Protein AF-0000000085170478 (afdb_homodimer)

pLDDT: mean 91.22, std 18.14, range [18.67, 98.81]

Structure (mmCIF, N/CA/C/O backbone):
data_AF-0000000085170478-model_v1
#
loop_
_entity.id
_entity.type
_entity.pdbx_description
1 polymer 'Porin signal peptide protein'
#
loop_
_atom_site.group_PDB
_atom_site.id
_atom_site.type_symbol
_atom_site.label_atom_id
_atom_site.label_alt_id
_atom_site.label_comp_id
_atom_site.label_asym_id
_atom_site.label_entity_id
_atom_site.label_seq_id
_atom_site.pdbx_PDB_ins_code
_atom_site.Cartn_x
_atom_site.Cartn_y
_atom_site.Cartn_z
_atom_site.occupancy
_atom_site.B_iso_or_equiv
_atom_site.auth_seq_id
_atom_site.auth_comp_id
_atom_site.auth_asym_id
_atom_site.auth_atom_id
_atom_site.pdbx_PDB_model_num
ATOM 1 N N . MET A 1 1 ? 67.438 -0.829 -37.219 1 23.31 1 MET A N 1
ATOM 2 C CA . MET A 1 1 ? 67.438 -1.444 -35.875 1 23.31 1 MET A CA 1
ATOM 3 C C . MET A 1 1 ? 66.375 -0.778 -35 1 23.31 1 MET A C 1
ATOM 5 O O . MET A 1 1 ? 66.312 -1.045 -33.781 1 23.31 1 MET A O 1
ATOM 9 N N . THR A 1 2 ? 65.562 0.205 -35.562 1 22.17 2 THR A N 1
ATOM 10 C CA . THR A 1 2 ? 65.062 1.373 -34.875 1 22.17 2 THR A CA 1
ATOM 11 C C . THR A 1 2 ? 63.906 0.982 -33.969 1 22.17 2 THR A C 1
ATOM 13 O O . THR A 1 2 ? 63.281 -0.061 -34.156 1 22.17 2 THR A O 1
ATOM 16 N N . LYS A 1 3 ? 63.469 2.016 -33.25 1 24.91 3 LYS A N 1
ATOM 17 C CA . LYS A 1 3 ? 63.219 2.307 -31.828 1 24.91 3 LYS A CA 1
ATOM 18 C C . LYS A 1 3 ? 61.75 2.088 -31.469 1 24.91 3 LYS A C 1
ATOM 20 O O . LYS A 1 3 ? 60.906 2.924 -31.766 1 24.91 3 LYS A O 1
ATOM 25 N N . PRO A 1 4 ? 61.125 0.877 -31.75 1 29.14 4 PRO A N 1
ATOM 26 C CA . PRO A 1 4 ? 59.656 0.786 -31.766 1 29.14 4 PRO A CA 1
ATOM 27 C C . PRO A 1 4 ? 59.031 1.167 -30.422 1 29.14 4 PRO A C 1
ATOM 29 O O . PRO A 1 4 ? 59.219 0.467 -29.422 1 29.14 4 PRO A O 1
ATOM 32 N N . SER A 1 5 ? 59.25 2.367 -30.047 1 24.8 5 SER A N 1
ATOM 33 C CA . SER A 1 5 ? 59 2.785 -28.672 1 24.8 5 SER A CA 1
ATOM 34 C C . SER A 1 5 ? 57.531 2.574 -28.266 1 24.8 5 SER A C 1
ATOM 36 O O . SER A 1 5 ? 56.625 3.119 -28.906 1 24.8 5 SER A O 1
ATOM 38 N N . ILE A 1 6 ? 57.188 1.287 -27.891 1 25.97 6 ILE A N 1
ATOM 39 C CA . ILE A 1 6 ? 56 0.671 -27.328 1 25.97 6 ILE A CA 1
ATOM 40 C C . ILE A 1 6 ? 55.5 1.511 -26.172 1 25.97 6 ILE A C 1
ATOM 42 O O . ILE A 1 6 ? 56.156 1.635 -25.141 1 25.97 6 ILE A O 1
ATOM 46 N N . ARG A 1 7 ? 54.906 2.674 -26.453 1 25.34 7 ARG A N 1
ATOM 47 C CA . ARG A 1 7 ? 54.406 3.656 -25.5 1 25.34 7 ARG A CA 1
ATOM 48 C C . ARG A 1 7 ? 53.469 3.01 -24.484 1 25.34 7 ARG A C 1
ATOM 50 O O . ARG A 1 7 ? 52.531 2.303 -24.859 1 25.34 7 ARG A O 1
ATOM 57 N N . THR A 1 8 ? 53.938 2.807 -23.203 1 23.97 8 THR A N 1
ATOM 58 C CA . THR A 1 8 ? 53.594 2.205 -21.906 1 23.97 8 THR A CA 1
ATOM 59 C C . THR A 1 8 ? 52.25 2.729 -21.406 1 23.97 8 THR A C 1
ATOM 61 O O . THR A 1 8 ? 52 3.936 -21.422 1 23.97 8 THR A O 1
ATOM 64 N N . PRO A 1 9 ? 51.219 1.855 -21.281 1 26.48 9 PRO A N 1
ATOM 65 C CA . PRO A 1 9 ? 49.844 2.02 -20.781 1 26.48 9 PRO A CA 1
ATOM 66 C C . PRO A 1 9 ? 49.781 2.672 -19.406 1 26.48 9 PRO A C 1
ATOM 68 O O . PRO A 1 9 ? 50.469 2.232 -18.484 1 26.48 9 PRO A O 1
ATOM 71 N N . VAL A 1 10 ? 49.812 4.016 -19.234 1 23.09 10 VAL A N 1
ATOM 72 C CA . VAL A 1 10 ? 49.812 4.789 -18 1 23.09 10 VAL A CA 1
ATOM 73 C C . VAL A 1 10 ? 48.688 4.289 -17.094 1 23.09 10 VAL A C 1
ATOM 75 O O . VAL A 1 10 ? 47.531 4.16 -17.516 1 23.09 10 VAL A O 1
ATOM 78 N N . ALA A 1 11 ? 49 3.553 -15.93 1 24.11 11 ALA A N 1
ATOM 79 C CA . ALA A 1 11 ? 48.438 3.033 -14.68 1 24.11 11 ALA A CA 1
ATOM 80 C C . ALA A 1 11 ? 47.625 4.102 -13.945 1 24.11 11 ALA A C 1
ATOM 82 O O . ALA A 1 11 ? 48.188 5.137 -13.547 1 24.11 11 ALA A O 1
ATOM 83 N N . MET A 1 12 ? 46.375 4.402 -14.367 1 23.08 12 MET A N 1
ATOM 84 C CA . MET A 1 12 ? 45.5 5.363 -13.703 1 23.08 12 MET A CA 1
ATOM 85 C C . MET A 1 12 ? 45.469 5.105 -12.203 1 23.08 12 MET A C 1
ATOM 87 O O . MET A 1 12 ? 44.875 4.129 -11.75 1 23.08 12 MET A O 1
ATOM 91 N N . GLY A 1 13 ? 46.625 5.078 -11.406 1 23.62 13 GLY A N 1
ATOM 92 C CA . GLY A 1 13 ? 46.75 4.859 -9.977 1 23.62 13 GLY A CA 1
ATOM 93 C C . GLY A 1 13 ? 46 5.871 -9.133 1 23.62 13 GLY A C 1
ATOM 94 O O . GLY A 1 13 ? 46.156 5.906 -7.91 1 23.62 13 GLY A O 1
ATOM 95 N N . LEU A 1 14 ? 45.438 6.926 -9.719 1 21.52 14 LEU A N 1
ATOM 96 C CA . LEU A 1 14 ? 45.5 8.086 -8.836 1 21.52 14 LEU A CA 1
ATOM 97 C C . LEU A 1 14 ? 45 7.738 -7.441 1 21.52 14 LEU A C 1
ATOM 99 O O . LEU A 1 14 ? 45.719 7.926 -6.457 1 21.52 14 LEU A O 1
ATOM 103 N N . LEU A 1 15 ? 43.906 8.516 -6.898 1 22.44 15 LEU A N 1
ATOM 104 C CA . LEU A 1 15 ? 43.812 9.516 -5.844 1 22.44 15 LEU A CA 1
ATOM 105 C C . LEU A 1 15 ? 43.312 8.891 -4.547 1 22.44 15 LEU A C 1
ATOM 107 O O . LEU A 1 15 ? 42.906 9.609 -3.621 1 22.44 15 LEU A O 1
ATOM 111 N N . LEU A 1 16 ? 43.125 7.586 -4.406 1 23.42 16 LEU A N 1
ATOM 112 C CA . LEU A 1 16 ? 42.312 7.32 -3.227 1 23.42 16 LEU A CA 1
ATOM 113 C C . LEU A 1 16 ? 43.062 7.691 -1.951 1 23.42 16 LEU A C 1
ATOM 115 O O . LEU A 1 16 ? 42.625 7.348 -0.849 1 23.42 16 LEU A O 1
ATOM 119 N N . ALA A 1 17 ? 44.281 8.133 -1.943 1 24.95 17 ALA A N 1
ATOM 120 C CA . ALA A 1 17 ? 45 8.125 -0.671 1 24.95 17 ALA A CA 1
ATOM 121 C C . ALA A 1 17 ? 44.5 9.258 0.233 1 24.95 17 ALA A C 1
ATOM 123 O O . ALA A 1 17 ? 45.125 10.32 0.3 1 24.95 17 ALA A O 1
ATOM 124 N N . ALA A 1 18 ? 43.469 9.984 0.159 1 30.62 18 ALA A N 1
ATOM 125 C CA . ALA A 1 18 ? 43.469 11.023 1.187 1 30.62 18 ALA A CA 1
ATOM 126 C C . ALA A 1 18 ? 43.875 10.445 2.543 1 30.62 18 ALA A C 1
ATOM 128 O O . ALA A 1 18 ? 43.406 9.383 2.938 1 30.62 18 ALA A O 1
ATOM 129 N N . SER A 1 19 ? 44.969 10.758 3.188 1 27.73 19 SER A N 1
ATOM 130 C CA . SER A 1 19 ? 45.656 10.641 4.465 1 27.73 19 SER A CA 1
ATOM 131 C C . SER A 1 19 ? 44.719 10.828 5.637 1 27.73 19 SER A C 1
ATOM 133 O O . SER A 1 19 ? 43.688 11.508 5.504 1 27.73 19 SER A O 1
ATOM 135 N N . GLY A 1 20 ? 44.844 10.102 6.859 1 30.39 20 GLY A N 1
ATOM 136 C CA . GLY A 1 20 ? 44.344 9.789 8.172 1 30.39 20 GLY A CA 1
ATOM 137 C C . GLY A 1 20 ? 44.25 10.992 9.086 1 30.39 20 GLY A C 1
ATOM 138 O O . GLY A 1 20 ? 44.938 11.055 10.117 1 30.39 20 GLY A O 1
ATOM 139 N N . SER A 1 21 ? 44.469 12.227 8.797 1 31.91 21 SER A N 1
ATOM 140 C CA . SER A 1 21 ? 44.156 13.008 9.992 1 31.91 21 SER A CA 1
ATOM 141 C C . SER A 1 21 ? 42.844 12.555 10.633 1 31.91 21 SER A C 1
ATOM 143 O O . SER A 1 21 ? 41.938 12.141 9.938 1 31.91 21 SER A O 1
ATOM 145 N N . ALA A 1 22 ? 42.906 12.086 11.984 1 32.69 22 ALA A N 1
ATOM 146 C CA . ALA A 1 22 ? 41.812 11.617 12.805 1 32.69 22 ALA A CA 1
ATOM 147 C C . ALA A 1 22 ? 40.562 12.453 12.562 1 32.69 22 ALA A C 1
ATOM 149 O O . ALA A 1 22 ? 40.438 13.57 13.07 1 32.69 22 ALA A O 1
ATOM 150 N N . LEU A 1 23 ? 40.25 12.758 11.422 1 34.47 23 LEU A N 1
ATOM 151 C CA . LEU A 1 23 ? 38.875 13.281 11.25 1 34.47 23 LEU A CA 1
ATOM 152 C C . LEU A 1 23 ? 37.906 12.609 12.211 1 34.47 23 LEU A C 1
ATOM 154 O O . LEU A 1 23 ? 37.875 11.383 12.305 1 34.47 23 LEU A O 1
ATOM 158 N N . ALA A 1 24 ? 37.75 13.141 13.43 1 36.75 24 ALA A N 1
ATOM 159 C CA . ALA A 1 24 ? 36.719 12.672 14.344 1 36.75 24 ALA A CA 1
ATOM 160 C C . ALA A 1 24 ? 35.594 11.969 13.57 1 36.75 24 ALA A C 1
ATOM 162 O O . ALA A 1 24 ? 34.969 12.562 12.695 1 36.75 24 ALA A O 1
ATOM 163 N N . GLN A 1 25 ? 35.75 10.797 13.102 1 42.44 25 GLN A N 1
ATOM 164 C CA . GLN A 1 25 ? 34.688 9.938 12.555 1 42.44 25 GLN A CA 1
ATOM 165 C C . GLN A 1 25 ? 33.344 10.289 13.148 1 42.44 25 GLN A C 1
ATOM 167 O O . GLN A 1 25 ? 33.062 9.945 14.297 1 42.44 25 GLN A O 1
ATOM 172 N N . SER A 1 26 ? 32.844 11.531 13.031 1 46.91 26 SER A N 1
ATOM 173 C CA . SER A 1 26 ? 31.516 12 13.438 1 46.91 26 SER A CA 1
ATOM 174 C C . SER A 1 26 ? 30.453 10.914 13.273 1 46.91 26 SER A C 1
ATOM 176 O O . SER A 1 26 ? 30.484 10.156 12.297 1 46.91 26 SER A O 1
ATOM 178 N N . ALA A 1 27 ? 29.969 10.406 14.367 1 56.09 27 ALA A N 1
ATOM 179 C CA . ALA A 1 27 ? 28.938 9.383 14.477 1 56.09 27 ALA A CA 1
ATOM 180 C C . ALA A 1 27 ? 27.766 9.68 13.547 1 56.09 27 ALA A C 1
ATOM 182 O O . ALA A 1 27 ? 27.078 10.688 13.711 1 56.09 27 ALA A O 1
ATOM 183 N N . SER A 1 28 ? 27.875 9.352 12.195 1 67.12 28 SER A N 1
ATOM 184 C CA . SER A 1 28 ? 26.734 9.391 11.289 1 67.12 28 SER A CA 1
ATOM 185 C C . SER A 1 28 ? 25.781 8.242 11.562 1 67.12 28 SER A C 1
ATOM 187 O O . SER A 1 28 ? 26.203 7.094 11.734 1 67.12 28 SER A O 1
ATOM 189 N N . ASN A 1 29 ? 24.562 8.844 11.984 1 88.06 29 ASN A N 1
ATOM 190 C CA . ASN A 1 29 ? 23.531 7.836 12.219 1 88.06 29 ASN A CA 1
ATOM 191 C C . ASN A 1 29 ? 22.359 8.008 11.25 1 88.06 29 ASN A C 1
ATOM 193 O O . ASN A 1 29 ? 21.922 9.125 10.977 1 88.06 29 ASN A O 1
ATOM 197 N N . VAL A 1 30 ? 22.141 7.051 10.445 1 92.5 30 VAL A N 1
ATOM 198 C CA . VAL A 1 30 ? 20.938 6.973 9.617 1 92.5 30 VAL A CA 1
ATOM 199 C C . VAL A 1 30 ? 19.969 5.941 10.195 1 92.5 30 VAL A C 1
ATOM 201 O O . VAL A 1 30 ? 20.375 4.828 10.539 1 92.5 30 VAL A O 1
ATOM 204 N N . THR A 1 31 ? 18.766 6.402 10.359 1 94.44 31 THR A N 1
ATOM 205 C CA . THR A 1 31 ? 17.734 5.531 10.922 1 94.44 31 THR A CA 1
ATOM 206 C C . THR A 1 31 ? 16.609 5.312 9.922 1 94.44 31 THR A C 1
ATOM 208 O O . THR A 1 31 ? 16.094 6.266 9.328 1 94.44 31 THR A O 1
ATOM 211 N N . LEU A 1 32 ? 16.297 3.967 9.742 1 95.12 32 LEU A N 1
ATOM 212 C CA . LEU A 1 32 ? 15.07 3.609 9.031 1 95.12 32 LEU A CA 1
ATOM 213 C C . LEU A 1 32 ? 13.898 3.504 10 1 95.12 32 LEU A C 1
ATOM 215 O O . LEU A 1 32 ? 14.023 2.926 11.078 1 95.12 32 LEU A O 1
ATOM 219 N N . TYR A 1 33 ? 12.805 4.121 9.586 1 95.5 33 TYR A N 1
ATOM 220 C CA . TYR A 1 33 ? 11.609 4.035 10.422 1 95.5 33 TYR A CA 1
ATOM 221 C C . TYR A 1 33 ? 10.359 3.926 9.562 1 95.5 33 TYR A C 1
ATOM 223 O O . TYR A 1 33 ? 10.414 4.113 8.344 1 95.5 33 TYR A O 1
ATOM 231 N N . GLY A 1 34 ? 9.211 3.52 10.273 1 96.88 34 GLY A N 1
ATOM 232 C CA . GLY A 1 34 ? 7.965 3.457 9.531 1 96.88 34 GLY A CA 1
ATOM 233 C C . GLY A 1 34 ? 6.758 3.186 10.406 1 96.88 34 GLY A C 1
ATOM 234 O O . GLY A 1 34 ? 6.891 3.004 11.617 1 96.88 34 GLY A O 1
ATOM 235 N N . THR A 1 35 ? 5.633 3.336 9.719 1 97.25 35 THR A N 1
ATOM 236 C CA . THR A 1 35 ? 4.344 3.045 10.336 1 97.25 35 THR A CA 1
ATOM 237 C C . THR A 1 35 ? 3.438 2.295 9.367 1 97.25 35 THR A C 1
ATOM 239 O O . THR A 1 35 ? 3.488 2.521 8.156 1 97.25 35 THR A O 1
ATOM 242 N N . LEU A 1 36 ? 2.672 1.38 9.906 1 98.12 36 LEU A N 1
ATOM 243 C CA . LEU A 1 36 ? 1.568 0.722 9.219 1 98.12 36 LEU A CA 1
ATOM 244 C C . LEU A 1 36 ? 0.25 0.959 9.945 1 98.12 36 LEU A C 1
ATOM 246 O O . LEU A 1 36 ? 0.097 0.562 11.102 1 98.12 36 LEU A O 1
ATOM 250 N N . ASP A 1 37 ? -0.62 1.634 9.234 1 98.38 37 ASP A N 1
ATOM 251 C CA . ASP A 1 37 ? -1.949 1.902 9.773 1 98.38 37 ASP A CA 1
ATOM 252 C C . ASP A 1 37 ? -3.037 1.411 8.82 1 98.38 37 ASP A C 1
ATOM 254 O O . ASP A 1 37 ? -3.346 2.074 7.828 1 98.38 37 ASP A O 1
ATOM 258 N N . GLN A 1 38 ? -3.643 0.33 9.203 1 98.06 38 GLN A N 1
ATOM 259 C CA . GLN A 1 38 ? -4.703 -0.244 8.383 1 98.06 38 GLN A CA 1
ATOM 260 C C . GLN A 1 38 ? -6 -0.383 9.172 1 98.06 38 GLN A C 1
ATOM 262 O O . GLN A 1 38 ? -5.98 -0.74 10.352 1 98.06 38 GLN A O 1
ATOM 267 N N . TYR A 1 39 ? -7.105 -0.128 8.422 1 97.69 39 TYR A N 1
ATOM 268 C CA . TYR A 1 39 ? -8.375 -0.234 9.125 1 97.69 39 TYR A CA 1
ATOM 269 C C . TYR A 1 39 ? -9.492 -0.652 8.172 1 97.69 39 TYR A C 1
ATOM 271 O O . TYR A 1 39 ? -9.469 -0.312 6.988 1 97.69 39 TYR A O 1
ATOM 279 N N . LEU A 1 40 ? -10.422 -1.438 8.727 1 96.94 40 LEU A N 1
ATOM 280 C CA . LEU A 1 40 ? -11.719 -1.641 8.078 1 96.94 40 LEU A CA 1
ATOM 281 C C . LEU A 1 40 ? -12.648 -0.461 8.344 1 96.94 40 LEU A C 1
ATOM 283 O O . LEU A 1 40 ? -12.883 -0.104 9.5 1 96.94 40 LEU A O 1
ATOM 287 N N . GLY A 1 41 ? -13.141 0.152 7.262 1 96.88 41 GLY A N 1
ATOM 288 C CA . GLY A 1 41 ? -14.039 1.291 7.367 1 96.88 41 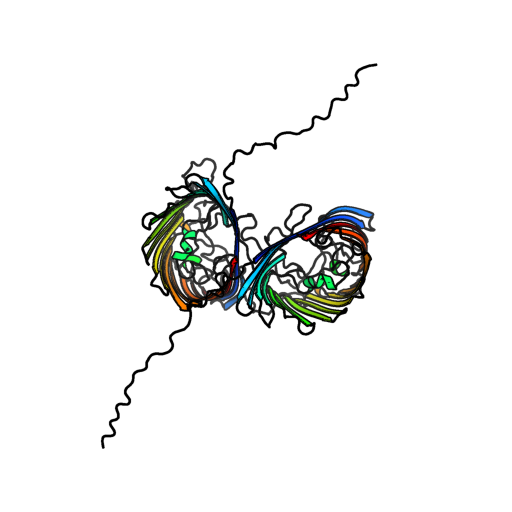GLY A CA 1
ATOM 289 C C . GLY A 1 41 ? -15.43 1.002 6.848 1 96.88 41 GLY A C 1
ATOM 290 O O . GLY A 1 41 ? -15.594 0.288 5.855 1 96.88 41 GLY A O 1
ATOM 291 N N . TYR A 1 42 ? -16.438 1.461 7.598 1 96.81 42 TYR A N 1
ATOM 292 C CA . TYR A 1 42 ? -17.828 1.485 7.152 1 96.81 42 TYR A CA 1
ATOM 293 C C . TYR A 1 42 ? -18.359 2.914 7.098 1 96.81 42 TYR A C 1
ATOM 295 O O . TYR A 1 42 ? -18.078 3.721 7.988 1 96.81 42 TYR A O 1
ATOM 303 N N . MET A 1 43 ? -19.031 3.275 5.988 1 97.12 43 MET A N 1
ATOM 304 C CA . MET A 1 43 ? -19.719 4.559 5.855 1 97.12 43 MET A CA 1
ATOM 305 C C . MET A 1 43 ? -21.141 4.371 5.363 1 97.12 43 MET A C 1
ATOM 307 O O . MET A 1 43 ? -21.406 3.512 4.516 1 97.12 43 MET A O 1
ATOM 311 N N . ARG A 1 44 ? -21.969 5.195 5.891 1 97.75 44 ARG A N 1
ATOM 312 C CA . ARG A 1 44 ? -23.344 5.227 5.418 1 97.75 44 ARG A CA 1
ATOM 313 C C . ARG A 1 44 ? -23.859 6.66 5.34 1 97.75 44 ARG A C 1
ATOM 315 O O . ARG A 1 44 ? -23.672 7.449 6.262 1 97.75 44 ARG A O 1
ATOM 322 N N . SER A 1 45 ? -24.484 6.941 4.242 1 98.31 45 SER A N 1
ATOM 323 C CA . SER A 1 45 ? -25.125 8.234 4.016 1 98.31 45 SER A CA 1
ATOM 324 C C . SER A 1 45 ? -26.625 8.156 4.277 1 98.31 45 SER A C 1
ATOM 326 O O . SER A 1 45 ? -27.234 7.098 4.125 1 98.31 45 SER A O 1
ATOM 328 N N . SER A 1 46 ? -27.188 9.273 4.656 1 98.5 46 SER A N 1
ATOM 329 C CA . SER A 1 46 ? -28.625 9.344 4.812 1 98.5 46 SER A CA 1
ATOM 330 C C . SER A 1 46 ? -29.344 9.188 3.473 1 98.5 46 SER A C 1
ATOM 332 O O . SER A 1 46 ? -30.562 8.992 3.428 1 98.5 46 SER A O 1
ATOM 334 N N . SER A 1 47 ? -28.625 9.211 2.402 1 97.56 47 SER A N 1
ATOM 335 C CA . SER A 1 47 ? -29.188 8.891 1.097 1 97.56 47 SER A CA 1
ATOM 336 C C . SER A 1 47 ? -29.562 7.418 0.997 1 97.56 47 SER A C 1
ATOM 338 O O . SER A 1 47 ? -30.297 7.012 0.092 1 97.56 47 SER A O 1
ATOM 340 N N . GLY A 1 48 ? -29.016 6.633 1.812 1 96.75 48 GLY A N 1
ATOM 341 C CA . GLY A 1 48 ? -29.219 5.191 1.786 1 96.75 48 GLY A CA 1
ATOM 342 C C . GLY A 1 48 ? -28 4.426 1.323 1 96.75 48 GLY A C 1
ATOM 343 O O . GLY A 1 48 ? -27.891 3.219 1.547 1 96.75 48 GLY A O 1
ATOM 344 N N . LYS A 1 49 ? -27.078 5.109 0.691 1 95.62 49 LYS A N 1
ATOM 345 C CA . LYS A 1 49 ? -25.875 4.461 0.183 1 95.62 49 LYS A CA 1
ATOM 346 C C . LYS A 1 49 ? -24.906 4.121 1.317 1 95.62 49 LYS A C 1
ATOM 348 O O . LYS A 1 49 ? -24.766 4.891 2.268 1 95.62 49 LYS A O 1
ATOM 353 N N . SER A 1 50 ? -24.266 2.93 1.214 1 95.62 50 SER A N 1
ATOM 354 C CA . SER A 1 50 ? -23.266 2.523 2.191 1 95.62 50 SER A CA 1
ATOM 355 C C . SER A 1 50 ? -22.062 1.881 1.511 1 95.62 50 SER A C 1
ATOM 357 O O . SER A 1 50 ? -22.109 1.552 0.324 1 95.62 50 SER A O 1
ATOM 359 N N . LEU A 1 51 ? -20.953 1.795 2.309 1 93.44 51 LEU A N 1
ATOM 360 C CA . LEU A 1 51 ? -19.703 1.299 1.76 1 93.44 51 LEU A CA 1
ATOM 361 C C . LEU A 1 51 ? -18.844 0.67 2.854 1 93.44 51 LEU A C 1
ATOM 363 O O . LEU A 1 51 ? -18.734 1.211 3.957 1 93.44 51 LEU A O 1
ATOM 367 N N . TRP A 1 52 ? -18.312 -0.562 2.508 1 93.81 52 TRP A N 1
ATOM 368 C CA . TRP A 1 52 ? -17.234 -1.167 3.275 1 93.81 52 TRP A CA 1
ATOM 369 C C . TRP A 1 52 ? -15.914 -1.107 2.504 1 93.81 52 TRP A C 1
ATOM 371 O O . TRP A 1 52 ? -15.883 -1.366 1.298 1 93.81 52 TRP A O 1
ATOM 381 N N . ALA A 1 53 ? -14.828 -0.779 3.283 1 94.5 53 ALA A N 1
ATOM 382 C CA . ALA A 1 53 ? -13.531 -0.743 2.611 1 94.5 53 ALA A CA 1
ATOM 383 C C . ALA A 1 53 ? -12.398 -1.011 3.596 1 94.5 53 ALA A C 1
ATOM 385 O O . ALA A 1 53 ? -12.469 -0.608 4.758 1 94.5 53 ALA A O 1
ATOM 386 N N . LEU A 1 54 ? -11.438 -1.789 3.139 1 95.38 54 LEU A N 1
ATOM 387 C CA . LEU A 1 54 ? -10.148 -1.82 3.822 1 95.38 54 LEU A CA 1
ATOM 388 C C . LEU A 1 54 ? -9.273 -0.646 3.391 1 95.38 54 LEU A C 1
ATOM 390 O O . LEU A 1 54 ? -9.008 -0.469 2.199 1 95.38 54 LEU A O 1
ATOM 394 N N . ASN A 1 55 ? -8.875 0.141 4.383 1 96.88 55 ASN A N 1
ATOM 395 C CA . ASN A 1 55 ? -8.203 1.398 4.082 1 96.88 55 ASN A CA 1
ATOM 396 C C . ASN A 1 55 ? -6.871 1.513 4.82 1 96.88 55 ASN A C 1
ATOM 398 O O . ASN A 1 55 ? -6.527 0.644 5.625 1 96.88 55 ASN A O 1
ATOM 402 N N . ASP A 1 56 ? -6.223 2.545 4.441 1 97.5 56 ASP A N 1
ATOM 403 C CA . ASP A 1 56 ? -5.004 2.965 5.125 1 97.5 56 ASP A CA 1
ATOM 404 C C . ASP A 1 56 ? -5.211 4.293 5.852 1 97.5 56 ASP A C 1
ATOM 406 O O . ASP A 1 56 ? -5.902 5.18 5.348 1 97.5 56 ASP A O 1
ATOM 410 N N . GLY A 1 57 ? -4.59 4.422 7.074 1 97.56 57 GLY A N 1
ATOM 411 C CA . GLY A 1 57 ? -4.328 5.715 7.688 1 97.56 57 GLY A CA 1
ATOM 412 C C . GLY A 1 57 ? -5.562 6.34 8.312 1 97.56 57 GLY A C 1
ATOM 413 O O . GLY A 1 57 ? -5.891 7.492 8.023 1 97.56 57 GLY A O 1
ATOM 414 N N . ALA A 1 58 ? -6.18 5.582 9.227 1 97.12 58 ALA A N 1
ATOM 415 C CA . ALA A 1 58 ? -7.18 6.27 10.031 1 97.12 58 ALA A CA 1
ATOM 416 C C . ALA A 1 58 ? -6.539 7.344 10.906 1 97.12 58 ALA A C 1
ATOM 418 O O . ALA A 1 58 ? -7.023 8.477 10.969 1 97.12 58 ALA A O 1
ATOM 419 N N . ILE A 1 59 ? -5.402 6.965 11.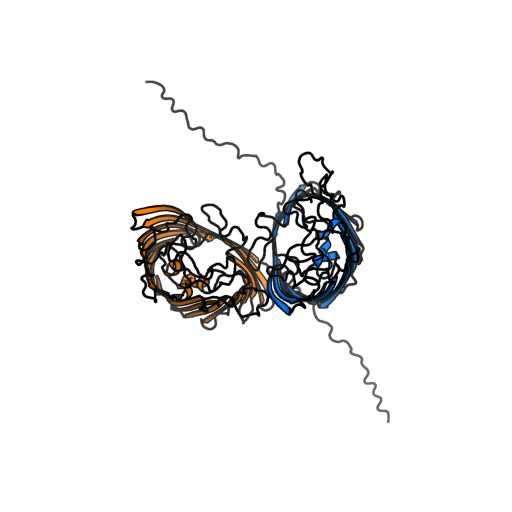477 1 95.5 59 ILE A N 1
ATOM 420 C CA . ILE A 1 59 ? -4.715 7.824 12.438 1 95.5 59 ILE A CA 1
ATOM 421 C C . ILE A 1 59 ? -3.449 8.398 11.805 1 95.5 59 ILE A C 1
ATOM 423 O O . ILE A 1 59 ? -3.162 9.586 11.945 1 95.5 59 ILE A O 1
ATOM 427 N N . LEU A 1 60 ? -2.699 7.484 11.297 1 94.69 60 LEU A N 1
ATOM 428 C CA . LEU A 1 60 ? -1.428 7.844 10.672 1 94.69 60 LEU A CA 1
ATOM 429 C C . LEU A 1 60 ? -1.278 7.168 9.312 1 94.69 60 LEU A C 1
ATOM 431 O O . LEU A 1 60 ? -1.188 5.941 9.234 1 94.69 60 LEU A O 1
ATOM 435 N N . ARG A 1 61 ? -1.234 8.008 8.336 1 95.06 61 ARG A N 1
ATOM 436 C CA . ARG A 1 61 ? -0.917 7.402 7.043 1 95.06 61 ARG A CA 1
ATOM 437 C C . ARG A 1 61 ? 0.33 6.527 7.141 1 95.06 61 ARG A C 1
ATOM 439 O O . ARG A 1 61 ? 1.339 6.938 7.715 1 95.06 61 ARG A O 1
ATOM 446 N N . SER A 1 62 ? 0.268 5.336 6.531 1 98.38 62 SER A N 1
ATOM 447 C CA . SER A 1 62 ? 1.444 4.473 6.477 1 98.38 62 SER A CA 1
ATOM 448 C C . SER A 1 62 ? 2.596 5.156 5.746 1 98.38 62 SER A C 1
ATOM 450 O O . SER A 1 62 ? 2.383 5.84 4.746 1 98.38 62 SER A O 1
ATOM 452 N N . ARG A 1 63 ? 3.807 4.848 6.301 1 98.38 63 ARG A N 1
ATOM 453 C CA . ARG A 1 63 ? 4.969 5.543 5.754 1 98.38 63 ARG A CA 1
ATOM 454 C C . ARG A 1 63 ? 6.258 4.797 6.078 1 98.38 63 ARG A C 1
ATOM 456 O O . ARG A 1 63 ? 6.289 3.967 6.988 1 98.38 63 ARG A O 1
ATOM 463 N N . ILE A 1 64 ? 7.223 5.035 5.246 1 96.88 64 ILE A N 1
ATOM 464 C CA . ILE A 1 64 ? 8.602 4.621 5.484 1 96.88 64 ILE A CA 1
ATOM 465 C C . ILE A 1 64 ? 9.539 5.812 5.281 1 96.88 64 ILE A C 1
ATOM 467 O O . ILE A 1 64 ? 9.312 6.645 4.398 1 96.88 64 ILE A O 1
ATOM 471 N N . GLY A 1 65 ? 10.602 5.844 6.199 1 97.25 65 GLY A N 1
ATOM 472 C CA . GLY A 1 65 ? 11.477 7 6.098 1 97.25 65 GLY A CA 1
ATOM 473 C C . GLY A 1 65 ? 12.891 6.727 6.582 1 97.25 65 GLY A C 1
ATOM 474 O O . GLY A 1 65 ? 13.148 5.699 7.211 1 97.25 65 GLY A O 1
ATOM 475 N N . LEU A 1 66 ? 13.75 7.582 6.082 1 96.62 66 LEU A N 1
ATOM 476 C CA . LEU A 1 66 ? 15.125 7.691 6.559 1 96.62 66 LEU A CA 1
ATOM 477 C C . LEU A 1 66 ? 15.367 9.039 7.23 1 96.62 66 LEU A C 1
ATOM 479 O O . LEU A 1 66 ? 14.961 10.078 6.703 1 96.62 66 LEU A O 1
ATOM 483 N N . LYS A 1 67 ? 15.914 8.953 8.367 1 97.25 67 LYS A N 1
ATOM 484 C CA . LYS A 1 67 ? 16.344 10.188 9.008 1 97.25 67 LYS A CA 1
ATOM 485 C C . LYS A 1 67 ? 17.797 10.086 9.477 1 97.25 67 LYS A C 1
ATOM 487 O O . LYS A 1 67 ? 18.281 8.992 9.789 1 97.25 67 LYS A O 1
ATOM 492 N N . GLY A 1 68 ? 18.469 11.312 9.469 1 95.88 68 GLY A N 1
ATOM 493 C CA . GLY A 1 68 ? 19.875 11.289 9.812 1 95.88 68 GLY A CA 1
ATOM 494 C C . GLY A 1 68 ? 20.312 12.477 10.648 1 95.88 68 GLY A C 1
ATOM 495 O O . GLY A 1 68 ? 19.594 13.484 10.719 1 95.88 68 GLY A O 1
ATOM 496 N N . TYR A 1 69 ? 21.344 12.195 11.289 1 94.5 69 TYR A N 1
ATOM 497 C CA . TYR A 1 69 ? 22.031 13.164 12.148 1 94.5 69 TYR A CA 1
ATOM 498 C C . TYR A 1 69 ? 23.547 13.031 12.031 1 94.5 69 TYR A C 1
ATOM 500 O O . TYR A 1 69 ? 24.078 11.922 12.094 1 94.5 69 TYR A O 1
ATOM 508 N N . GLU A 1 70 ? 24.188 14.133 11.656 1 95.5 70 GLU A N 1
ATOM 509 C CA . GLU A 1 70 ? 25.641 14.172 11.672 1 95.5 70 GLU A CA 1
ATOM 510 C C . GLU A 1 70 ? 26.156 15.305 12.562 1 95.5 70 GLU A C 1
ATOM 512 O O . GLU A 1 70 ? 25.922 16.484 12.289 1 95.5 70 GLU A O 1
ATOM 517 N N . ASP A 1 71 ? 26.922 14.914 13.539 1 95 71 ASP A N 1
ATOM 518 C CA . ASP A 1 71 ? 27.562 15.898 14.406 1 95 71 ASP A CA 1
ATOM 519 C C . ASP A 1 71 ? 28.688 16.641 13.688 1 95 71 ASP A C 1
ATOM 521 O O . ASP A 1 71 ? 29.594 16 13.141 1 95 71 ASP A O 1
ATOM 525 N N . LEU A 1 72 ? 28.625 17.969 13.734 1 95.19 72 LEU A N 1
ATOM 526 C CA . LEU A 1 72 ? 29.641 18.766 13.055 1 95.19 72 LEU A CA 1
ATOM 527 C C . LEU A 1 72 ? 30.609 19.375 14.055 1 95.19 72 LEU A C 1
ATOM 529 O O . LEU A 1 72 ? 31.547 20.078 13.664 1 95.19 72 LEU A O 1
ATOM 533 N N . GLY A 1 73 ? 30.328 19.172 15.258 1 94.75 73 GLY A N 1
ATOM 534 C CA . GLY A 1 73 ? 31.125 19.781 16.312 1 94.75 73 GLY A CA 1
ATOM 535 C C . GLY A 1 73 ? 30.578 21.141 16.75 1 94.75 73 GLY A C 1
ATOM 536 O O . GLY A 1 73 ? 29.906 21.812 15.977 1 94.75 73 GLY A O 1
ATOM 537 N N . GLY A 1 74 ? 30.875 21.547 18.031 1 96.06 74 GLY A N 1
ATOM 538 C CA . GLY A 1 74 ? 30.484 22.844 18.562 1 96.06 74 GLY A CA 1
ATOM 539 C C . GLY A 1 74 ? 28.984 22.984 18.734 1 96.06 74 GLY A C 1
ATOM 540 O O . GLY A 1 74 ? 28.469 24.109 18.766 1 96.06 74 GLY A O 1
ATOM 541 N N . GLY A 1 75 ? 28.328 21.953 18.797 1 94.75 75 GLY A N 1
ATOM 542 C CA . GLY A 1 75 ? 26.891 22.016 18.984 1 94.75 75 GLY A CA 1
ATOM 543 C C . GLY A 1 75 ? 26.125 22.094 17.672 1 94.75 75 GLY A C 1
ATOM 544 O O . GLY A 1 75 ? 24.891 22.109 17.656 1 94.75 75 GLY A O 1
ATOM 545 N N . TYR A 1 76 ? 26.797 22.047 16.547 1 96.25 76 TYR A N 1
ATOM 546 C CA . TYR A 1 76 ? 26.172 22.047 15.234 1 96.25 76 TYR A CA 1
ATOM 547 C C . TYR A 1 76 ? 25.969 20.625 14.727 1 96.25 76 TYR A C 1
ATOM 549 O O . TYR A 1 76 ? 26.75 19.719 15.047 1 96.25 76 TYR A O 1
ATOM 557 N N . ALA A 1 77 ? 24.906 20.5 13.992 1 96.81 77 ALA A N 1
ATOM 558 C CA . ALA A 1 77 ? 24.688 19.188 13.375 1 96.81 77 ALA A CA 1
ATOM 559 C C . ALA A 1 77 ? 23.922 19.328 12.055 1 96.81 77 ALA A C 1
ATOM 561 O O . ALA A 1 77 ? 23.109 20.25 11.906 1 96.81 77 ALA A O 1
ATOM 562 N N . THR A 1 78 ? 24.25 18.438 11.141 1 97.44 78 THR A N 1
ATOM 563 C CA . THR A 1 78 ? 23.406 18.266 9.953 1 97.44 78 THR A CA 1
ATOM 564 C C . THR A 1 78 ? 22.312 17.234 10.219 1 97.44 78 THR A C 1
ATOM 566 O O . THR A 1 78 ? 22.562 16.203 10.836 1 97.44 78 THR A O 1
ATOM 569 N N . THR A 1 79 ? 21.141 17.641 9.805 1 97.56 79 THR A N 1
ATOM 570 C CA . THR A 1 79 ? 20 16.734 9.906 1 97.56 79 THR A CA 1
ATOM 571 C C . THR A 1 79 ? 19.297 16.594 8.555 1 97.56 79 THR A C 1
ATOM 573 O O . THR A 1 79 ? 19.406 17.484 7.703 1 97.56 79 THR A O 1
ATOM 576 N N . PHE A 1 80 ? 18.672 15.414 8.359 1 98.19 80 PHE A N 1
ATOM 577 C CA . PHE A 1 80 ? 17.844 15.273 7.172 1 98.19 80 PHE A CA 1
ATOM 578 C C . PHE A 1 80 ? 16.703 14.281 7.422 1 98.19 80 PHE A C 1
ATOM 580 O O . PHE A 1 80 ? 16.766 13.477 8.352 1 98.19 80 PHE A O 1
ATOM 587 N N . THR A 1 81 ? 15.672 14.453 6.625 1 98.19 81 THR A N 1
ATOM 588 C CA . THR A 1 81 ? 14.578 13.484 6.586 1 98.19 81 THR A CA 1
ATOM 589 C C . THR A 1 81 ? 14.148 13.219 5.148 1 98.19 81 THR A C 1
ATOM 591 O O . THR A 1 81 ? 13.992 14.148 4.355 1 98.19 81 THR A O 1
ATOM 594 N N . LEU A 1 82 ? 14.078 11.945 4.781 1 98.31 82 LEU A N 1
ATOM 595 C CA . LEU A 1 82 ? 13.453 11.414 3.578 1 98.31 82 LEU A CA 1
ATOM 596 C C . LEU A 1 82 ? 12.305 10.469 3.934 1 98.31 82 LEU A C 1
ATOM 598 O O . LEU A 1 82 ? 12.523 9.453 4.598 1 98.31 82 LEU A O 1
ATOM 602 N N . GLU A 1 83 ? 11.094 10.867 3.492 1 98 83 GLU A N 1
ATOM 603 C CA . GLU A 1 83 ? 9.945 10.086 3.945 1 98 83 GLU A CA 1
ATOM 604 C C . GLU A 1 83 ? 8.938 9.883 2.816 1 98 83 GLU A C 1
ATOM 606 O O . GLU A 1 83 ? 8.578 10.828 2.113 1 98 83 GLU A O 1
ATOM 611 N N . ASN A 1 84 ? 8.562 8.602 2.631 1 97.31 84 ASN A N 1
ATOM 612 C CA . ASN A 1 84 ? 7.566 8.188 1.651 1 97.31 84 ASN A CA 1
ATOM 613 C C . ASN A 1 84 ? 6.281 7.723 2.326 1 97.31 84 ASN A C 1
ATOM 615 O O . ASN A 1 84 ? 6.32 6.938 3.275 1 97.31 84 ASN A O 1
ATOM 619 N N . GLY A 1 85 ? 5.152 8.25 1.834 1 97.5 85 GLY A N 1
ATOM 620 C CA . GLY A 1 85 ? 3.854 7.715 2.221 1 97.5 85 GLY A CA 1
ATOM 621 C C . GLY A 1 85 ? 3.297 6.719 1.223 1 97.5 85 GLY A C 1
ATOM 622 O O . GLY A 1 85 ? 3.488 6.867 0.015 1 97.5 85 GLY A O 1
ATOM 623 N N . PHE A 1 86 ? 2.572 5.68 1.768 1 97.25 86 PHE A N 1
ATOM 624 C CA . PHE A 1 86 ? 1.948 4.68 0.906 1 97.25 86 PHE A CA 1
ATOM 625 C C . PHE A 1 86 ? 0.681 4.129 1.547 1 97.25 86 PHE A C 1
ATOM 627 O O . PHE A 1 86 ? 0.422 4.367 2.729 1 97.25 86 PHE A O 1
ATOM 634 N N . SER A 1 87 ? -0.159 3.523 0.7 1 97.44 87 SER A N 1
ATOM 635 C CA . SER A 1 87 ? -1.327 2.803 1.195 1 97.44 87 SER A CA 1
ATOM 636 C C . SER A 1 87 ? -0.989 1.35 1.507 1 97.44 87 SER A C 1
ATOM 638 O O . SER A 1 87 ? -0.762 0.551 0.596 1 97.44 87 SER A O 1
ATOM 640 N N . ALA A 1 88 ? -1.08 1.035 2.73 1 96.62 88 ALA A N 1
ATOM 641 C CA . ALA A 1 88 ? -0.661 -0.302 3.143 1 96.62 88 ALA A CA 1
ATOM 642 C C . ALA A 1 88 ? -1.625 -1.364 2.623 1 96.62 88 ALA A C 1
ATOM 644 O O . ALA A 1 88 ? -1.256 -2.533 2.486 1 96.62 88 ALA A O 1
ATOM 645 N N . ASP A 1 89 ? -2.832 -1.02 2.377 1 95.31 89 ASP A N 1
ATOM 646 C CA . ASP A 1 89 ? -3.852 -1.976 1.959 1 95.31 89 ASP A CA 1
ATOM 647 C C . ASP A 1 89 ? -3.67 -2.367 0.494 1 95.31 89 ASP A C 1
ATOM 649 O O . ASP A 1 89 ? -4.188 -3.395 0.051 1 95.31 89 ASP A O 1
ATOM 653 N N . THR A 1 90 ? -2.914 -1.557 -0.277 1 95 90 THR A N 1
ATOM 654 C CA . THR A 1 90 ? -2.756 -1.835 -1.699 1 95 90 THR A CA 1
ATOM 655 C C . THR A 1 90 ? -1.282 -1.798 -2.098 1 95 90 THR A C 1
ATOM 657 O O . THR A 1 90 ? -0.914 -2.258 -3.18 1 95 90 THR A O 1
ATOM 660 N N . GLY A 1 91 ? -0.502 -1.177 -1.271 1 95.31 91 GLY A N 1
ATOM 661 C CA . GLY A 1 91 ? 0.899 -0.971 -1.604 1 95.31 91 GLY A CA 1
ATOM 662 C C . GLY A 1 91 ? 1.134 0.253 -2.469 1 95.31 91 GLY A C 1
ATOM 663 O O . GLY A 1 91 ? 2.275 0.563 -2.818 1 95.31 91 GLY A O 1
ATOM 664 N N . ALA A 1 92 ? 0.153 1.01 -2.838 1 95 92 ALA A N 1
ATOM 665 C CA . ALA A 1 92 ? 0.255 2.15 -3.744 1 95 92 ALA A CA 1
ATOM 666 C C . ALA A 1 92 ? 0.978 3.318 -3.076 1 95 92 ALA A C 1
ATOM 668 O O . ALA A 1 92 ? 0.782 3.58 -1.888 1 95 92 ALA A O 1
ATOM 669 N N . GLN A 1 93 ? 1.752 3.99 -3.891 1 94.81 93 GLN A N 1
ATOM 670 C CA . GLN A 1 93 ? 2.338 5.238 -3.406 1 94.81 93 GLN A CA 1
ATOM 671 C C . GLN A 1 93 ? 1.26 6.285 -3.146 1 94.81 93 GLN A C 1
ATOM 673 O O . GLN A 1 93 ? 0.29 6.387 -3.902 1 94.81 93 GLN A O 1
ATOM 678 N N . ALA A 1 94 ? 1.513 7.059 -2.092 1 93.38 94 ALA A N 1
ATOM 679 C CA . ALA A 1 94 ? 0.583 8.156 -1.833 1 93.38 94 ALA A CA 1
ATOM 680 C C . ALA A 1 94 ? 0.609 9.18 -2.967 1 93.38 94 ALA A C 1
ATOM 682 O O . ALA A 1 94 ? -0.417 9.781 -3.293 1 93.38 94 ALA A O 1
ATOM 683 N N . ASP A 1 95 ? 1.762 9.43 -3.486 1 91.94 95 ASP A N 1
ATOM 684 C CA . ASP A 1 95 ? 1.993 10.258 -4.664 1 91.94 95 ASP A CA 1
ATOM 685 C C . ASP A 1 95 ? 2.887 9.539 -5.676 1 91.94 95 ASP A C 1
ATOM 687 O O . ASP A 1 95 ? 4.094 9.406 -5.457 1 91.94 95 ASP A O 1
ATOM 691 N N . GLY A 1 96 ? 2.293 9.195 -6.828 1 89.06 96 GLY A N 1
ATOM 692 C CA . GLY A 1 96 ? 3 8.375 -7.797 1 89.06 96 GLY A CA 1
ATOM 693 C C . GLY A 1 96 ? 4.102 9.125 -8.523 1 89.06 96 GLY A C 1
ATOM 694 O O . GLY A 1 96 ? 4.93 8.516 -9.203 1 89.06 96 GLY A O 1
ATOM 695 N N . THR A 1 97 ? 4.188 10.422 -8.383 1 88.12 97 THR A N 1
ATOM 696 C CA . THR A 1 97 ? 5.176 11.219 -9.102 1 88.12 97 THR A CA 1
ATOM 697 C C . THR A 1 97 ? 6.379 11.516 -8.211 1 88.12 97 THR A C 1
ATOM 699 O O . THR A 1 97 ? 7.355 12.117 -8.664 1 88.12 97 THR A O 1
ATOM 702 N N . ARG A 1 98 ? 6.297 11.039 -6.934 1 91.38 98 ARG A N 1
ATOM 703 C CA . ARG A 1 98 ? 7.348 11.383 -5.977 1 91.38 98 ARG A CA 1
ATOM 704 C C . ARG A 1 98 ? 7.852 10.141 -5.254 1 91.38 98 ARG A C 1
ATOM 706 O O . ARG A 1 98 ? 7.055 9.297 -4.82 1 91.38 98 ARG A O 1
ATOM 713 N N . LEU A 1 99 ? 9.18 10.102 -5.086 1 91.38 99 LEU A N 1
ATOM 714 C CA . LEU A 1 99 ? 9.758 9.07 -4.227 1 91.38 99 LEU A CA 1
ATOM 715 C C . LEU A 1 99 ? 9.516 9.391 -2.756 1 91.38 99 LEU A C 1
ATOM 717 O O . LEU A 1 99 ? 9.07 8.523 -1.996 1 91.38 99 LEU A O 1
ATOM 721 N N . PHE A 1 100 ? 9.75 10.594 -2.398 1 96.06 100 PHE A N 1
ATOM 722 C CA . PHE A 1 100 ? 9.523 11.07 -1.038 1 96.06 100 PHE A CA 1
ATOM 723 C C . PHE A 1 100 ? 8.477 12.18 -1.016 1 96.06 100 PHE A C 1
ATOM 725 O O . PHE A 1 100 ? 8.812 13.359 -0.995 1 96.06 100 PHE A O 1
ATOM 732 N N . ASP A 1 101 ? 7.266 11.672 -0.873 1 96.06 101 ASP A N 1
ATOM 733 C CA . ASP A 1 101 ? 6.152 12.602 -1.016 1 96.06 101 ASP A CA 1
ATOM 734 C C . ASP A 1 101 ? 5.887 13.352 0.291 1 96.06 101 ASP A C 1
ATOM 736 O O . ASP A 1 101 ? 5.32 14.445 0.284 1 96.06 101 ASP A O 1
ATOM 740 N N . ARG A 1 102 ? 6.309 12.812 1.408 1 96.88 102 ARG A N 1
ATOM 741 C CA . ARG A 1 102 ? 5.988 13.453 2.678 1 96.88 102 ARG A CA 1
ATOM 742 C C . ARG A 1 102 ? 7.039 14.5 3.043 1 96.88 102 ARG A C 1
ATOM 744 O O . ARG A 1 102 ? 6.754 15.695 3.051 1 96.88 102 ARG A O 1
ATOM 751 N N . GLN A 1 103 ? 8.227 13.992 3.238 1 97.56 103 GLN A N 1
ATOM 752 C CA . GLN A 1 103 ? 9.297 14.93 3.572 1 97.56 103 GLN A CA 1
ATOM 753 C C . GLN A 1 103 ? 10.562 14.625 2.777 1 97.56 103 GLN A C 1
ATOM 755 O O . GLN A 1 103 ? 10.859 13.461 2.498 1 97.56 103 GLN A O 1
ATOM 760 N N . SER A 1 104 ? 11.227 15.617 2.352 1 98.19 104 SER A N 1
ATOM 761 C CA . SER A 1 104 ? 12.531 15.594 1.698 1 98.19 104 SER A CA 1
ATOM 762 C C . SER A 1 104 ? 13.297 16.891 1.956 1 98.19 104 SER A C 1
ATOM 764 O O . SER A 1 104 ? 13.203 17.828 1.177 1 98.19 104 SER A O 1
ATOM 766 N N . TRP A 1 105 ? 14.094 16.828 3.045 1 98.44 105 TRP A N 1
ATOM 767 C CA . TRP A 1 105 ? 14.766 18.062 3.414 1 98.44 105 TRP A CA 1
ATOM 768 C C . TRP A 1 105 ? 16.094 17.781 4.117 1 98.44 105 TRP A C 1
ATOM 770 O O . TRP A 1 105 ? 16.328 16.656 4.566 1 98.44 105 TRP A O 1
ATOM 780 N N . VAL A 1 106 ? 16.922 18.75 4.105 1 98.69 106 VAL A N 1
ATOM 781 C CA . VAL A 1 106 ? 18.172 18.797 4.867 1 98.69 106 VAL A CA 1
ATOM 782 C C . VAL A 1 106 ? 18.203 20.062 5.715 1 98.69 106 VAL A C 1
ATOM 784 O O . VAL A 1 106 ? 17.609 21.078 5.348 1 98.69 106 VAL A O 1
ATOM 787 N N . GLY A 1 107 ? 18.812 19.938 6.922 1 98.62 107 GLY A N 1
ATOM 788 C CA . GLY A 1 107 ? 18.875 21.078 7.809 1 98.62 107 GLY A CA 1
ATOM 789 C C . GLY A 1 107 ? 20.141 21.141 8.633 1 98.62 107 GLY A C 1
ATOM 790 O O . GLY A 1 107 ? 20.969 20.234 8.578 1 98.62 107 GLY A O 1
ATOM 791 N N . ILE A 1 108 ? 20.281 22.266 9.281 1 98.38 108 ILE A N 1
ATOM 792 C CA . ILE A 1 108 ? 21.375 22.484 10.219 1 98.38 108 ILE A CA 1
ATOM 793 C C . ILE A 1 108 ? 20.812 22.875 11.586 1 98.38 108 ILE A C 1
ATOM 795 O O . ILE A 1 108 ? 20.047 23.844 11.711 1 98.38 108 ILE A O 1
ATOM 799 N N . LYS A 1 109 ? 21.188 22.109 12.5 1 97.56 109 LYS A N 1
ATOM 800 C CA . LYS A 1 109 ? 20.906 22.469 13.891 1 97.56 109 LYS A CA 1
ATOM 801 C C . LYS A 1 109 ? 22.031 23.328 14.469 1 97.56 109 LYS A C 1
ATOM 803 O O . LYS A 1 109 ? 23.203 23.078 14.203 1 97.56 109 LYS A O 1
ATOM 808 N N . THR A 1 110 ? 21.547 24.266 15.281 1 97.5 110 THR A N 1
ATOM 809 C CA . THR A 1 110 ? 22.516 25.172 15.914 1 97.5 110 THR A CA 1
ATOM 810 C C . THR A 1 110 ? 22.453 25.047 17.438 1 97.5 110 THR A C 1
ATOM 812 O O . THR A 1 110 ? 21.453 24.547 17.984 1 97.5 110 THR A O 1
ATOM 815 N N . PRO A 1 111 ? 23.484 25.453 18.078 1 94.5 111 PRO A N 1
ATOM 816 C CA . PRO A 1 111 ? 23.5 25.328 19.547 1 94.5 111 PRO A CA 1
ATOM 817 C C . PRO A 1 111 ? 22.453 26.219 20.219 1 94.5 111 PRO A C 1
ATOM 819 O O . PRO A 1 111 ? 21.906 25.828 21.266 1 94.5 111 PRO A O 1
ATOM 822 N N . ALA A 1 112 ? 22.188 27.375 19.609 1 94.69 112 ALA A N 1
ATOM 823 C CA . ALA A 1 112 ? 21.359 28.281 20.406 1 94.69 112 ALA A CA 1
ATOM 824 C C . ALA A 1 112 ? 20.203 28.828 19.578 1 94.69 112 ALA A C 1
ATOM 826 O O . ALA A 1 112 ? 19.203 29.281 20.125 1 94.69 112 ALA A O 1
ATOM 827 N N . ALA A 1 113 ? 20.312 28.766 18.328 1 96.62 113 ALA A N 1
ATOM 828 C CA . ALA A 1 113 ? 19.328 29.484 17.516 1 96.62 113 ALA A CA 1
ATOM 829 C C . ALA A 1 113 ? 18.266 28.531 16.969 1 96.62 113 ALA A C 1
ATOM 831 O O . ALA A 1 113 ? 17.281 28.969 16.359 1 96.62 113 ALA A O 1
ATOM 832 N N . GLY A 1 114 ? 18.422 27.281 17.203 1 98.19 114 GLY A N 1
ATOM 833 C CA . GLY A 1 114 ? 17.438 26.344 16.688 1 98.19 114 GLY A CA 1
ATOM 834 C C . GLY A 1 114 ? 17.875 25.688 15.391 1 98.19 114 GLY A C 1
ATOM 835 O O . GLY A 1 114 ? 19.047 25.375 15.211 1 98.19 114 GLY A O 1
ATOM 836 N N . GLU A 1 115 ? 16.891 25.359 14.523 1 98.56 115 GLU A N 1
ATOM 837 C CA . GLU A 1 115 ? 17.188 24.594 13.32 1 98.56 115 GLU A CA 1
ATOM 838 C C . GLU A 1 115 ? 16.688 25.297 12.07 1 98.56 115 GLU A C 1
ATOM 840 O O . GLU A 1 115 ? 15.578 25.844 12.062 1 98.56 115 GLU A O 1
ATOM 845 N N . PHE A 1 116 ? 17.547 25.312 11.062 1 98.75 116 PHE A N 1
ATOM 846 C CA . PHE A 1 116 ? 17.188 25.797 9.727 1 98.75 116 PHE A CA 1
ATOM 847 C C . PHE A 1 116 ? 17.062 24.625 8.758 1 98.75 116 PHE A C 1
ATOM 849 O O . PHE A 1 116 ? 17.906 23.719 8.758 1 98.75 116 PHE A O 1
ATOM 856 N N . ARG A 1 117 ? 15.969 24.609 7.988 1 98.62 117 ARG A N 1
ATOM 857 C CA . ARG A 1 117 ? 15.789 23.531 7.016 1 98.62 117 ARG A CA 1
ATOM 858 C C . ARG A 1 117 ? 15.422 24.094 5.645 1 98.62 117 ARG A C 1
ATOM 860 O O . ARG A 1 117 ? 14.844 25.172 5.543 1 98.62 117 ARG A O 1
ATOM 867 N N . ILE A 1 118 ? 15.75 23.297 4.559 1 98.56 118 ILE A N 1
ATOM 868 C CA . ILE A 1 118 ? 15.32 23.578 3.193 1 98.56 118 ILE A CA 1
ATOM 869 C C . ILE A 1 118 ? 14.836 22.297 2.527 1 98.56 118 ILE A C 1
ATOM 871 O O . ILE A 1 118 ? 15.398 21.219 2.756 1 98.56 118 ILE A O 1
ATOM 875 N N . GLY A 1 119 ? 13.773 22.391 1.86 1 98 119 GLY A N 1
ATOM 876 C CA . GLY A 1 119 ? 13.242 21.219 1.161 1 98 119 GLY A CA 1
ATOM 877 C C . GLY A 1 119 ? 11.742 21.094 1.276 1 98 119 GLY A C 1
ATOM 878 O O . GLY A 1 119 ? 11.039 22.094 1.483 1 98 119 GLY A O 1
ATOM 879 N N . ARG A 1 120 ? 11.219 19.906 0.944 1 97.75 120 ARG A N 1
ATOM 880 C CA . ARG A 1 120 ? 9.805 19.578 1.143 1 97.75 120 ARG A CA 1
ATOM 881 C C . ARG A 1 120 ? 9.523 19.25 2.602 1 97.75 120 ARG A C 1
ATOM 883 O O . ARG A 1 120 ? 10.117 18.312 3.156 1 97.75 120 ARG A O 1
ATOM 890 N N . GLN A 1 121 ? 8.672 20.016 3.203 1 97.62 121 GLN A N 1
ATOM 891 C CA . GLN A 1 121 ? 8.477 19.906 4.645 1 97.62 121 GLN A CA 1
ATOM 892 C C . GLN A 1 121 ? 6.996 19.875 5 1 97.62 121 GLN A C 1
ATOM 894 O O . GLN A 1 121 ? 6.164 20.406 4.262 1 97.62 121 GLN A O 1
ATOM 899 N N . ASN A 1 122 ? 6.711 19.203 6.156 1 96.94 122 ASN A N 1
ATOM 900 C CA . ASN A 1 122 ? 5.391 19.359 6.754 1 96.94 122 ASN A CA 1
ATOM 901 C C . ASN A 1 122 ? 5.109 20.828 7.094 1 96.94 122 ASN A C 1
ATOM 903 O O . ASN A 1 122 ? 6.004 21.547 7.535 1 96.94 122 ASN A O 1
ATOM 907 N N . SER A 1 123 ? 3.846 21.188 6.922 1 97.31 123 SER A N 1
ATOM 908 C CA . SER A 1 123 ? 3.461 22.562 7.23 1 97.31 123 SER A CA 1
ATOM 909 C C . SER A 1 123 ? 3.346 22.781 8.734 1 97.31 123 SER A C 1
ATOM 911 O O . SER A 1 123 ? 3.303 21.812 9.508 1 97.31 123 SER A O 1
ATOM 913 N N . VAL A 1 124 ? 3.311 24.016 9.031 1 97.31 124 VAL A N 1
ATOM 914 C CA . VAL A 1 124 ? 3.193 24.391 10.438 1 97.31 124 VAL A CA 1
ATOM 915 C C . VAL A 1 124 ? 1.872 23.875 11 1 97.31 124 VAL A C 1
ATOM 917 O O . VAL A 1 124 ? 1.847 23.234 12.055 1 97.31 124 VAL A O 1
ATOM 920 N N . PRO A 1 125 ? 0.744 24.047 10.297 1 96.12 125 PRO A N 1
ATOM 921 C CA . PRO A 1 125 ? -0.501 23.516 10.852 1 96.12 125 PRO A CA 1
ATOM 922 C C . PRO A 1 125 ? -0.493 21.984 10.969 1 96.12 125 PRO A C 1
ATOM 924 O O . PRO A 1 125 ? -1.127 21.422 11.867 1 96.12 125 PRO A O 1
ATOM 927 N N . PHE A 1 126 ? 0.194 21.359 10.117 1 94.38 126 PHE A N 1
ATOM 928 C CA . PHE A 1 126 ? 0.244 19.906 10.133 1 94.38 126 PHE A CA 1
ATOM 929 C C . PHE A 1 126 ? 0.952 19.406 11.391 1 94.38 126 PHE A C 1
ATOM 931 O O . PHE A 1 126 ? 0.551 18.391 11.969 1 94.38 126 PHE A O 1
ATOM 938 N N . PHE A 1 127 ? 1.924 20.031 11.766 1 87.12 127 PHE A N 1
ATOM 939 C CA . PHE A 1 127 ? 2.824 19.578 12.812 1 87.12 127 PHE A CA 1
ATOM 940 C C . PHE A 1 127 ? 2.154 19.672 14.18 1 87.12 127 PHE A C 1
ATOM 942 O O . PHE A 1 127 ? 2.588 19.016 15.133 1 87.12 127 PHE A O 1
ATOM 949 N N . ILE A 1 128 ? 1.106 20.391 14.312 1 89.5 128 ILE A N 1
ATOM 950 C CA . ILE A 1 128 ? 0.5 20.578 15.625 1 89.5 128 ILE A CA 1
ATOM 951 C C . ILE A 1 128 ? -0.688 19.625 15.781 1 89.5 128 ILE A C 1
ATOM 953 O O . ILE A 1 128 ? -1.599 19.891 16.578 1 89.5 128 ILE A O 1
ATOM 957 N N . GLY A 1 129 ? -0.781 18.594 15.023 1 85 129 GLY A N 1
ATOM 958 C CA . GLY A 1 129 ? -1.917 17.688 15.031 1 85 129 GLY A CA 1
ATOM 959 C C . GLY A 1 129 ? -2.248 17.141 16.406 1 85 129 GLY A C 1
ATOM 960 O O . GLY A 1 129 ? -3.416 17.094 16.797 1 85 129 GLY A O 1
ATOM 961 N N . GLY A 1 130 ? -1.232 16.859 17.188 1 88.88 130 GLY A N 1
ATOM 962 C CA . GLY A 1 130 ? -1.425 16.297 18.531 1 88.88 130 GLY A CA 1
ATOM 963 C C . GLY A 1 130 ? -2.031 17.297 19.5 1 88.88 130 GLY A C 1
ATOM 964 O O . GLY A 1 130 ? -2.463 16.922 20.594 1 88.88 130 GLY A O 1
ATOM 965 N N . ALA A 1 131 ? -2.109 18.531 19.062 1 93.56 131 ALA A N 1
ATOM 966 C CA . ALA A 1 131 ? -2.648 19.562 19.953 1 93.56 131 ALA A CA 1
ATOM 967 C C . ALA A 1 131 ? -4.094 19.906 19.594 1 93.56 131 ALA A C 1
ATOM 969 O O . ALA A 1 131 ? -4.758 20.656 20.297 1 93.56 131 ALA A O 1
ATOM 970 N N . ILE A 1 132 ? -4.594 19.312 18.562 1 94.06 132 ILE A N 1
ATOM 971 C CA . ILE A 1 132 ? -5.879 19.75 18.031 1 94.06 132 ILE A CA 1
ATOM 972 C C . ILE A 1 132 ? -7.004 18.953 18.688 1 94.06 132 ILE A C 1
ATOM 974 O O . ILE A 1 132 ? -8.039 19.516 19.047 1 94.06 132 ILE A O 1
ATOM 978 N N . ASP A 1 133 ? -6.867 17.641 18.75 1 96.25 133 ASP A N 1
ATOM 979 C CA . ASP A 1 133 ? -7.883 16.812 19.375 1 96.25 133 ASP A CA 1
ATOM 980 C C . ASP A 1 133 ? -7.289 15.477 19.844 1 96.25 133 ASP A C 1
ATOM 982 O O . ASP A 1 133 ? -6.098 15.227 19.641 1 96.25 133 ASP A O 1
ATOM 986 N N . TYR A 1 134 ? -8.133 14.664 20.438 1 96.12 134 TYR A N 1
ATOM 987 C CA . TYR A 1 134 ? -7.621 13.469 21.094 1 96.12 134 TYR A CA 1
ATOM 988 C C . TYR A 1 134 ? -7.223 12.414 20.062 1 96.12 134 TYR A C 1
ATOM 990 O O . TYR A 1 134 ? -6.566 11.422 20.406 1 96.12 134 TYR A O 1
ATOM 998 N N . THR A 1 135 ? -7.598 12.586 18.797 1 94.75 135 THR A N 1
ATOM 999 C CA . THR A 1 135 ? -7.23 11.664 17.719 1 94.75 135 THR A CA 1
ATOM 1000 C C . THR A 1 135 ? -6.047 12.211 16.922 1 94.75 135 THR A C 1
ATOM 1002 O O . THR A 1 135 ? -5.691 11.656 15.883 1 94.75 135 THR A O 1
ATOM 1005 N N . GLU A 1 136 ? -5.465 13.266 17.328 1 90.25 136 GLU A N 1
ATOM 1006 C CA . GLU A 1 136 ? -4.398 13.969 16.641 1 90.25 136 GLU A CA 1
ATOM 1007 C C . GLU A 1 136 ? -4.875 14.492 15.281 1 90.25 136 GLU A C 1
ATOM 1009 O O . GLU A 1 136 ? -4.145 14.414 14.289 1 90.25 136 GLU A O 1
ATOM 1014 N N . ARG A 1 137 ? -6.062 14.891 15.188 1 84.44 137 ARG A N 1
ATOM 1015 C CA . ARG A 1 137 ? -6.781 15.508 14.07 1 84.44 137 ARG A CA 1
ATOM 1016 C C . ARG A 1 137 ? -6.984 14.516 12.938 1 84.44 137 ARG A C 1
ATOM 1018 O O . ARG A 1 137 ? -6.836 14.867 11.766 1 84.44 137 ARG A O 1
ATOM 1025 N N . THR A 1 138 ? -7.125 13.406 13.312 1 89.94 138 THR A N 1
ATOM 1026 C CA . THR A 1 138 ? -7.328 12.406 12.273 1 89.94 138 THR A CA 1
ATOM 1027 C C . THR A 1 138 ? -8.562 11.555 12.57 1 89.94 138 THR A C 1
ATOM 1029 O O . THR A 1 138 ? -9.297 11.836 13.516 1 89.94 138 THR A O 1
ATOM 1032 N N . THR A 1 139 ? -9.07 10.727 11.742 1 92.44 139 THR A N 1
ATOM 1033 C CA . THR A 1 139 ? -10.242 9.852 11.766 1 92.44 139 THR A CA 1
ATOM 1034 C C . THR A 1 139 ? -11.414 10.5 11.039 1 92.44 139 THR A C 1
ATOM 1036 O O . THR A 1 139 ? -11.398 11.703 10.766 1 92.44 139 THR A O 1
ATOM 1039 N N . TYR A 1 140 ? -12.422 9.734 10.906 1 94.31 140 TYR A N 1
ATOM 1040 C CA . TYR A 1 140 ? -13.633 10.188 10.234 1 94.31 140 TYR A CA 1
ATOM 1041 C C . TYR A 1 140 ? -14.305 11.312 11.008 1 94.31 140 TYR A C 1
ATOM 1043 O O . TYR A 1 140 ? -14.914 12.211 10.422 1 94.31 140 TYR A O 1
ATOM 1051 N N . GLY A 1 141 ? -14.164 11.391 12.281 1 91.69 141 GLY A N 1
ATOM 1052 C CA . GLY A 1 141 ? -14.977 12.25 13.125 1 91.69 141 GLY A CA 1
ATOM 1053 C C . GLY A 1 141 ? -14.32 13.586 13.414 1 91.69 141 GLY A C 1
ATOM 1054 O O . GLY A 1 141 ? -14.945 14.484 13.984 1 91.69 141 GLY A O 1
ATOM 1055 N N . SER A 1 142 ? -13.109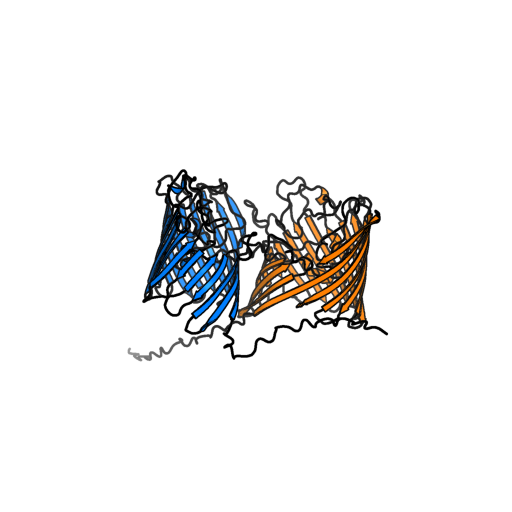 13.773 13.07 1 94.69 142 SER A N 1
ATOM 1056 C CA . SER A 1 142 ? -12.445 15.055 13.297 1 94.69 142 SER A CA 1
ATOM 1057 C C . SER A 1 142 ? -12.922 16.109 12.305 1 94.69 142 SER A C 1
ATOM 1059 O O . SER A 1 142 ? -12.602 16.031 11.117 1 94.69 142 SER A O 1
ATOM 1061 N N . ILE A 1 143 ? -13.555 17.094 12.812 1 96.75 143 ILE A N 1
ATOM 1062 C CA . ILE A 1 143 ? -14.172 18.109 11.961 1 96.75 143 ILE A CA 1
ATOM 1063 C C . ILE A 1 143 ? -13.094 19.016 11.359 1 96.75 143 ILE A C 1
ATOM 1065 O O . ILE A 1 143 ? -13.195 19.422 10.203 1 96.75 143 ILE A O 1
ATOM 1069 N N . ILE A 1 144 ? -12.078 19.25 12.094 1 96.88 144 ILE A N 1
ATOM 1070 C CA . ILE A 1 144 ? -10.969 20.062 11.586 1 96.88 144 ILE A CA 1
ATOM 1071 C C . ILE A 1 144 ? -10.25 19.297 10.484 1 96.88 144 ILE A C 1
ATOM 1073 O O . ILE A 1 144 ? -9.867 19.875 9.461 1 96.88 144 ILE A O 1
ATOM 1077 N N . ASN A 1 145 ? -10.086 18.031 10.695 1 94.69 145 ASN A N 1
ATOM 1078 C CA . ASN A 1 145 ? -9.516 17.219 9.617 1 94.69 145 ASN A CA 1
ATOM 1079 C C . ASN A 1 145 ? -10.391 17.25 8.367 1 94.69 145 ASN A C 1
ATOM 1081 O O . ASN A 1 145 ? -9.883 17.344 7.25 1 94.69 145 ASN A O 1
ATOM 1085 N N . THR A 1 146 ? -11.664 17.125 8.602 1 95.81 146 THR A N 1
ATOM 1086 C CA . THR A 1 146 ? -12.617 17.125 7.496 1 95.81 146 THR A CA 1
ATOM 1087 C C . THR A 1 146 ? -12.539 18.438 6.715 1 95.81 146 THR A C 1
ATOM 1089 O O . THR A 1 146 ? -12.656 18.438 5.488 1 95.81 146 THR A O 1
ATOM 1092 N N . PHE A 1 147 ? -12.398 19.5 7.402 1 96.69 147 PHE A N 1
ATOM 1093 C CA . PHE A 1 147 ? -12.242 20.781 6.73 1 96.69 147 PHE A CA 1
ATOM 1094 C C . PHE A 1 147 ? -11.016 20.781 5.828 1 96.69 147 PHE A C 1
ATOM 1096 O O . PHE A 1 147 ? -11.023 21.406 4.766 1 96.69 147 PHE A O 1
ATOM 1103 N N . GLY A 1 148 ? -10.055 20.109 6.254 1 95.56 148 GLY A N 1
ATOM 1104 C CA . GLY A 1 148 ? -8.789 20.078 5.543 1 95.56 148 GLY A CA 1
ATOM 1105 C C . GLY A 1 148 ? -7.699 20.875 6.234 1 95.56 148 GLY A C 1
ATOM 1106 O O . GLY A 1 148 ? -7.902 22.031 6.59 1 95.56 148 GLY A O 1
ATOM 1107 N N . VAL A 1 149 ? -6.59 20.281 6.363 1 95.12 149 VAL A N 1
ATOM 1108 C CA . VAL A 1 149 ? -5.422 20.906 6.973 1 95.12 149 VAL A CA 1
ATOM 1109 C C . VAL A 1 149 ? -4.273 20.953 5.969 1 95.12 149 VAL A C 1
ATOM 1111 O O . VAL A 1 149 ? -3.857 19.906 5.449 1 95.12 149 VAL A O 1
ATOM 1114 N N . PRO A 1 150 ? -3.795 22.219 5.691 1 95.56 150 PRO A N 1
ATOM 1115 C CA . PRO A 1 150 ? -2.582 22.203 4.871 1 95.56 150 PRO A CA 1
ATOM 1116 C C . PRO A 1 150 ? -1.479 21.328 5.453 1 95.56 150 PRO A C 1
ATOM 1118 O O . PRO A 1 150 ? -1.17 21.422 6.641 1 95.56 150 PRO A O 1
ATOM 1121 N N . SER A 1 151 ? -0.886 20.516 4.574 1 94.38 151 SER A N 1
ATOM 1122 C CA . SER A 1 151 ? -0.086 19.438 5.168 1 94.38 151 SER A CA 1
ATOM 1123 C C . SER A 1 151 ? 1.387 19.594 4.797 1 94.38 151 SER A C 1
ATOM 1125 O O . SER A 1 151 ? 2.266 19.359 5.629 1 94.38 151 SER A O 1
ATOM 1127 N N . ARG A 1 152 ? 1.659 19.922 3.541 1 96.38 152 ARG A N 1
ATOM 1128 C CA . ARG A 1 152 ? 3.059 19.906 3.131 1 96.38 152 ARG A CA 1
ATOM 1129 C C . ARG A 1 152 ? 3.289 20.812 1.932 1 96.38 152 ARG A C 1
ATOM 1131 O O . ARG A 1 152 ? 2.439 20.906 1.044 1 96.38 152 ARG A O 1
ATOM 1138 N N . PHE A 1 153 ? 4.512 21.375 1.947 1 96.75 153 PHE A N 1
ATOM 1139 C CA . PHE A 1 153 ? 4.855 22.25 0.83 1 96.75 153 PHE A CA 1
ATOM 1140 C C . PHE A 1 153 ? 6.273 21.969 0.345 1 96.75 153 PHE A C 1
ATOM 1142 O O . PHE A 1 153 ? 7.156 21.641 1.143 1 96.75 153 PHE A O 1
ATOM 1149 N N . ASP A 1 154 ? 6.438 22.156 -0.977 1 96.12 154 ASP A N 1
ATOM 1150 C CA . ASP A 1 154 ? 7.746 22.062 -1.618 1 96.12 154 ASP A CA 1
ATOM 1151 C C . ASP A 1 154 ? 8.531 23.359 -1.442 1 96.12 154 ASP A C 1
ATOM 1153 O O . ASP A 1 154 ? 7.949 24.406 -1.116 1 96.12 154 ASP A O 1
ATOM 1157 N N . ASN A 1 155 ? 9.852 23.266 -1.696 1 96 155 ASN A N 1
ATOM 1158 C CA . ASN A 1 155 ? 10.68 24.469 -1.755 1 96 155 ASN A CA 1
ATOM 1159 C C . ASN A 1 155 ? 10.469 25.359 -0.534 1 96 155 ASN A C 1
ATOM 1161 O O . ASN A 1 155 ? 10.258 26.562 -0.668 1 96 155 ASN A O 1
ATOM 1165 N N . ASP A 1 156 ? 10.477 24.734 0.547 1 97.12 156 ASP A N 1
ATOM 1166 C CA . ASP A 1 156 ? 10.156 25.375 1.817 1 97.12 156 ASP A CA 1
ATOM 1167 C C . ASP A 1 156 ? 11.422 25.719 2.596 1 97.12 156 ASP A C 1
ATOM 1169 O O . ASP A 1 156 ? 12.281 24.859 2.807 1 97.12 156 ASP A O 1
ATOM 1173 N N . LEU A 1 157 ? 11.594 26.953 2.902 1 98.19 157 LEU A N 1
ATOM 1174 C CA . LEU A 1 157 ? 12.586 27.438 3.859 1 98.19 157 LEU A CA 1
ATOM 1175 C C . LEU A 1 157 ? 11.984 27.562 5.254 1 98.19 157 LEU A C 1
ATOM 1177 O O . LEU A 1 157 ? 10.922 28.172 5.418 1 98.19 157 LEU A O 1
ATOM 1181 N N . SER A 1 158 ? 12.719 27.016 6.246 1 98.62 158 SER A N 1
ATOM 1182 C CA . SER A 1 158 ? 12.086 27.094 7.559 1 98.62 158 SER A CA 1
ATOM 1183 C C . SER A 1 158 ? 13.125 27.328 8.656 1 98.62 158 SER A C 1
ATOM 1185 O O . SER A 1 158 ? 14.312 27.078 8.453 1 98.62 158 SER A O 1
ATOM 1187 N N . TRP A 1 159 ? 12.656 27.891 9.672 1 98.81 159 TRP A N 1
ATOM 1188 C CA . TRP A 1 159 ? 13.383 28.062 10.922 1 98.81 159 TRP A CA 1
ATOM 1189 C C . TRP A 1 159 ? 12.492 27.734 12.117 1 98.81 159 TRP A C 1
ATOM 1191 O O . TRP A 1 159 ? 11.352 28.188 12.195 1 98.81 159 TRP A O 1
ATOM 1201 N N . LYS A 1 160 ? 13.039 26.938 12.953 1 98.38 160 LYS A N 1
ATOM 1202 C CA . LYS A 1 160 ? 12.367 26.594 14.203 1 98.38 160 LYS A CA 1
ATOM 1203 C C . LYS A 1 160 ? 13.25 26.906 15.406 1 98.38 160 LYS A C 1
ATOM 1205 O O . LYS A 1 160 ? 14.391 26.438 15.484 1 98.38 160 LYS A O 1
ATOM 1210 N N . SER A 1 161 ? 12.719 27.578 16.344 1 98.44 161 SER A N 1
ATOM 1211 C CA . SER A 1 161 ? 13.492 27.969 17.5 1 98.44 161 SER A CA 1
ATOM 1212 C C . SER A 1 161 ? 13.602 26.844 18.516 1 98.44 161 SER A C 1
ATOM 1214 O O . SER A 1 161 ? 12.797 25.906 18.5 1 98.44 161 SER A O 1
ATOM 1216 N N . PRO A 1 162 ? 14.664 26.938 19.359 1 97.19 162 PRO A N 1
ATOM 1217 C CA . PRO A 1 162 ? 14.523 26.156 20.578 1 97.19 162 PRO A CA 1
ATOM 1218 C C . PRO A 1 162 ? 13.312 26.562 21.406 1 97.19 162 PRO A C 1
ATOM 1220 O O . PRO A 1 162 ? 12.609 27.516 21.062 1 97.19 162 PRO A O 1
ATOM 1223 N N . ARG A 1 163 ? 13.047 25.766 22.344 1 96.5 163 ARG A N 1
ATOM 1224 C CA . ARG A 1 163 ? 12.023 26.188 23.297 1 96.5 163 ARG A CA 1
ATOM 1225 C C . ARG A 1 163 ? 12.617 27.094 24.375 1 96.5 163 ARG A C 1
ATOM 1227 O O . ARG A 1 163 ? 13.461 26.656 25.156 1 96.5 163 ARG A O 1
ATOM 1234 N N . TRP A 1 164 ? 12.195 28.359 24.359 1 97.44 164 TRP A N 1
ATOM 1235 C CA . TRP A 1 164 ? 12.617 29.359 25.344 1 97.44 164 TRP A CA 1
ATOM 1236 C C . TRP A 1 164 ? 11.547 29.547 26.422 1 97.44 164 TRP A C 1
ATOM 1238 O O . TRP A 1 164 ? 10.562 30.25 26.203 1 97.44 164 TRP A O 1
ATOM 1248 N N . ALA A 1 165 ? 11.781 29.062 27.578 1 97.19 165 ALA A N 1
ATOM 1249 C CA . ALA A 1 165 ? 10.828 29.141 28.688 1 97.19 165 ALA A CA 1
ATOM 1250 C C . ALA A 1 165 ? 9.438 28.688 28.234 1 97.19 165 ALA A C 1
ATOM 1252 O O . ALA A 1 165 ? 8.453 29.406 28.453 1 97.19 165 ALA A O 1
ATOM 1253 N N . GLY A 1 166 ? 9.406 27.672 27.516 1 97.75 166 GLY A N 1
ATOM 1254 C CA . GLY A 1 166 ? 8.148 27.062 27.109 1 97.75 166 GLY A CA 1
ATOM 1255 C C . GLY A 1 166 ? 7.684 27.5 25.75 1 97.75 166 GLY A C 1
ATOM 1256 O O . GLY A 1 166 ? 6.801 26.875 25.156 1 97.75 166 GLY A O 1
ATOM 1257 N N . LEU A 1 167 ? 8.25 28.547 25.188 1 98.38 167 LEU A N 1
ATOM 1258 C CA . LEU A 1 167 ? 7.793 29.125 23.922 1 98.38 167 LEU A CA 1
ATOM 1259 C C . LEU A 1 167 ? 8.633 28.625 22.766 1 98.38 167 LEU A C 1
ATOM 1261 O O . LEU A 1 167 ? 9.867 28.594 22.844 1 98.38 167 LEU A O 1
ATOM 1265 N N . GLN A 1 168 ? 8.039 28.156 21.719 1 98 168 GLN A N 1
ATOM 1266 C CA . GLN A 1 168 ? 8.695 27.781 20.469 1 98 168 GLN A CA 1
ATOM 1267 C C . GLN A 1 168 ? 8.07 28.469 19.281 1 98 168 GLN A C 1
ATOM 1269 O O . GLN A 1 168 ? 6.844 28.594 19.188 1 98 168 GLN A O 1
ATOM 1274 N N . ILE A 1 169 ? 8.867 28.938 18.406 1 98.62 169 ILE A N 1
ATOM 1275 C CA . ILE A 1 169 ? 8.43 29.625 17.203 1 98.62 169 ILE A CA 1
ATOM 1276 C C . ILE A 1 169 ? 8.852 28.844 15.961 1 98.62 169 ILE A C 1
ATOM 1278 O O . ILE A 1 169 ? 9.969 28.312 15.914 1 98.62 169 ILE A O 1
ATOM 1282 N N . ASP A 1 170 ? 7.988 28.703 15.023 1 98.62 170 ASP A N 1
ATOM 1283 C CA . ASP A 1 170 ? 8.219 28 13.758 1 98.62 170 ASP A CA 1
ATOM 1284 C C . ASP A 1 170 ? 7.84 28.875 12.57 1 98.62 170 ASP A C 1
ATOM 1286 O O . ASP A 1 170 ? 6.688 29.297 12.445 1 98.62 170 ASP A O 1
ATOM 1290 N N . LEU A 1 171 ? 8.797 29.234 11.758 1 98.75 171 LEU A N 1
ATOM 1291 C CA . LEU A 1 171 ? 8.602 30.062 10.578 1 98.75 171 LEU A CA 1
ATOM 1292 C C . LEU A 1 171 ? 8.875 29.266 9.305 1 98.75 171 LEU A C 1
ATOM 1294 O O . LEU A 1 171 ? 9.852 28.516 9.234 1 98.75 171 LEU A O 1
ATOM 1298 N N . HIS A 1 172 ? 7.984 29.375 8.352 1 98.56 172 HIS A N 1
ATOM 1299 C CA . HIS A 1 172 ? 8.172 28.75 7.051 1 98.56 172 HIS A CA 1
ATOM 1300 C C . HIS A 1 172 ? 7.863 29.719 5.922 1 98.56 172 HIS A C 1
ATOM 1302 O O . HIS A 1 172 ? 6.93 30.516 6.023 1 98.56 172 HIS A O 1
ATOM 1308 N N . TYR A 1 173 ? 8.594 29.641 4.832 1 98 173 TYR A N 1
ATOM 1309 C CA . TYR A 1 173 ? 8.297 30.281 3.557 1 98 173 TYR A CA 1
ATOM 1310 C C . TYR A 1 173 ? 8.484 29.297 2.398 1 98 173 TYR A C 1
ATOM 1312 O O . TYR A 1 173 ? 9.609 28.969 2.033 1 98 173 TYR A O 1
ATOM 1320 N N . ALA A 1 174 ? 7.355 28.922 1.838 1 97.44 174 ALA A N 1
ATOM 1321 C CA . ALA A 1 174 ? 7.391 28.047 0.669 1 97.44 174 ALA A CA 1
ATOM 1322 C C . ALA A 1 174 ? 7.312 28.859 -0.624 1 97.44 174 ALA A C 1
ATOM 1324 O O . ALA A 1 174 ? 6.312 29.531 -0.884 1 97.44 174 ALA A O 1
ATOM 1325 N N . MET A 1 175 ? 8.289 28.703 -1.443 1 94.62 175 MET A N 1
ATOM 1326 C CA . MET A 1 175 ? 8.461 29.547 -2.623 1 94.62 175 MET A CA 1
ATOM 1327 C C . MET A 1 175 ? 7.617 29.031 -3.785 1 94.62 175 MET A C 1
ATOM 1329 O O . MET A 1 175 ? 7.535 27.828 -4.016 1 94.62 175 MET A O 1
ATOM 1333 N N . PRO A 1 176 ? 7 29.938 -4.473 1 91.25 176 PRO A N 1
ATOM 1334 C CA . PRO A 1 176 ? 6.23 29.531 -5.645 1 91.25 176 PRO A CA 1
ATOM 1335 C C . PRO A 1 176 ? 7.105 29.297 -6.879 1 91.25 176 PRO A C 1
ATOM 1337 O O . PRO A 1 176 ? 6.664 28.688 -7.852 1 91.25 176 PRO A O 1
ATOM 1340 N N . GLU A 1 177 ? 8.25 29.891 -6.934 1 87.69 177 GLU A N 1
ATOM 1341 C CA . GLU A 1 177 ? 9.242 29.766 -7.992 1 87.69 177 GLU A CA 1
ATOM 1342 C C . GLU A 1 177 ? 8.68 30.219 -9.336 1 87.69 177 GLU A C 1
ATOM 1344 O O . GLU A 1 177 ? 8.844 29.531 -10.352 1 87.69 177 GLU A O 1
ATOM 1349 N N . THR A 1 178 ? 8 31.281 -9.289 1 85.56 178 THR A N 1
ATOM 1350 C CA . THR A 1 178 ? 7.441 31.844 -10.508 1 85.56 178 THR A CA 1
ATOM 1351 C C . THR A 1 178 ? 8.453 32.781 -11.188 1 85.56 178 THR A C 1
ATOM 1353 O O . THR A 1 178 ? 8.953 33.719 -10.57 1 85.56 178 THR A O 1
ATOM 1356 N N . ALA A 1 179 ? 8.695 32.5 -12.477 1 87.12 179 ALA A N 1
ATOM 1357 C CA . ALA A 1 179 ? 9.625 33.312 -13.227 1 87.12 179 ALA A CA 1
ATOM 1358 C C . ALA A 1 179 ? 9.141 34.781 -13.273 1 87.12 179 ALA A C 1
ATOM 1360 O O . ALA A 1 179 ? 7.953 35.031 -13.484 1 87.12 179 ALA A O 1
ATOM 1361 N N . GLY A 1 180 ? 10.117 35.688 -13.008 1 86.69 180 GLY A N 1
ATOM 1362 C CA . GLY A 1 180 ? 9.812 37.125 -13.086 1 86.69 180 GLY A CA 1
ATOM 1363 C C . GLY A 1 180 ? 9.281 37.688 -11.781 1 86.69 180 GLY A C 1
ATOM 1364 O O . GLY A 1 180 ? 9.078 38.906 -11.664 1 86.69 180 GLY A O 1
ATOM 1365 N N . GLU A 1 181 ? 9.094 36.812 -10.883 1 87.5 181 GLU A N 1
ATOM 1366 C CA . GLU A 1 181 ? 8.578 37.281 -9.602 1 87.5 181 GLU A CA 1
ATOM 1367 C C . GLU A 1 181 ? 9.672 37.312 -8.547 1 87.5 181 GLU A C 1
ATOM 1369 O O . GLU A 1 181 ? 10.453 36.375 -8.43 1 87.5 181 GLU A O 1
ATOM 1374 N N . GLY A 1 182 ? 9.758 38.406 -7.898 1 85.19 182 GLY A N 1
ATOM 1375 C CA . GLY A 1 182 ? 10.734 38.531 -6.828 1 85.19 182 GLY A CA 1
ATOM 1376 C C . GLY A 1 182 ? 10.422 37.656 -5.637 1 85.19 182 GLY A C 1
ATOM 1377 O O . GLY A 1 182 ? 9.273 37.25 -5.441 1 85.19 182 GLY A O 1
ATOM 1378 N N . LEU A 1 183 ? 11.445 37.406 -4.898 1 86.69 183 LEU A N 1
ATOM 1379 C CA . LEU A 1 183 ? 11.305 36.625 -3.674 1 86.69 183 LEU A CA 1
ATOM 1380 C C . LEU A 1 183 ? 10.359 37.312 -2.699 1 86.69 183 LEU A C 1
ATOM 1382 O O . LEU A 1 183 ? 10.414 38.531 -2.527 1 86.69 183 LEU A O 1
ATOM 1386 N N . GLY A 1 184 ? 9.445 36.531 -2.195 1 87.12 184 GLY A N 1
ATOM 1387 C CA . GLY A 1 184 ? 8.586 37.031 -1.136 1 87.12 184 GLY A CA 1
ATOM 1388 C C . GLY A 1 184 ? 7.293 37.656 -1.652 1 87.12 184 GLY A C 1
ATOM 1389 O O . GLY A 1 184 ? 6.406 38 -0.868 1 87.12 184 GLY A O 1
ATOM 1390 N N . ARG A 1 185 ? 7.129 37.781 -2.912 1 86.06 185 ARG A N 1
ATOM 1391 C CA . ARG A 1 185 ? 5.934 38.406 -3.463 1 86.06 185 ARG A CA 1
ATOM 1392 C C . ARG A 1 185 ? 4.715 37.5 -3.299 1 86.06 185 ARG A C 1
ATOM 1394 O O . ARG A 1 185 ? 3.609 38 -3.051 1 86.06 185 ARG A O 1
ATOM 1401 N N . ARG A 1 186 ? 4.969 36.281 -3.521 1 92.38 186 ARG A N 1
ATOM 1402 C CA . ARG A 1 186 ? 3.949 35.25 -3.316 1 92.38 186 ARG A CA 1
ATOM 1403 C C . ARG A 1 186 ? 4.531 34.031 -2.604 1 92.38 186 ARG A C 1
ATOM 1405 O O . ARG A 1 186 ? 5.551 34.125 -1.922 1 92.38 186 ARG A O 1
ATOM 1412 N N . GLY A 1 187 ? 3.783 33.031 -2.67 1 94.19 187 GLY A N 1
ATOM 1413 C CA . GLY A 1 187 ? 4.168 31.844 -1.914 1 94.19 187 GLY A CA 1
ATOM 1414 C C . GLY A 1 187 ? 3.32 31.625 -0.675 1 94.19 187 GLY A C 1
ATOM 1415 O O . GLY A 1 187 ? 2.254 32.219 -0.532 1 94.19 187 GLY A O 1
ATOM 1416 N N . VAL A 1 188 ? 3.787 30.672 0.113 1 97.5 188 VAL A N 1
ATOM 1417 C CA . VAL A 1 188 ? 3.033 30.344 1.318 1 97.5 188 VAL A CA 1
ATOM 1418 C C . VAL A 1 188 ? 3.848 30.703 2.555 1 97.5 188 VAL A C 1
ATOM 1420 O O . VAL A 1 188 ? 4.922 30.156 2.789 1 97.5 188 VAL A O 1
ATOM 1423 N N . TYR A 1 189 ? 3.336 31.688 3.27 1 98.31 189 TYR A N 1
ATOM 1424 C CA . TYR A 1 189 ? 3.926 32.062 4.547 1 98.31 189 TYR A CA 1
ATOM 1425 C C . TYR A 1 189 ? 3.254 31.344 5.703 1 98.31 189 TYR A C 1
ATOM 1427 O O . TYR A 1 189 ? 2.025 31.234 5.746 1 98.31 189 TYR A O 1
ATOM 1435 N N . GLN A 1 190 ? 4.055 30.812 6.578 1 98.56 190 GLN A N 1
ATOM 1436 C CA . GLN A 1 190 ? 3.498 30.078 7.711 1 98.56 190 GLN A CA 1
ATOM 1437 C C . GLN A 1 190 ? 4.125 30.531 9.023 1 98.56 190 GLN A C 1
ATOM 1439 O O . GLN A 1 190 ? 5.316 30.844 9.078 1 98.56 190 GLN A O 1
ATOM 1444 N N . LEU A 1 191 ? 3.324 30.531 10.047 1 98.81 191 LEU A N 1
ATOM 1445 C CA . LEU A 1 191 ? 3.758 30.906 11.391 1 98.81 191 LEU A CA 1
ATOM 1446 C C . LEU A 1 191 ? 3.199 29.938 12.43 1 98.81 191 LEU A C 1
ATOM 1448 O O . LEU A 1 191 ? 2.014 29.609 12.398 1 98.81 191 LEU A O 1
ATOM 1452 N N . GLY A 1 192 ? 4.09 29.5 13.258 1 98.69 192 GLY A N 1
ATOM 1453 C CA . GLY A 1 192 ? 3.701 28.719 14.43 1 98.69 192 GLY A CA 1
ATOM 1454 C C . GLY A 1 192 ? 4.207 29.312 15.734 1 98.69 192 GLY A C 1
ATOM 1455 O O . GLY A 1 192 ? 5.348 29.781 15.805 1 98.69 192 GLY A O 1
ATOM 1456 N N . ILE A 1 193 ? 3.338 29.422 16.656 1 98.69 193 ILE A N 1
ATOM 1457 C CA . ILE A 1 193 ? 3.658 29.766 18.047 1 98.69 193 ILE A CA 1
ATOM 1458 C C . ILE A 1 193 ? 3.092 28.719 18.984 1 98.69 193 ILE A C 1
ATOM 1460 O O . ILE A 1 193 ? 1.882 28.469 19 1 98.69 193 ILE A O 1
ATOM 1464 N N . ASP A 1 194 ? 3.975 28.062 19.719 1 98.31 194 ASP A N 1
ATOM 1465 C CA . ASP A 1 194 ? 3.586 26.984 20.625 1 98.31 194 ASP A CA 1
ATOM 1466 C C . ASP A 1 194 ? 4.141 27.219 22.031 1 98.31 194 ASP A C 1
ATOM 1468 O O . ASP A 1 194 ? 5.336 27.484 22.203 1 98.31 194 ASP A O 1
ATOM 1472 N N . TYR A 1 195 ? 3.264 27.219 22.984 1 98.5 195 TYR A N 1
ATOM 1473 C CA . TYR A 1 195 ? 3.658 27.453 24.375 1 98.5 195 TYR A CA 1
ATOM 1474 C C . TYR A 1 195 ? 3.225 26.312 25.281 1 98.5 195 TYR A C 1
ATOM 1476 O O . TYR A 1 195 ? 2.059 25.906 25.266 1 98.5 195 TYR A O 1
ATOM 1484 N N . ILE A 1 196 ? 4.184 25.797 26.062 1 97.88 196 ILE A N 1
ATOM 1485 C CA . ILE A 1 196 ? 3.912 24.75 27.031 1 97.88 196 ILE A CA 1
ATOM 1486 C C . ILE A 1 196 ? 4.348 25.203 28.422 1 97.88 196 ILE A C 1
ATOM 1488 O O . ILE A 1 196 ? 5.461 25.703 28.594 1 97.88 196 ILE A O 1
ATOM 1492 N N . ASN A 1 197 ? 3.529 25.016 29.328 1 97.81 197 ASN A N 1
ATOM 1493 C CA . ASN A 1 197 ? 3.801 25.297 30.734 1 97.81 197 ASN A CA 1
ATOM 1494 C C . ASN A 1 197 ? 3.074 24.297 31.641 1 97.81 197 ASN A C 1
ATOM 1496 O O . ASN A 1 197 ? 1.898 24.484 31.969 1 97.81 197 ASN A O 1
ATOM 1500 N N . GLY A 1 198 ? 3.844 23.328 32.188 1 97 198 GLY A N 1
ATOM 1501 C CA . GLY A 1 198 ? 3.211 22.281 32.969 1 97 198 GLY A CA 1
ATOM 1502 C C . GLY A 1 198 ? 2.143 21.531 32.188 1 97 198 GLY A C 1
ATOM 1503 O O . GLY A 1 198 ? 2.402 21.031 31.078 1 97 198 GLY A O 1
ATOM 1504 N N . PRO A 1 199 ? 0.888 21.547 32.781 1 97.88 199 PRO A N 1
ATOM 1505 C CA . PRO A 1 199 ? -0.192 20.781 32.156 1 97.88 199 PRO A CA 1
ATOM 1506 C C . PRO A 1 199 ? -0.859 21.562 31.016 1 97.88 199 PRO A C 1
ATOM 1508 O O . PRO A 1 199 ? -1.771 21.047 30.375 1 97.88 199 PRO A O 1
ATOM 1511 N N . TYR A 1 200 ? -0.374 22.75 30.781 1 98.25 200 TYR A N 1
ATOM 1512 C CA . TYR A 1 200 ? -1.035 23.594 29.781 1 98.25 200 TYR A CA 1
ATOM 1513 C C . TYR A 1 200 ? -0.223 23.656 28.5 1 98.25 200 TYR A C 1
ATOM 1515 O O . TYR A 1 200 ? 1.008 23.734 28.531 1 98.25 200 TYR A O 1
ATOM 1523 N N . ARG A 1 201 ? -0.915 23.641 27.391 1 98.25 201 ARG A N 1
ATOM 1524 C CA . ARG A 1 201 ? -0.356 23.906 26.078 1 98.25 201 ARG A CA 1
ATOM 1525 C C . ARG A 1 201 ? -1.279 24.812 25.266 1 98.25 201 ARG A C 1
ATOM 1527 O O . ARG A 1 201 ? -2.498 24.641 25.281 1 98.25 201 ARG A O 1
ATOM 1534 N N . ALA A 1 202 ? -0.765 25.828 24.719 1 98.38 202 ALA A N 1
ATOM 1535 C CA . ALA A 1 202 ? -1.519 26.75 23.875 1 98.38 202 ALA A CA 1
ATOM 1536 C C . ALA A 1 202 ? -0.68 27.219 22.688 1 98.38 202 ALA A C 1
ATOM 1538 O O . ALA A 1 202 ? 0.552 27.234 22.766 1 98.38 202 ALA A O 1
ATOM 1539 N N . GLY A 1 203 ? -1.436 27.547 21.656 1 98.5 203 GLY A N 1
ATOM 1540 C CA . GLY A 1 203 ? -0.63 28.062 20.562 1 98.5 203 GLY A CA 1
ATOM 1541 C C . GLY A 1 203 ? -1.452 28.438 19.344 1 98.5 203 GLY A C 1
ATOM 1542 O O . GLY A 1 203 ? -2.684 28.469 19.406 1 98.5 203 GLY A O 1
ATOM 1543 N N . TYR A 1 204 ? -0.734 28.844 18.359 1 98.56 204 TYR A N 1
ATOM 1544 C CA . TYR A 1 204 ? -1.243 29.266 17.062 1 98.56 204 TYR A CA 1
ATOM 1545 C C . TYR A 1 204 ? -0.446 28.625 15.922 1 98.56 204 TYR A C 1
ATOM 1547 O O . TYR A 1 204 ? 0.777 28.5 16.016 1 98.56 204 TYR A O 1
ATOM 1555 N N . ALA A 1 205 ? -1.111 28.125 14.93 1 98.56 205 ALA A N 1
ATOM 1556 C CA . ALA A 1 205 ? -0.51 27.672 13.688 1 98.56 205 ALA A CA 1
ATOM 1557 C C . ALA A 1 205 ? -1.297 28.172 12.477 1 98.56 205 ALA A C 1
ATOM 1559 O O . ALA A 1 205 ? -2.508 27.969 12.383 1 98.56 205 ALA A O 1
ATOM 1560 N N . GLY A 1 206 ? -0.617 28.828 11.555 1 98.31 206 GLY A N 1
ATOM 1561 C CA . GLY A 1 206 ? -1.352 29.359 10.414 1 98.31 206 GLY A CA 1
ATOM 1562 C C . GLY A 1 206 ? -0.482 29.578 9.195 1 98.31 206 GLY A C 1
ATOM 1563 O O . GLY A 1 206 ? 0.736 29.406 9.25 1 98.31 206 GLY A O 1
ATOM 1564 N N . LEU A 1 207 ? -1.194 29.828 8.102 1 98.38 207 LEU A N 1
ATOM 1565 C CA . LEU A 1 207 ? -0.507 30.156 6.859 1 98.38 207 LEU A CA 1
ATOM 1566 C C . LEU A 1 207 ? -1.356 31.094 6.004 1 98.38 207 LEU A C 1
ATOM 1568 O O . LEU A 1 207 ? -2.562 31.219 6.223 1 98.38 207 LEU A O 1
ATOM 1572 N N . MET A 1 208 ? -0.706 31.734 5.125 1 97.88 208 MET A N 1
ATOM 1573 C CA . MET A 1 208 ? -1.34 32.625 4.168 1 97.88 208 MET A CA 1
ATOM 1574 C C . MET A 1 208 ? -0.638 32.562 2.816 1 97.88 208 MET A C 1
ATOM 1576 O O . MET A 1 208 ? 0.587 32.469 2.754 1 97.88 208 MET A O 1
ATOM 1580 N N . ALA A 1 209 ? -1.435 32.688 1.765 1 97.12 209 ALA A N 1
ATOM 1581 C CA . ALA A 1 209 ? -0.92 32.719 0.397 1 97.12 209 ALA A CA 1
ATOM 1582 C C . ALA A 1 209 ? -1.727 33.656 -0.473 1 97.12 209 ALA A C 1
ATOM 1584 O O . ALA A 1 209 ? -2.959 33.594 -0.495 1 97.12 209 ALA A O 1
ATOM 1585 N N . LYS A 1 210 ? -1.04 34.5 -1.17 1 95.5 210 LYS A N 1
ATOM 1586 C CA . LYS A 1 210 ? -1.692 35.438 -2.086 1 95.5 210 LYS A CA 1
ATOM 1587 C C . LYS A 1 210 ? -1.888 34.812 -3.463 1 95.5 210 LYS A C 1
ATOM 1589 O O . LYS A 1 210 ? -1.114 33.938 -3.869 1 95.5 210 LYS A O 1
ATOM 1594 N N . PRO A 1 211 ? -2.938 35.281 -4.145 1 95.69 211 PRO A N 1
ATOM 1595 C CA . PRO A 1 211 ? -3.18 34.75 -5.488 1 95.69 211 PRO A CA 1
ATOM 1596 C C . PRO A 1 211 ? -2.162 35.25 -6.512 1 95.69 211 PRO A C 1
ATOM 1598 O O . PRO A 1 211 ? -1.38 36.156 -6.219 1 95.69 211 PRO A O 1
ATOM 1601 N N . ASN A 1 212 ? -2.223 34.594 -7.633 1 92.62 212 ASN A N 1
ATOM 1602 C CA . ASN A 1 212 ? -1.453 35.094 -8.758 1 92.62 212 ASN A CA 1
ATOM 1603 C C . ASN A 1 212 ? -1.851 36.531 -9.109 1 92.62 212 ASN A C 1
ATOM 1605 O O . ASN A 1 212 ? -3.004 36.938 -8.914 1 92.62 212 ASN A O 1
ATOM 1609 N N . ALA A 1 213 ? -0.807 37.219 -9.633 1 88.81 213 ALA A N 1
ATOM 1610 C CA . ALA A 1 213 ? -1.118 38.562 -10.117 1 88.81 213 ALA A CA 1
ATOM 1611 C C . ALA A 1 213 ? -2.162 38.5 -11.227 1 88.81 213 ALA A C 1
ATOM 1613 O O . ALA A 1 213 ? -2.107 37.625 -12.102 1 88.81 213 ALA A O 1
ATOM 1614 N N . GLY A 1 214 ? -3.137 39.438 -11.102 1 90.38 214 GLY A N 1
ATOM 1615 C CA . GLY A 1 214 ? -4.145 39.531 -12.148 1 90.38 214 GLY A CA 1
ATOM 1616 C C . GLY A 1 214 ? -5.316 38.594 -11.93 1 90.38 214 GLY A C 1
ATOM 1617 O O . GLY A 1 214 ? -6.191 38.469 -12.789 1 90.38 214 GLY A O 1
ATOM 1618 N N . GLY A 1 215 ? -5.328 37.875 -10.867 1 91.88 215 GLY A N 1
ATOM 1619 C CA . GLY A 1 215 ? -6.488 37.062 -10.57 1 91.88 215 GLY A CA 1
ATOM 1620 C C . GLY A 1 215 ? -7.77 37.844 -10.422 1 91.88 215 GLY A C 1
ATOM 1621 O O . GLY A 1 215 ? -7.73 39.062 -10.117 1 91.88 215 GLY A O 1
ATOM 1622 N N . LEU A 1 216 ? -8.906 37.188 -10.641 1 96.69 216 LEU A N 1
ATOM 1623 C CA . LEU A 1 216 ? -10.203 37.844 -10.531 1 96.69 216 LEU A CA 1
ATOM 1624 C C . LEU A 1 216 ? -10.477 38.281 -9.094 1 96.69 216 LEU A C 1
ATOM 1626 O O . LEU A 1 216 ? -11.141 39.281 -8.859 1 96.69 216 LEU A O 1
ATOM 1630 N N . TYR A 1 217 ? -10.07 37.406 -8.164 1 96.75 217 TYR A N 1
ATOM 1631 C CA . TYR A 1 217 ? -10.211 37.688 -6.738 1 96.75 217 TYR A CA 1
ATOM 1632 C C . TYR A 1 217 ? -8.844 37.875 -6.09 1 96.75 217 TYR A C 1
ATOM 1634 O O . TYR A 1 217 ? -7.93 37.094 -6.285 1 96.75 217 TYR A O 1
ATOM 1642 N N . ASP A 1 218 ? -8.727 38.906 -5.258 1 95.38 218 ASP A N 1
ATOM 1643 C CA . ASP A 1 218 ? -7.441 39.25 -4.656 1 95.38 218 ASP A CA 1
ATOM 1644 C C . ASP A 1 218 ? -7.344 38.688 -3.229 1 95.38 218 ASP A C 1
ATOM 1646 O O . ASP A 1 218 ? -6.336 38.906 -2.549 1 95.38 218 ASP A O 1
ATOM 1650 N N . ASN A 1 219 ? -8.352 38 -2.859 1 96.56 219 ASN A N 1
ATOM 1651 C CA . ASN A 1 219 ? -8.344 37.438 -1.521 1 96.56 219 ASN A CA 1
ATOM 1652 C C . ASN A 1 219 ? -7.215 36.406 -1.36 1 96.56 219 ASN A C 1
ATOM 1654 O O . ASN A 1 219 ? -6.973 35.594 -2.256 1 96.56 219 ASN A O 1
ATOM 1658 N N . ALA A 1 220 ? -6.504 36.469 -0.258 1 97.62 220 ALA A N 1
ATOM 1659 C CA . ALA A 1 220 ? -5.531 35.438 0.086 1 97.62 220 ALA A CA 1
ATOM 1660 C C . ALA A 1 220 ? -6.227 34.188 0.637 1 97.62 220 ALA A C 1
ATOM 1662 O O . ALA A 1 220 ? -7.289 34.312 1.259 1 97.62 220 ALA A O 1
ATOM 1663 N N . VAL A 1 221 ? -5.645 33.094 0.312 1 98.06 221 VAL A N 1
ATOM 1664 C CA . VAL A 1 221 ? -6.016 31.891 1.064 1 98.06 221 VAL A CA 1
ATOM 1665 C C . VAL A 1 221 ? -5.383 31.938 2.453 1 98.06 221 VAL A C 1
ATOM 1667 O O . VAL A 1 221 ? -4.207 32.281 2.598 1 98.06 221 VAL A O 1
ATOM 1670 N N . GLN A 1 222 ? -6.227 31.609 3.453 1 98.38 222 GLN A N 1
ATOM 1671 C CA . GLN A 1 222 ? -5.762 31.688 4.832 1 98.38 222 GLN A CA 1
ATOM 1672 C C . GLN A 1 222 ? -6.211 30.469 5.637 1 98.38 222 GLN A C 1
ATOM 1674 O O . GLN A 1 222 ? -7.289 29.922 5.398 1 98.38 222 GLN A O 1
ATOM 1679 N N . TYR A 1 223 ? -5.383 30.078 6.527 1 98.62 223 TYR A N 1
ATOM 1680 C CA . TYR A 1 223 ? -5.656 29.062 7.539 1 98.62 223 TYR A CA 1
ATOM 1681 C C . TYR A 1 223 ? -5.102 29.469 8.898 1 98.62 223 TYR A C 1
ATOM 1683 O O . TYR A 1 223 ? -3.895 29.672 9.047 1 98.62 223 TYR A O 1
ATOM 1691 N N . HIS A 1 224 ? -5.961 29.703 9.836 1 98.81 224 HIS A N 1
ATOM 1692 C CA . HIS A 1 224 ? -5.598 30.078 11.195 1 98.81 224 HIS A CA 1
ATOM 1693 C C . HIS A 1 224 ? -6.141 29.078 12.211 1 98.81 224 HIS A C 1
ATOM 1695 O O . HIS A 1 224 ? -7.355 28.875 12.305 1 98.81 224 HIS A O 1
ATOM 1701 N N . ASN A 1 225 ? -5.32 28.5 12.938 1 98.56 225 ASN A N 1
ATOM 1702 C CA . ASN A 1 225 ? -5.684 27.547 13.969 1 98.56 225 ASN A CA 1
ATOM 1703 C C . ASN A 1 225 ? -5.164 27.969 15.344 1 98.56 225 ASN A C 1
ATOM 1705 O O . ASN A 1 225 ? -3.967 28.203 15.508 1 98.56 225 ASN A O 1
ATOM 1709 N N . VAL A 1 226 ? -6.051 28.156 16.266 1 98.75 226 VAL A N 1
ATOM 1710 C CA . VAL A 1 226 ? -5.707 28.375 17.672 1 98.75 226 VAL A CA 1
ATOM 1711 C C . VAL A 1 226 ? -6.117 27.172 18.5 1 98.75 226 VAL A C 1
ATOM 1713 O O . VAL A 1 226 ? -7.188 26.594 18.297 1 98.75 226 VAL A O 1
ATOM 1716 N N . TYR A 1 227 ? -5.227 26.766 19.438 1 98.38 227 TYR A N 1
ATOM 1717 C CA . TYR A 1 227 ? -5.527 25.594 20.234 1 98.38 227 TYR A CA 1
ATOM 1718 C C . TYR A 1 227 ? -5.145 25.812 21.703 1 98.38 227 TYR A C 1
ATOM 1720 O O . TYR A 1 227 ? -4.254 26.609 22 1 98.38 227 TYR A O 1
ATOM 1728 N N . LEU A 1 228 ? -5.855 25.203 22.578 1 98.62 228 LEU A N 1
ATOM 1729 C CA . LEU A 1 228 ? -5.629 25.172 24.016 1 98.62 228 LEU A CA 1
ATOM 1730 C C . LEU A 1 228 ? -5.902 23.781 24.578 1 98.62 228 LEU A C 1
ATOM 1732 O O . LEU A 1 228 ? -6.969 23.203 24.344 1 98.62 228 LEU A O 1
ATOM 1736 N N . ASN A 1 229 ? -4.871 23.266 25.281 1 97.94 229 ASN A N 1
ATOM 1737 C CA . ASN A 1 229 ? -5 21.953 25.922 1 97.94 229 ASN A CA 1
ATOM 1738 C C . ASN A 1 229 ? -4.711 22.016 27.422 1 97.94 229 ASN A C 1
ATOM 1740 O O . ASN A 1 229 ? -3.902 22.844 27.859 1 97.94 229 ASN A O 1
ATOM 1744 N N . TYR A 1 230 ? -5.367 21.094 28.109 1 98.62 230 TYR A N 1
ATOM 1745 C CA . TYR A 1 230 ? -5.113 20.906 29.547 1 98.62 230 TYR A CA 1
ATOM 1746 C C . TYR A 1 230 ? -4.984 19.422 29.875 1 98.62 230 TYR A C 1
ATOM 1748 O O . TYR A 1 230 ? -5.945 18.656 29.734 1 98.62 230 TYR A O 1
ATOM 1756 N N . ASP A 1 231 ? -3.777 19.062 30.266 1 98.25 231 ASP A N 1
ATOM 1757 C CA . ASP A 1 231 ? -3.512 17.703 30.734 1 98.25 231 ASP A CA 1
ATOM 1758 C C . ASP A 1 231 ? -3.861 17.562 32.219 1 98.25 231 ASP A C 1
ATOM 1760 O O . ASP A 1 231 ? -3.143 18.062 33.094 1 98.25 231 ASP A O 1
ATOM 1764 N N . TYR A 1 232 ? -4.828 16.828 32.5 1 98 232 TYR A N 1
ATOM 1765 C CA . TYR A 1 232 ? -5.277 16.719 33.906 1 98 232 TYR A CA 1
ATOM 1766 C C . TYR A 1 232 ? -4.801 15.414 34.531 1 98 232 TYR A C 1
ATOM 1768 O O . TYR A 1 232 ? -5.32 14.984 35.562 1 98 232 TYR A O 1
ATOM 1776 N N . GLY A 1 233 ? -3.869 14.695 33.844 1 96.75 233 GLY A N 1
ATOM 1777 C CA . GLY A 1 233 ? -3.258 13.492 34.375 1 96.75 233 GLY A CA 1
ATOM 1778 C C . GLY A 1 233 ? -3.721 12.227 33.688 1 96.75 233 GLY A C 1
ATOM 1779 O O . GLY A 1 233 ? -3.074 11.75 32.75 1 96.75 233 GLY A O 1
ATOM 1780 N N . PRO A 1 234 ? -4.945 11.781 34 1 97 234 PRO A N 1
ATOM 1781 C CA . PRO A 1 234 ? -5.426 10.57 33.344 1 97 234 PRO A CA 1
ATOM 1782 C C . PRO A 1 234 ? -5.914 10.844 31.906 1 97 234 PRO A C 1
ATOM 1784 O O . PRO A 1 234 ? -6.285 9.906 31.188 1 97 234 PRO A O 1
ATOM 1787 N N . GLY A 1 235 ? -5.926 12.086 31.594 1 97.81 235 GLY A N 1
ATOM 1788 C CA . GLY A 1 235 ? -6.414 12.477 30.281 1 97.81 235 GLY A CA 1
ATOM 1789 C C . GLY A 1 235 ? -6.137 13.93 29.938 1 97.81 235 GLY A C 1
ATOM 1790 O O . GLY A 1 235 ? -5.387 14.602 30.656 1 97.81 235 GLY A O 1
ATOM 1791 N N . LYS A 1 236 ? -6.699 14.312 28.781 1 98.25 236 LYS A N 1
ATOM 1792 C CA . LYS A 1 236 ? -6.488 15.672 28.297 1 98.25 236 LYS A CA 1
ATOM 1793 C C . LYS A 1 236 ? -7.762 16.25 27.672 1 98.25 236 LYS A C 1
ATOM 1795 O O . LYS A 1 236 ? -8.57 15.5 27.109 1 98.25 236 LYS A O 1
ATOM 1800 N N . VAL A 1 237 ? -7.926 17.516 27.875 1 98.75 237 VAL A N 1
ATOM 1801 C CA . VAL A 1 237 ? -8.984 18.266 27.203 1 98.75 237 VAL A CA 1
ATOM 1802 C C . VAL A 1 237 ? -8.383 19.156 26.141 1 98.75 237 VAL A C 1
ATOM 1804 O O . VAL A 1 237 ? -7.34 19.781 26.359 1 98.75 237 VAL A O 1
ATOM 1807 N N . TYR A 1 238 ? -9.062 19.188 25 1 98.62 238 TYR A N 1
ATOM 1808 C CA . TYR A 1 238 ? -8.586 19.969 23.859 1 98.62 238 TYR A CA 1
ATOM 1809 C C . TYR A 1 238 ? -9.648 20.953 23.391 1 98.62 238 TYR A C 1
ATOM 1811 O O . TYR A 1 238 ? -10.805 20.578 23.188 1 98.62 238 TYR A O 1
ATOM 1819 N N . LEU A 1 239 ? -9.305 22.156 23.266 1 98.69 239 LEU A N 1
ATOM 1820 C CA . LEU A 1 239 ? -10.086 23.172 22.578 1 98.69 239 LEU A CA 1
ATOM 1821 C C . LEU A 1 239 ? -9.359 23.672 21.344 1 98.69 239 LEU A C 1
ATOM 1823 O O . LEU A 1 239 ? -8.156 23.953 21.391 1 98.69 239 LEU A O 1
ATOM 1827 N N . ALA A 1 240 ? -10.102 23.688 20.234 1 98.44 240 ALA A N 1
ATOM 1828 C CA . ALA A 1 240 ? -9.461 24.172 19.016 1 98.44 240 ALA A CA 1
ATOM 1829 C C . ALA A 1 240 ? -10.422 25.031 18.188 1 98.44 240 ALA A C 1
ATOM 1831 O O . ALA A 1 240 ? -11.633 24.766 18.172 1 98.44 240 ALA A O 1
ATOM 1832 N N . TYR A 1 241 ? -9.922 26.031 17.594 1 98.56 241 TYR A N 1
ATOM 1833 C CA . TYR A 1 241 ? -10.625 26.922 16.688 1 98.56 241 TYR A CA 1
ATOM 1834 C C . TYR A 1 241 ? -9.852 27.125 15.391 1 98.56 241 TYR A C 1
ATOM 1836 O O . TYR A 1 241 ? -8.641 27.359 15.414 1 98.56 241 TYR A O 1
ATOM 1844 N N . VAL A 1 242 ? -10.539 26.984 14.25 1 98.62 242 VAL A N 1
ATOM 1845 C CA . VAL A 1 242 ? -9.922 27.219 12.953 1 98.62 242 VAL A CA 1
ATOM 1846 C C . VAL A 1 242 ? -10.75 28.234 12.164 1 98.62 242 VAL A C 1
ATOM 1848 O O . VAL A 1 242 ? -11.984 28.172 12.164 1 98.62 242 VAL A O 1
ATOM 1851 N N . ARG A 1 243 ? -10.133 29.188 11.57 1 98.81 243 ARG A N 1
ATOM 1852 C CA . ARG A 1 243 ? -10.719 30.047 10.547 1 98.81 243 ARG A CA 1
ATOM 1853 C C . ARG A 1 243 ? -9.984 29.906 9.219 1 98.81 243 ARG A C 1
ATOM 1855 O O . ARG A 1 243 ? -8.766 30.062 9.156 1 98.81 243 ARG A O 1
ATOM 1862 N N . SER A 1 244 ? -10.703 29.562 8.188 1 98.81 244 SER A N 1
ATOM 1863 C CA . SER A 1 244 ? -10.047 29.359 6.898 1 98.81 244 SER A CA 1
ATOM 1864 C C . SER A 1 244 ? -11.023 29.547 5.742 1 98.81 244 SER A C 1
ATOM 1866 O O . SER A 1 244 ? -12.242 29.453 5.93 1 98.81 244 SER A O 1
ATOM 1868 N N . ASN A 1 245 ? -10.516 29.875 4.602 1 98.56 245 ASN A N 1
ATOM 1869 C CA . ASN A 1 245 ? -11.297 30 3.373 1 98.56 245 ASN A CA 1
ATOM 1870 C C . ASN A 1 245 ? -10.805 29.016 2.305 1 98.56 245 ASN A C 1
ATOM 1872 O O . ASN A 1 245 ? -11.141 29.172 1.128 1 98.56 245 ASN A O 1
ATOM 1876 N N . ASN A 1 246 ? -10.039 28.031 2.707 1 97.88 246 ASN A N 1
ATOM 1877 C CA . ASN A 1 246 ? -9.391 27.156 1.736 1 97.88 246 ASN A CA 1
ATOM 1878 C C . ASN A 1 246 ? -10.266 25.953 1.397 1 97.88 246 ASN A C 1
ATOM 1880 O O . ASN A 1 246 ? -9.859 24.797 1.602 1 97.88 246 ASN A O 1
ATOM 1884 N N . THR A 1 247 ? -11.383 26.188 0.832 1 97.5 247 THR A N 1
ATOM 1885 C CA . THR A 1 247 ? -12.258 25.109 0.407 1 97.5 247 THR A CA 1
ATOM 1886 C C . THR A 1 247 ? -13.008 25.484 -0.863 1 97.5 247 THR A C 1
ATOM 1888 O O . THR A 1 247 ? -13.352 26.656 -1.065 1 97.5 247 THR A O 1
ATOM 1891 N N . THR A 1 248 ? -13.227 24.516 -1.711 1 97.06 248 THR A N 1
ATOM 1892 C CA . THR A 1 248 ? -14.047 24.688 -2.91 1 97.06 248 THR A CA 1
ATOM 1893 C C . THR A 1 248 ? -14.664 23.359 -3.326 1 97.06 248 THR A C 1
ATOM 1895 O O . THR A 1 248 ? -14.5 22.344 -2.639 1 97.06 248 THR A O 1
ATOM 1898 N N . ALA A 1 249 ? -15.461 23.391 -4.375 1 96.56 249 ALA A N 1
ATOM 1899 C CA . ALA A 1 249 ? -16.234 22.234 -4.805 1 96.56 249 ALA A CA 1
ATOM 1900 C C . ALA A 1 249 ? -15.508 21.453 -5.891 1 96.56 249 ALA A C 1
ATOM 1902 O O . ALA A 1 249 ? -14.625 21.984 -6.559 1 96.56 249 ALA A O 1
ATOM 1903 N N . ASN A 1 250 ? -15.766 20.188 -5.977 1 95.94 250 ASN A N 1
ATOM 1904 C CA . ASN A 1 250 ? -15.523 19.344 -7.148 1 95.94 250 ASN A CA 1
ATOM 1905 C C . ASN A 1 250 ? -16.625 18.312 -7.34 1 95.94 250 ASN A C 1
ATOM 1907 O O . ASN A 1 250 ? -17.703 18.438 -6.754 1 95.94 250 ASN A O 1
ATOM 1911 N N . THR A 1 251 ? -16.453 17.328 -8.234 1 94.88 251 THR A N 1
ATOM 1912 C CA . THR A 1 251 ? -17.484 16.359 -8.586 1 94.88 251 THR A CA 1
ATOM 1913 C C . THR A 1 251 ? -17.844 15.5 -7.383 1 94.88 251 THR A C 1
ATOM 1915 O O . THR A 1 251 ? -18.938 14.938 -7.328 1 94.88 251 THR A O 1
ATOM 1918 N N . ASN A 1 252 ? -17.016 15.469 -6.398 1 95.62 252 ASN A N 1
ATOM 1919 C CA . ASN A 1 252 ? -17.25 14.602 -5.25 1 95.62 252 ASN A CA 1
ATOM 1920 C C . ASN A 1 252 ? -18.125 15.273 -4.203 1 95.62 252 ASN A C 1
ATOM 1922 O O . ASN A 1 252 ? -18.719 14.602 -3.357 1 95.62 252 ASN A O 1
ATOM 1926 N N . GLY A 1 253 ? -18.109 16.594 -4.246 1 97.25 253 GLY A N 1
ATOM 1927 C CA . GLY A 1 253 ? -18.922 17.312 -3.273 1 97.25 253 GLY A CA 1
ATOM 1928 C C . GLY A 1 253 ? -18.719 18.812 -3.318 1 97.25 253 GLY A C 1
ATOM 1929 O O . GLY A 1 253 ? -17.734 19.297 -3.889 1 97.25 253 GLY A O 1
ATOM 1930 N N . ASN A 1 254 ? -19.562 19.484 -2.568 1 97.88 254 ASN A N 1
ATOM 1931 C CA . ASN A 1 254 ? -19.578 20.938 -2.588 1 97.88 254 ASN A CA 1
ATOM 1932 C C . ASN A 1 254 ? -18.406 21.531 -1.806 1 97.88 254 ASN A C 1
ATOM 1934 O O . ASN A 1 254 ? -18.109 22.719 -1.922 1 97.88 254 ASN A O 1
ATOM 1938 N N . ASN A 1 255 ? -17.734 20.688 -1.052 1 97.75 255 ASN A N 1
ATOM 1939 C CA . ASN A 1 255 ? -16.578 21.094 -0.277 1 97.75 255 ASN A CA 1
ATOM 1940 C C . ASN A 1 255 ? -15.453 20.047 -0.361 1 97.75 255 ASN A C 1
ATOM 1942 O O . ASN A 1 255 ? -14.695 19.875 0.593 1 97.75 255 ASN A O 1
ATOM 1946 N N . ALA A 1 256 ? -15.391 19.391 -1.468 1 95.62 256 ALA A N 1
ATOM 1947 C CA . ALA A 1 256 ? -14.531 18.219 -1.572 1 95.62 256 ALA A CA 1
ATOM 1948 C C . ALA A 1 256 ? -13.18 18.578 -2.195 1 95.62 256 ALA A C 1
ATOM 1950 O O . ALA A 1 256 ? -12.43 17.703 -2.613 1 95.62 256 ALA A O 1
ATOM 1951 N N . ALA A 1 257 ? -12.859 19.906 -2.342 1 94.88 257 ALA A N 1
ATOM 1952 C CA . ALA A 1 257 ? -11.586 20.359 -2.895 1 94.88 257 ALA A CA 1
ATOM 1953 C C . ALA A 1 257 ? -11.07 21.594 -2.152 1 94.88 257 ALA A C 1
ATOM 1955 O O . ALA A 1 257 ? -11.758 22.125 -1.28 1 94.88 257 ALA A O 1
ATOM 1956 N N . THR A 1 258 ? -9.812 21.969 -2.486 1 96.44 258 THR A N 1
ATOM 1957 C CA . THR A 1 258 ? -9.211 23.172 -1.907 1 96.44 258 THR A CA 1
ATOM 1958 C C . THR A 1 258 ? -8.781 24.141 -3.002 1 96.44 258 THR A C 1
ATOM 1960 O O . THR A 1 258 ? -8.508 23.734 -4.133 1 96.44 258 THR A O 1
ATOM 1963 N N . ILE A 1 259 ? -8.742 25.391 -2.629 1 96.81 259 ILE A N 1
ATOM 1964 C CA . ILE A 1 259 ? -8.297 26.422 -3.555 1 96.81 259 ILE A CA 1
ATOM 1965 C C . ILE A 1 259 ? -6.777 26.391 -3.67 1 96.81 259 ILE A C 1
ATOM 1967 O O . ILE A 1 259 ? -6.234 26.281 -4.773 1 96.81 259 ILE A O 1
ATOM 1971 N N . LEU A 1 260 ? -6.117 26.594 -2.537 1 95.88 260 LEU A N 1
ATOM 1972 C CA . LEU A 1 260 ? -4.703 26.25 -2.414 1 95.88 260 LEU A CA 1
ATOM 1973 C C . LEU A 1 260 ? -4.531 24.797 -1.985 1 95.88 260 LEU A C 1
ATOM 1975 O O . LEU A 1 260 ? -5.094 24.375 -0.974 1 95.88 260 LEU A O 1
ATOM 1979 N N . ASN A 1 261 ? -3.729 24.094 -2.775 1 94 261 ASN A N 1
ATOM 1980 C CA . ASN A 1 261 ? -3.537 22.688 -2.467 1 94 261 ASN A CA 1
ATOM 1981 C C . ASN A 1 261 ? -2.912 22.5 -1.088 1 94 261 ASN A C 1
ATOM 1983 O O . ASN A 1 261 ? -1.92 23.141 -0.755 1 94 261 ASN A O 1
ATOM 1987 N N . ASN A 1 262 ? -3.432 21.5 -0.381 1 92.25 262 ASN A N 1
ATOM 1988 C CA . ASN A 1 262 ? -2.93 21.219 0.959 1 92.25 262 ASN A CA 1
ATOM 1989 C C . ASN A 1 262 ? -1.583 20.5 0.914 1 92.25 262 ASN A C 1
ATOM 1991 O O . ASN A 1 262 ? -0.856 20.469 1.908 1 92.25 262 ASN A O 1
ATOM 1995 N N . VAL A 1 263 ? -1.192 19.75 -0.142 1 89.62 263 VAL A N 1
ATOM 1996 C CA . VAL A 1 263 ? 0.04 18.984 -0.257 1 89.62 263 VAL A CA 1
ATOM 1997 C C . VAL A 1 263 ? 0.868 19.5 -1.43 1 89.62 263 VAL A C 1
ATOM 1999 O O . VAL A 1 263 ? 1.807 18.844 -1.877 1 89.62 263 VAL A O 1
ATOM 2002 N N . SER A 1 264 ? 0.927 20.75 -1.763 1 82.62 264 SER A N 1
ATOM 2003 C CA . SER A 1 264 ? 1.635 21.406 -2.859 1 82.62 264 SER A CA 1
ATOM 2004 C C . SER A 1 264 ? 1.798 20.469 -4.051 1 82.62 264 SER A C 1
ATOM 2006 O O . SER A 1 264 ? 2.92 20.156 -4.457 1 82.62 264 SER A O 1
ATOM 2008 N N . ASN A 1 265 ? 0.913 19.828 -4.465 1 73.5 265 ASN A N 1
ATOM 2009 C CA . ASN A 1 265 ? 0.853 19.031 -5.688 1 73.5 265 ASN A CA 1
ATOM 2010 C C . ASN A 1 265 ? -0.094 19.656 -6.711 1 73.5 265 ASN A C 1
ATOM 2012 O O . ASN A 1 265 ? -1.312 19.516 -6.602 1 73.5 265 ASN A O 1
ATOM 2016 N N . PRO A 1 266 ? 0.426 20.453 -7.516 1 66 266 PRO A N 1
ATOM 2017 C CA . PRO A 1 266 ? 1.809 20.453 -8 1 66 266 PRO A CA 1
ATOM 2018 C C . PRO A 1 266 ? 2.639 21.594 -7.43 1 66 266 PRO A C 1
ATOM 2020 O O . PRO A 1 266 ? 3.869 21.578 -7.523 1 66 266 PRO A O 1
ATOM 2023 N N . ASN A 1 267 ? 1.877 22.703 -6.895 1 82.88 267 ASN A N 1
ATOM 2024 C CA . ASN A 1 267 ? 2.676 23.891 -6.652 1 82.88 267 ASN A CA 1
ATOM 2025 C C . ASN A 1 267 ? 2.215 24.625 -5.398 1 82.88 267 ASN A C 1
ATOM 2027 O O . ASN A 1 267 ? 1.201 24.266 -4.797 1 82.88 267 ASN A O 1
ATOM 2031 N N . ASN A 1 268 ? 2.967 25.688 -4.973 1 93.06 268 ASN A N 1
ATOM 2032 C CA . ASN A 1 268 ? 2.729 26.484 -3.779 1 93.06 268 ASN A CA 1
ATOM 2033 C C . ASN A 1 268 ? 1.945 27.766 -4.109 1 93.06 268 ASN A C 1
ATOM 2035 O O . ASN A 1 268 ? 2.168 28.812 -3.5 1 93.06 268 ASN A O 1
ATOM 2039 N N . PHE A 1 269 ? 1.106 27.672 -5.203 1 91.88 269 PHE A N 1
ATOM 2040 C CA . PHE A 1 269 ? 0.375 28.875 -5.582 1 91.88 269 PHE A CA 1
ATOM 2041 C C . PHE A 1 269 ? -1.012 28.531 -6.105 1 91.88 269 PHE A C 1
ATOM 2043 O O . PHE A 1 269 ? -1.344 27.344 -6.254 1 91.88 269 PHE A O 1
ATOM 2050 N N . PHE A 1 270 ? -1.862 29.594 -6.277 1 94.19 270 PHE A N 1
ATOM 2051 C CA . PHE A 1 270 ? -3.186 29.422 -6.871 1 94.19 270 PHE A CA 1
ATOM 2052 C C . PHE A 1 270 ? -3.547 30.625 -7.73 1 94.19 270 PHE A C 1
ATOM 2054 O O . PHE A 1 270 ? -3.029 31.734 -7.516 1 94.19 270 PHE A O 1
ATOM 2061 N N . ALA A 1 271 ? -4.445 30.516 -8.617 1 93.12 271 ALA A N 1
ATOM 2062 C CA . ALA A 1 271 ? -4.695 31.484 -9.688 1 93.12 271 ALA A CA 1
ATOM 2063 C C . ALA A 1 271 ? -5.496 32.688 -9.18 1 93.12 271 ALA A C 1
ATOM 2065 O O . ALA A 1 271 ? -5.402 33.781 -9.727 1 93.12 271 ALA A O 1
ATOM 2066 N N . GLY A 1 272 ? -6.348 32.531 -8.234 1 95.81 272 GLY A N 1
ATOM 2067 C CA . GLY A 1 272 ? -7.215 33.594 -7.758 1 95.81 272 GLY A CA 1
ATOM 2068 C C . GLY A 1 272 ? -8.484 33.75 -8.57 1 95.81 272 GLY A C 1
ATOM 2069 O O . GLY A 1 272 ? -8.969 34.844 -8.773 1 95.81 272 GLY A O 1
ATOM 2070 N N . ASN A 1 273 ? -8.945 32.656 -9.148 1 97 273 ASN A N 1
ATOM 2071 C CA . ASN A 1 273 ? -10.117 32.719 -10.008 1 97 273 ASN A CA 1
ATOM 2072 C C . ASN A 1 273 ? -11.305 32 -9.391 1 97 273 ASN A C 1
ATOM 2074 O O . ASN A 1 273 ? -12.375 31.906 -10.008 1 97 273 ASN A O 1
ATOM 2078 N N . ASP A 1 274 ? -11.148 31.484 -8.266 1 97.5 274 ASP A N 1
ATOM 2079 C CA . ASP A 1 274 ? -12.211 30.766 -7.566 1 97.5 274 ASP A CA 1
ATOM 2080 C C . ASP A 1 274 ? -12.945 31.688 -6.594 1 97.5 274 ASP A C 1
ATOM 2082 O O . ASP A 1 274 ? -12.383 32.094 -5.586 1 97.5 274 ASP A O 1
ATOM 2086 N N . ALA A 1 275 ? -14.242 31.922 -6.805 1 96.75 275 ALA A N 1
ATOM 2087 C CA . ALA A 1 275 ? -15.023 32.875 -6.012 1 96.75 275 ALA A CA 1
ATOM 2088 C C . ALA A 1 275 ? -15.164 32.406 -4.57 1 96.75 275 ALA A C 1
ATOM 2090 O O . ALA A 1 275 ? -15.438 33.188 -3.668 1 96.75 275 ALA A O 1
ATOM 2091 N N . ASN A 1 276 ? -14.93 31.141 -4.348 1 96.62 276 ASN A N 1
ATOM 2092 C CA . ASN A 1 276 ? -15.094 30.578 -3.012 1 96.62 276 ASN A CA 1
ATOM 2093 C C . ASN A 1 276 ? -14.047 31.109 -2.041 1 96.62 276 ASN A C 1
ATOM 2095 O O . ASN A 1 276 ? -14.195 30.984 -0.825 1 96.62 276 ASN A O 1
ATOM 2099 N N . VAL A 1 277 ? -13.016 31.703 -2.564 1 97.75 277 VAL A N 1
ATOM 2100 C CA . VAL A 1 277 ? -11.961 32.25 -1.724 1 97.75 277 VAL A CA 1
ATOM 2101 C C . VAL A 1 277 ? -12.516 33.375 -0.848 1 97.75 277 VAL A C 1
ATOM 2103 O O . VAL A 1 277 ? -11.914 33.75 0.164 1 97.75 277 VAL A O 1
ATOM 2106 N N . GLN A 1 278 ? -13.664 33.906 -1.199 1 97.12 278 GLN A N 1
ATOM 2107 C CA . GLN A 1 278 ? -14.281 35 -0.446 1 97.12 278 GLN A CA 1
ATOM 2108 C C . GLN A 1 278 ? -15.055 34.469 0.759 1 97.12 278 GLN A C 1
ATOM 2110 O O . GLN A 1 278 ? -15.453 35.219 1.637 1 97.12 278 GLN A O 1
ATOM 2115 N N . ARG A 1 279 ? -15.273 33.219 0.833 1 96.81 279 ARG A N 1
ATOM 2116 C CA . ARG A 1 279 ? -16.062 32.562 1.882 1 96.81 279 ARG A CA 1
ATOM 2117 C C . ARG A 1 279 ? -15.164 31.984 2.963 1 96.81 279 ARG A C 1
ATOM 2119 O O . ARG A 1 279 ? -14.32 31.125 2.678 1 96.81 279 ARG A O 1
ATOM 2126 N N . PHE A 1 280 ? -15.414 32.438 4.219 1 98.44 280 PHE A N 1
ATOM 2127 C CA . PHE A 1 280 ? -14.664 31.891 5.348 1 98.44 280 PHE A CA 1
ATOM 2128 C C . PHE A 1 280 ? -15.523 30.922 6.145 1 98.44 280 PHE A C 1
ATOM 2130 O O . PHE A 1 280 ? -16.75 31.016 6.137 1 98.44 280 PHE A O 1
ATOM 2137 N N . TYR A 1 281 ? -14.82 30.031 6.727 1 98.75 281 TYR A N 1
ATOM 2138 C CA . TYR A 1 281 ? -15.414 29.109 7.695 1 98.75 281 TYR A CA 1
ATOM 2139 C C . TYR A 1 281 ? -14.773 29.266 9.062 1 98.75 281 TYR A C 1
ATOM 2141 O O . TYR A 1 281 ? -13.562 29.453 9.172 1 98.75 281 TYR A O 1
ATOM 2149 N N . ASN A 1 282 ? -15.594 29.25 10.078 1 98.81 282 ASN A N 1
ATOM 2150 C CA . ASN A 1 282 ? -15.156 29.078 11.461 1 98.81 282 ASN A CA 1
ATOM 2151 C C . ASN A 1 282 ? -15.438 27.656 11.961 1 98.81 282 ASN A C 1
ATOM 2153 O O . ASN A 1 282 ? -16.578 27.188 11.898 1 98.81 282 ASN A O 1
ATOM 2157 N N . VAL A 1 283 ? -14.414 27.031 12.422 1 98.69 283 VAL A N 1
ATOM 2158 C CA . VAL A 1 283 ? -14.57 25.672 12.961 1 98.69 283 VAL A CA 1
ATOM 2159 C C . VAL A 1 283 ? -14.266 25.672 14.453 1 98.69 283 VAL A C 1
ATOM 2161 O O . VAL A 1 283 ? -13.203 26.141 14.883 1 98.69 283 VAL A O 1
ATOM 2164 N N . TYR A 1 284 ? -15.195 25.234 15.219 1 98.75 284 TYR A N 1
ATOM 2165 C CA . TYR A 1 284 ? -15.047 25.047 16.656 1 98.75 284 TYR A CA 1
ATOM 2166 C C . TYR A 1 284 ? -15.047 23.562 17.016 1 98.75 284 TYR A C 1
ATOM 2168 O O . TYR A 1 284 ? -15.906 22.812 16.547 1 98.75 284 TYR A O 1
ATOM 2176 N N . GLN A 1 285 ? -14.086 23.203 17.812 1 98.56 285 GLN A N 1
ATOM 2177 C CA . GLN A 1 285 ? -13.992 21.781 18.156 1 98.56 285 GLN A CA 1
ATOM 2178 C C . GLN A 1 285 ? -13.523 21.578 19.594 1 98.56 285 GLN A C 1
ATOM 2180 O O . GLN A 1 285 ? -12.609 22.281 20.047 1 98.56 285 GLN A O 1
ATOM 2185 N N . ILE A 1 286 ? -14.18 20.672 20.297 1 98.75 286 ILE A N 1
ATOM 2186 C CA . ILE A 1 286 ? -13.789 20.266 21.641 1 98.75 286 ILE A CA 1
ATOM 2187 C C . ILE A 1 286 ? -13.609 18.75 21.688 1 98.75 286 ILE A C 1
ATOM 2189 O O . ILE A 1 286 ? -14.336 18.016 21.016 1 98.75 286 ILE A O 1
ATOM 2193 N N . SER A 1 287 ? -12.625 18.312 22.391 1 98.38 287 SER A N 1
ATOM 2194 C CA . SER A 1 287 ? -12.453 16.875 22.594 1 98.38 287 SER A CA 1
ATOM 2195 C C . SER A 1 287 ? -11.773 16.594 23.938 1 98.38 287 SER A C 1
ATOM 2197 O O . SER A 1 287 ? -11.195 17.5 24.547 1 98.38 287 SER A O 1
ATOM 2199 N N . ALA A 1 288 ? -11.93 15.391 24.359 1 98.69 288 ALA A N 1
ATOM 2200 C CA . ALA A 1 288 ? -11.281 14.93 25.578 1 98.69 288 ALA A CA 1
ATOM 2201 C C . ALA A 1 288 ? -11.031 13.43 25.531 1 98.69 288 ALA A C 1
ATOM 2203 O O . ALA A 1 288 ? -11.703 12.703 24.797 1 98.69 288 ALA A O 1
ATOM 2204 N N . ASP A 1 289 ? -10.016 13.078 26.25 1 98.38 289 ASP A N 1
ATOM 2205 C CA . ASP A 1 289 ? -9.758 11.656 26.406 1 98.38 289 ASP A CA 1
ATOM 2206 C C . ASP A 1 289 ? -9.477 11.305 27.859 1 98.38 289 ASP A C 1
ATOM 2208 O O . ASP A 1 289 ? -9.352 12.195 28.703 1 98.38 289 ASP A O 1
ATOM 2212 N N . TYR A 1 290 ? -9.523 10.016 28.125 1 98.62 290 TYR A N 1
ATOM 2213 C CA . TYR A 1 290 ? -9.32 9.469 29.453 1 98.62 290 TYR A CA 1
ATOM 2214 C C . TYR A 1 290 ? -8.719 8.07 29.391 1 98.62 290 TYR A C 1
ATOM 2216 O O . TYR A 1 290 ? -9.266 7.184 28.719 1 98.62 290 TYR A O 1
ATOM 2224 N N . ARG A 1 291 ? -7.645 7.957 30.094 1 98.31 291 ARG A N 1
ATOM 2225 C CA . ARG A 1 291 ? -7.027 6.637 30.188 1 98.31 291 ARG A CA 1
ATOM 2226 C C . ARG A 1 291 ? -7.684 5.793 31.266 1 98.31 291 ARG A C 1
ATOM 2228 O O . ARG A 1 291 ? -7.367 5.941 32.438 1 98.31 291 ARG A O 1
ATOM 2235 N N . LEU A 1 292 ? -8.492 4.797 30.844 1 98.12 292 LEU A N 1
ATOM 2236 C CA . LEU A 1 292 ? -9.188 3.912 31.781 1 98.12 292 LEU A CA 1
ATOM 2237 C C . LEU A 1 292 ? -8.203 2.949 32.438 1 98.12 292 LEU A C 1
ATOM 2239 O O . LEU A 1 292 ? -8.359 2.617 33.625 1 98.12 292 LEU A O 1
ATOM 2243 N N . THR A 1 293 ? -7.32 2.43 31.656 1 97.56 293 THR A N 1
ATOM 2244 C CA . THR A 1 293 ? -6.16 1.644 32.062 1 97.56 293 THR A CA 1
ATOM 2245 C C . THR A 1 293 ? -4.91 2.09 31.328 1 97.56 293 THR A C 1
ATOM 2247 O O . THR A 1 293 ? -4.996 2.863 30.359 1 97.56 293 THR A O 1
ATOM 2250 N N . PRO A 1 294 ? -3.812 1.598 31.797 1 95.62 294 PRO A N 1
ATOM 2251 C CA . PRO A 1 294 ? -2.604 1.971 31.062 1 95.62 294 PRO A CA 1
ATOM 2252 C C . PRO A 1 294 ? -2.678 1.598 29.594 1 95.62 294 PRO A C 1
ATOM 2254 O O . PRO A 1 294 ? -2.033 2.238 28.75 1 95.62 294 PRO A O 1
ATOM 2257 N N . GLN A 1 295 ? -3.479 0.659 29.234 1 97.25 295 GLN A N 1
ATOM 2258 C CA . GLN A 1 295 ? -3.535 0.18 27.859 1 97.25 295 GLN A CA 1
ATOM 2259 C C . GLN A 1 295 ? -4.723 0.785 27.109 1 97.25 295 GLN A C 1
ATOM 2261 O O . GLN A 1 295 ? -4.727 0.836 25.875 1 97.25 295 GLN A O 1
ATOM 2266 N N . LEU A 1 296 ? -5.703 1.168 27.844 1 98.56 296 LEU A N 1
ATOM 2267 C CA . LEU A 1 296 ? -6.961 1.54 27.203 1 98.56 296 LEU A CA 1
ATOM 2268 C C . LEU A 1 296 ? -7.25 3.025 27.391 1 98.56 296 LEU A C 1
ATOM 2270 O O . LEU A 1 296 ? -7.441 3.482 28.531 1 98.56 296 LEU A O 1
ATOM 2274 N N . ARG A 1 297 ? -7.312 3.744 26.344 1 98.5 297 ARG A N 1
ATOM 2275 C CA . ARG A 1 297 ? -7.688 5.156 26.344 1 98.5 297 ARG A CA 1
ATOM 2276 C C . ARG A 1 297 ? -8.969 5.379 25.531 1 98.5 297 ARG A C 1
ATOM 2278 O O . ARG A 1 297 ? -9.086 4.898 24.406 1 98.5 297 ARG A O 1
ATOM 2285 N N . ILE A 1 298 ? -9.906 6.043 26.125 1 98.75 298 ILE A N 1
ATOM 2286 C CA . ILE A 1 298 ? -11.148 6.359 25.438 1 98.75 298 ILE A CA 1
ATOM 2287 C C . ILE A 1 298 ? -11.258 7.867 25.234 1 98.75 298 ILE A C 1
ATOM 2289 O O . ILE A 1 298 ? -10.547 8.641 25.875 1 98.75 298 ILE A O 1
ATOM 2293 N N . GLY A 1 299 ? -12.109 8.305 24.25 1 98.5 299 GLY A N 1
ATOM 2294 C CA . GLY A 1 299 ? -12.273 9.734 24.031 1 98.5 299 GLY A CA 1
ATOM 2295 C C . GLY A 1 299 ? -13.516 10.07 23.219 1 98.5 299 GLY A C 1
ATOM 2296 O O . GLY A 1 299 ? -14.203 9.18 22.734 1 98.5 299 GLY A O 1
ATOM 2297 N N . ALA A 1 300 ? -13.773 11.312 23.219 1 98.62 300 ALA A N 1
ATOM 2298 C CA . ALA A 1 300 ? -14.883 11.844 22.438 1 98.62 300 ALA A CA 1
ATOM 2299 C C . ALA A 1 300 ? -14.555 13.234 21.891 1 98.62 300 ALA A C 1
ATOM 2301 O O . ALA A 1 300 ? -13.711 13.938 22.453 1 98.62 300 ALA A O 1
ATOM 2302 N N . LEU A 1 301 ? -15.188 13.508 20.797 1 98.31 301 LEU A N 1
ATOM 2303 C CA . LEU A 1 301 ? -14.953 14.773 20.109 1 98.31 301 LEU A CA 1
ATOM 2304 C C . LEU A 1 301 ? -16.25 15.297 19.484 1 98.31 301 LEU A C 1
ATOM 2306 O O . LEU A 1 301 ? -17.062 14.516 19 1 98.31 301 LEU A O 1
ATOM 2310 N N . TYR A 1 302 ? -16.438 16.594 19.578 1 98.62 302 TYR A N 1
ATOM 2311 C CA . TYR A 1 302 ? -17.516 17.281 18.875 1 98.62 302 TYR A CA 1
ATOM 2312 C C . TYR A 1 302 ? -17.031 18.578 18.25 1 98.62 302 TYR A C 1
ATOM 2314 O O . TYR A 1 302 ? -16.25 19.312 18.859 1 98.62 302 TYR A O 1
ATOM 2322 N N . GLY A 1 303 ? -17.5 18.812 17.016 1 98.56 303 GLY A N 1
ATOM 2323 C CA . GLY A 1 303 ? -17.109 20.047 16.328 1 98.56 303 GLY A CA 1
ATOM 2324 C C . GLY A 1 303 ? -18.219 20.594 15.445 1 98.56 303 GLY A C 1
ATOM 2325 O O . GLY A 1 303 ? -19.141 19.875 15.062 1 98.56 303 GLY A O 1
ATOM 2326 N N . VAL A 1 304 ? -18.078 21.891 15.188 1 98.62 304 VAL A N 1
ATOM 2327 C CA . VAL A 1 304 ? -19.016 22.594 14.312 1 98.62 304 VAL A CA 1
ATOM 2328 C C . VAL A 1 304 ? -18.234 23.469 13.328 1 98.62 304 VAL A C 1
ATOM 2330 O O . VAL A 1 304 ? -17.281 24.156 13.719 1 98.62 304 VAL A O 1
ATOM 2333 N N . MET A 1 305 ? -18.625 23.312 12.094 1 98.31 305 MET A N 1
ATOM 2334 C CA . MET A 1 305 ? -18.125 24.188 11.031 1 98.31 305 MET A CA 1
ATOM 2335 C C . MET A 1 305 ? -19.203 25.188 10.602 1 98.31 305 MET A C 1
ATOM 2337 O O . MET A 1 305 ? -20.266 24.781 10.102 1 98.31 305 MET A O 1
ATOM 2341 N N . VAL A 1 306 ? -18.859 26.453 10.688 1 98.62 306 VAL A N 1
ATOM 2342 C CA . VAL A 1 306 ? -19.828 27.5 10.375 1 98.62 306 VAL A CA 1
ATOM 2343 C C . VAL A 1 306 ? -19.406 28.219 9.094 1 98.62 306 VAL A C 1
ATOM 2345 O O . VAL A 1 306 ? -18.312 28.781 9.016 1 98.62 306 VAL A O 1
ATOM 2348 N N . ASP A 1 307 ? -20.266 28.156 8.156 1 98.25 307 ASP A N 1
ATOM 2349 C CA . ASP A 1 307 ? -20.125 28.984 6.961 1 98.25 307 ASP A CA 1
ATOM 2350 C C . ASP A 1 307 ? -20.469 30.438 7.258 1 98.25 307 ASP A C 1
ATOM 2352 O O . ASP A 1 307 ? -21.641 30.781 7.422 1 98.25 307 ASP A O 1
ATOM 2356 N N . THR A 1 308 ? -19.516 31.297 7.184 1 97.62 308 THR A N 1
ATOM 2357 C CA . THR A 1 308 ? -19.734 32.656 7.648 1 97.62 308 THR A CA 1
ATOM 2358 C C . THR A 1 308 ? -20.547 33.438 6.629 1 97.62 308 THR A C 1
ATOM 2360 O O . THR A 1 308 ? -21.031 34.531 6.934 1 97.62 308 THR A O 1
ATOM 2363 N N . SER A 1 309 ? -20.703 32.938 5.43 1 95.44 309 SER A N 1
ATOM 2364 C CA . SER A 1 309 ? -21.578 33.562 4.441 1 95.44 309 SER A CA 1
ATOM 2365 C C . SER A 1 309 ? -23.047 33.219 4.691 1 95.44 309 SER A C 1
ATOM 2367 O O . SER A 1 309 ? -23.938 33.75 4.039 1 95.44 309 SER A O 1
ATOM 2369 N N . HIS A 1 310 ? -23.328 32.375 5.512 1 93.88 310 HIS A N 1
ATOM 2370 C CA . HIS A 1 310 ? -24.656 31.938 5.922 1 93.88 310 HIS A CA 1
ATOM 2371 C C . HIS A 1 310 ? -25.422 31.328 4.75 1 93.88 310 HIS A C 1
ATOM 2373 O O . HIS A 1 310 ? -26.625 31.578 4.59 1 93.88 310 HIS A O 1
ATOM 2379 N N . LYS A 1 311 ? -24.781 30.578 3.93 1 95.06 311 LYS A N 1
ATOM 2380 C CA . LYS A 1 311 ? -25.406 29.922 2.783 1 95.06 311 LYS A CA 1
ATOM 2381 C C . LYS A 1 311 ? -25.484 28.406 2.996 1 95.06 311 LYS A C 1
ATOM 2383 O O . LYS A 1 311 ? -25.406 27.641 2.041 1 95.06 311 LYS A O 1
ATOM 2388 N N . GLU A 1 312 ? -25.453 28 4.234 1 97.31 312 GLU A N 1
ATOM 2389 C CA . GLU A 1 312 ? -25.703 26.625 4.645 1 97.31 312 GLU A CA 1
ATOM 2390 C C . GLU A 1 312 ? -24.625 25.688 4.133 1 97.31 312 GLU A C 1
ATOM 2392 O O . GLU A 1 312 ? -24.906 24.594 3.65 1 97.31 312 GLU A O 1
ATOM 2397 N N . GLY A 1 313 ? -23.406 26.156 4.133 1 98.12 313 GLY A N 1
ATOM 2398 C CA . GLY A 1 313 ? -22.266 25.359 3.713 1 98.12 313 GLY A CA 1
ATOM 2399 C C . GLY A 1 313 ? -21.531 24.703 4.871 1 98.12 313 GLY A C 1
ATOM 2400 O O . GLY A 1 313 ? -20.438 24.141 4.688 1 98.12 313 GLY A O 1
ATOM 2401 N N . GLY A 1 314 ? -22.047 24.75 6.039 1 98.31 314 GLY A N 1
ATOM 2402 C CA . GLY A 1 314 ? -21.391 24.234 7.23 1 98.31 314 GLY A CA 1
ATOM 2403 C C . GLY A 1 314 ? -21.734 22.797 7.539 1 98.31 314 GLY A C 1
ATOM 2404 O O . GLY A 1 314 ? -22.484 22.156 6.785 1 98.31 314 GLY A O 1
ATOM 2405 N N . ALA A 1 315 ? -21.141 22.266 8.602 1 98.62 315 ALA A N 1
ATOM 2406 C CA . ALA A 1 315 ? -21.391 20.922 9.086 1 98.62 315 ALA A CA 1
ATOM 2407 C C . ALA A 1 315 ? -21.109 20.812 10.578 1 98.62 315 ALA A C 1
ATOM 2409 O O . ALA A 1 315 ? -20.562 21.734 11.18 1 98.62 315 ALA A O 1
ATOM 2410 N N . GLN A 1 316 ? -21.578 19.781 11.156 1 98.75 316 GLN A N 1
ATOM 2411 C CA . GLN A 1 316 ? -21.266 19.438 12.539 1 98.75 316 GLN A CA 1
ATOM 2412 C C . GLN A 1 316 ? -21.156 17.922 12.719 1 98.75 316 GLN A C 1
ATOM 2414 O O . GLN A 1 316 ? -21.703 17.156 11.938 1 98.75 316 GLN A O 1
ATOM 2419 N N . GLY A 1 317 ? -20.453 17.531 13.719 1 98.12 317 GLY A N 1
ATOM 2420 C CA . GLY A 1 317 ? -20.281 16.109 13.984 1 98.12 317 GLY A CA 1
ATOM 2421 C C . GLY A 1 317 ? -19.25 15.82 15.07 1 98.12 317 GLY A C 1
ATOM 2422 O O . GLY A 1 317 ? -18.938 16.703 15.875 1 98.12 317 GLY A O 1
ATOM 2423 N N . GLY A 1 318 ? -18.891 14.57 15.055 1 98 318 GLY A N 1
ATOM 2424 C CA . GLY A 1 318 ? -17.938 14.133 16.062 1 98 318 GLY A CA 1
ATOM 2425 C C . GLY A 1 318 ? -17.734 12.633 16.078 1 98 318 GLY A C 1
ATOM 2426 O O . GLY A 1 318 ? -18.047 11.953 15.094 1 98 318 GLY A O 1
ATOM 2427 N N . ASN A 1 319 ? -16.984 12.234 17.125 1 97.44 319 ASN A N 1
ATOM 2428 C CA . ASN A 1 319 ? -16.797 10.797 17.266 1 97.44 319 ASN A CA 1
ATOM 2429 C C . ASN A 1 319 ? -16.562 10.406 18.719 1 97.44 319 ASN A C 1
ATOM 2431 O O . ASN A 1 319 ? -16.422 11.273 19.594 1 97.44 319 ASN A O 1
ATOM 2435 N N . VAL A 1 320 ? -16.781 9.172 18.938 1 98.56 320 VAL A N 1
ATOM 2436 C CA . VAL A 1 320 ? -16.328 8.461 20.125 1 98.56 320 VAL A CA 1
ATOM 2437 C C . VAL A 1 320 ? -15.422 7.301 19.719 1 98.56 320 VAL A C 1
ATOM 2439 O O . VAL A 1 320 ? -15.625 6.684 18.672 1 98.56 320 VAL A O 1
ATOM 2442 N N . GLY A 1 321 ? -14.414 7.145 20.609 1 98.25 321 GLY A N 1
ATOM 2443 C CA . GLY A 1 321 ? -13.516 6.074 20.203 1 98.25 321 GLY A CA 1
ATOM 2444 C C . GLY A 1 321 ? -12.594 5.617 21.328 1 98.25 321 GLY A C 1
ATOM 2445 O O . GLY A 1 321 ? -12.734 6.059 22.469 1 98.25 321 GLY A O 1
ATOM 2446 N N . ALA A 1 322 ? -11.758 4.668 20.906 1 98.62 322 ALA A N 1
ATOM 2447 C CA . ALA A 1 322 ? -10.844 4.062 21.875 1 98.62 322 ALA A CA 1
ATOM 2448 C C . ALA A 1 322 ? -9.547 3.633 21.203 1 98.62 322 ALA A C 1
ATOM 2450 O O . ALA A 1 322 ? -9.531 3.318 20.016 1 98.62 322 ALA A O 1
ATOM 2451 N N . TYR A 1 323 ? -8.531 3.713 22 1 98.38 323 TYR A N 1
ATOM 2452 C CA . TYR A 1 323 ? -7.223 3.139 21.703 1 98.38 323 TYR A CA 1
ATOM 2453 C C . TYR A 1 323 ? -6.867 2.047 22.719 1 98.38 323 TYR A C 1
ATOM 2455 O O . TYR A 1 323 ? -7.094 2.201 23.922 1 98.38 323 TYR A O 1
ATOM 2463 N N . TYR A 1 324 ? -6.363 0.935 22.203 1 98.69 324 TYR A N 1
ATOM 2464 C CA . TYR A 1 324 ? -5.887 -0.153 23.047 1 98.69 324 TYR A CA 1
ATOM 2465 C C . TYR A 1 324 ? -4.461 -0.544 22.672 1 98.69 324 TYR A C 1
ATOM 2467 O O . TYR A 1 324 ? -4.234 -1.197 21.656 1 98.69 324 TYR A O 1
ATOM 2475 N N . ASP A 1 325 ? -3.564 -0.214 23.578 1 97.62 325 ASP A N 1
ATOM 2476 C CA . ASP A 1 325 ? -2.156 -0.497 23.312 1 97.62 325 ASP A CA 1
ATOM 2477 C C . ASP A 1 325 ? -1.821 -1.953 23.625 1 97.62 325 ASP A C 1
ATOM 2479 O O . ASP A 1 325 ? -1.844 -2.365 24.781 1 97.62 325 ASP A O 1
ATOM 2483 N N . LEU A 1 326 ? -1.46 -2.602 22.516 1 97.06 326 LEU A N 1
ATOM 2484 C CA . LEU A 1 326 ? -0.966 -3.961 22.703 1 97.06 326 LEU A CA 1
ATOM 2485 C C . LEU A 1 326 ? 0.498 -3.951 23.125 1 97.06 326 LEU A C 1
ATOM 2487 O O . LEU A 1 326 ? 0.949 -4.859 23.828 1 97.06 326 LEU A O 1
ATOM 2491 N N . SER A 1 327 ? 1.25 -3.064 22.703 1 95.75 327 SER A N 1
ATOM 2492 C CA . SER A 1 327 ? 2.633 -2.746 23.031 1 95.75 327 SER A CA 1
ATOM 2493 C C . SER A 1 327 ? 2.936 -1.271 22.797 1 95.75 327 SER A C 1
ATOM 2495 O O . SER A 1 327 ? 2.037 -0.493 22.469 1 95.75 327 SER A O 1
ATOM 2497 N N . LYS A 1 328 ? 4.191 -0.927 23 1 94.25 328 LYS A N 1
ATOM 2498 C CA . LYS A 1 328 ? 4.582 0.451 22.719 1 94.25 328 LYS A CA 1
ATOM 2499 C C . LYS A 1 328 ? 4.527 0.744 21.219 1 94.25 328 LYS A C 1
ATOM 2501 O O . LYS A 1 328 ? 4.504 1.906 20.812 1 94.25 328 LYS A O 1
ATOM 2506 N N . ARG A 1 329 ? 4.496 -0.299 20.453 1 96.12 329 ARG A N 1
ATOM 2507 C CA . ARG A 1 329 ? 4.629 -0.104 19 1 96.12 329 ARG A CA 1
ATOM 2508 C C . ARG A 1 329 ? 3.33 -0.46 18.281 1 96.12 329 ARG A C 1
ATOM 2510 O O . ARG A 1 329 ? 3.137 -0.09 17.125 1 96.12 329 ARG A O 1
ATOM 2517 N N . THR A 1 330 ? 2.471 -1.195 18.953 1 97.5 330 THR A N 1
ATOM 2518 C CA . THR A 1 330 ? 1.262 -1.676 18.297 1 97.5 330 THR A CA 1
ATOM 2519 C C . THR A 1 330 ? 0.017 -1.249 19.062 1 97.5 330 THR A C 1
ATOM 2521 O O . THR A 1 330 ? -0.109 -1.534 20.25 1 97.5 330 THR A O 1
ATOM 2524 N N . THR A 1 331 ? -0.868 -0.655 18.328 1 98.12 331 THR A N 1
ATOM 2525 C CA . THR A 1 331 ? -2.104 -0.157 18.922 1 98.12 331 THR A CA 1
ATOM 2526 C C . THR A 1 331 ? -3.311 -0.571 18.078 1 98.12 331 THR A C 1
ATOM 2528 O O . THR A 1 331 ? -3.311 -0.416 16.859 1 98.12 331 THR A O 1
ATOM 2531 N N . LEU A 1 332 ? -4.328 -1.196 18.781 1 98.5 332 LEU A N 1
ATOM 2532 C CA . LEU A 1 332 ? -5.645 -1.333 18.172 1 98.5 332 LEU A CA 1
ATOM 2533 C C . LEU A 1 332 ? -6.492 -0.089 18.422 1 98.5 332 LEU A C 1
ATOM 2535 O O . LEU A 1 332 ? -6.297 0.612 19.422 1 98.5 332 LEU A O 1
ATOM 2539 N N . TYR A 1 333 ? -7.434 0.176 17.516 1 98.56 333 TYR A N 1
ATOM 2540 C CA . TYR A 1 333 ? -8.305 1.32 17.75 1 98.56 333 TYR A CA 1
ATOM 2541 C C . TYR A 1 333 ? -9.68 1.089 17.125 1 98.56 333 TYR A C 1
ATOM 2543 O O . TYR A 1 333 ? -9.836 0.233 16.25 1 98.56 333 TYR A O 1
ATOM 2551 N N . GLY A 1 334 ? -10.609 1.809 17.594 1 98.56 334 GLY A N 1
ATOM 2552 C CA . GLY A 1 334 ? -11.961 1.844 17.062 1 98.56 334 GLY A CA 1
ATOM 2553 C C . GLY A 1 334 ? -12.648 3.182 17.266 1 98.56 334 GLY A C 1
ATOM 2554 O O . GLY A 1 334 ? -12.508 3.805 18.328 1 98.56 334 GLY A O 1
ATOM 2555 N N . PHE A 1 335 ? -13.375 3.637 16.234 1 98.56 335 PHE A N 1
ATOM 2556 C CA . PHE A 1 335 ? -14.07 4.914 16.312 1 98.56 335 PHE A CA 1
ATOM 2557 C C . PHE A 1 335 ? -15.461 4.801 15.695 1 98.56 335 PHE A C 1
ATOM 2559 O O . PHE A 1 335 ? -15.641 4.156 14.664 1 98.56 335 PHE A O 1
ATOM 2566 N N . ALA A 1 336 ? -16.469 5.305 16.359 1 98.75 336 ALA A N 1
ATOM 2567 C CA . ALA A 1 336 ? -17.766 5.594 15.773 1 98.75 336 ALA A CA 1
ATOM 2568 C C . ALA A 1 336 ? -17.922 7.082 15.477 1 98.75 336 ALA A C 1
ATOM 2570 O O . ALA A 1 336 ? -17.625 7.926 16.328 1 98.75 336 ALA A O 1
ATOM 2571 N N . ASN A 1 337 ? -18.375 7.41 14.297 1 98.56 337 ASN A N 1
ATOM 2572 C CA . ASN A 1 337 ? -18.328 8.781 13.805 1 98.56 337 ASN A CA 1
ATOM 2573 C C . ASN A 1 337 ? -19.672 9.219 13.242 1 98.56 337 ASN A C 1
ATOM 2575 O O . ASN A 1 337 ? -20.438 8.398 12.727 1 98.56 337 ASN A O 1
ATOM 2579 N N . TYR A 1 338 ? -19.906 10.469 13.344 1 98.56 338 TYR A N 1
ATOM 2580 C CA . TYR A 1 338 ? -21.109 11.086 12.789 1 98.56 338 TYR A CA 1
ATOM 2581 C C . TYR A 1 338 ? -20.812 12.477 12.25 1 98.56 338 TYR A C 1
ATOM 2583 O O . TYR A 1 338 ? -20.031 13.227 12.844 1 98.56 338 TYR A O 1
ATOM 2591 N N . MET A 1 339 ? -21.422 12.805 11.133 1 98.56 339 MET A N 1
ATOM 2592 C CA . MET A 1 339 ? -21.344 14.156 10.586 1 98.56 339 MET A CA 1
ATOM 2593 C C . MET A 1 339 ? -22.625 14.523 9.859 1 98.56 339 MET A C 1
ATOM 2595 O O . MET A 1 339 ? -23.203 13.703 9.148 1 98.56 339 MET A O 1
ATOM 2599 N N . LYS A 1 340 ? -23.047 15.711 10.078 1 98.75 340 LYS A N 1
ATOM 2600 C CA . LYS A 1 340 ? -24.234 16.234 9.383 1 98.75 340 LYS A CA 1
ATOM 2601 C C . LYS A 1 340 ? -23.875 17.453 8.547 1 98.75 340 LYS A C 1
ATOM 2603 O O . LYS A 1 340 ? -23.547 18.516 9.086 1 98.75 340 LYS A O 1
ATOM 2608 N N . ASN A 1 341 ? -24.016 17.297 7.281 1 98.75 341 ASN A N 1
ATOM 2609 C CA . ASN A 1 341 ? -23.859 18.422 6.359 1 98.75 341 ASN A CA 1
ATOM 2610 C C . ASN A 1 341 ? -25.109 19.297 6.324 1 98.75 341 ASN A C 1
ATOM 2612 O O . ASN A 1 341 ? -26.234 18.781 6.352 1 98.75 341 ASN A O 1
ATOM 2616 N N . GLN A 1 342 ? -24.844 20.625 6.301 1 98.62 342 GLN A N 1
ATOM 2617 C CA . GLN A 1 342 ? -25.953 21.5 5.961 1 98.62 342 GLN A CA 1
ATOM 2618 C C . GLN A 1 342 ? -26.391 21.312 4.508 1 98.62 342 GLN A C 1
ATOM 2620 O O . GLN A 1 342 ? -25.719 20.625 3.744 1 98.62 342 GLN A O 1
ATOM 2625 N N . ALA A 1 343 ? -27.453 21.984 4.129 1 98.06 343 ALA A N 1
ATOM 2626 C CA . ALA A 1 343 ? -28.125 21.734 2.867 1 98.06 343 ALA A CA 1
ATOM 2627 C C . ALA A 1 343 ? -27.188 21.906 1.682 1 98.06 343 ALA A C 1
ATOM 2629 O O . ALA A 1 343 ? -27.281 21.188 0.686 1 98.06 343 ALA A O 1
ATOM 2630 N N . ASN A 1 344 ? -26.281 22.859 1.768 1 98 344 ASN A N 1
ATOM 2631 C CA . ASN A 1 344 ? -25.406 23.156 0.639 1 98 344 ASN A CA 1
ATOM 2632 C C . ASN A 1 344 ? -23.969 22.688 0.903 1 98 344 ASN A C 1
ATOM 2634 O O . ASN A 1 344 ? -23.047 23.078 0.188 1 98 344 ASN A O 1
ATOM 2638 N N . ALA A 1 345 ? -23.828 21.891 1.924 1 98.56 345 ALA A N 1
ATOM 2639 C CA . ALA A 1 345 ? -22.5 21.406 2.283 1 98.56 345 ALA A CA 1
ATOM 2640 C C . ALA A 1 345 ? -22.234 20.031 1.671 1 98.56 345 ALA A C 1
ATOM 2642 O O . ALA A 1 345 ? -23.172 19.25 1.457 1 98.56 345 ALA A O 1
ATOM 2643 N N . GLY A 1 346 ? -20.969 19.766 1.383 1 98.44 346 GLY A N 1
ATOM 2644 C CA . GLY A 1 346 ? -20.547 18.484 0.847 1 98.44 346 GLY A CA 1
ATOM 2645 C C . GLY A 1 346 ? -19.266 17.953 1.467 1 98.44 346 GLY A C 1
ATOM 2646 O O . GLY A 1 346 ? -18.375 17.516 0.756 1 98.44 346 GLY A O 1
ATOM 2647 N N . TRP A 1 347 ? -19.141 18.094 2.777 1 98.19 347 TRP A N 1
ATOM 2648 C CA . TRP A 1 347 ? -17.984 17.578 3.502 1 98.19 347 TRP A CA 1
ATOM 2649 C C . TRP A 1 347 ? -18.016 16.062 3.576 1 98.19 347 TRP A C 1
ATOM 2651 O O . TRP A 1 347 ? -19.078 15.461 3.771 1 98.19 347 TRP A O 1
ATOM 2661 N N . ARG A 1 348 ? -16.828 15.414 3.445 1 96.88 348 ARG A N 1
ATOM 2662 C CA . ARG A 1 348 ? -16.719 13.961 3.412 1 96.88 348 ARG A CA 1
ATOM 2663 C C . ARG A 1 348 ? -15.797 13.461 4.523 1 96.88 348 ARG A C 1
ATOM 2665 O O . ARG A 1 348 ? -14.906 14.188 4.977 1 96.88 348 ARG A O 1
ATOM 2672 N N . PHE A 1 349 ? -16.016 12.195 4.895 1 96.12 349 PHE A N 1
ATOM 2673 C CA . PHE A 1 349 ? -15.117 11.562 5.852 1 96.12 349 PHE A CA 1
ATOM 2674 C C . PHE A 1 349 ? -13.719 11.406 5.262 1 96.12 349 PHE A C 1
ATOM 2676 O O . PHE A 1 349 ? -13.57 11.109 4.078 1 96.12 349 PHE A O 1
ATOM 2683 N N . SER A 1 350 ? -12.828 11.578 6.145 1 93.75 350 SER A N 1
ATOM 2684 C CA . SER A 1 350 ? -11.422 11.312 5.832 1 93.75 350 SER A CA 1
ATOM 2685 C C . SER A 1 350 ? -10.641 10.922 7.082 1 93.75 350 SER A C 1
ATOM 2687 O O . SER A 1 350 ? -11.195 10.914 8.188 1 93.75 350 SER A O 1
ATOM 2689 N N . GLY A 1 351 ? -9.445 10.453 6.898 1 94 351 GLY A N 1
ATOM 2690 C CA . GLY A 1 351 ? -8.469 10.195 7.945 1 94 351 GLY A CA 1
ATOM 2691 C C . GLY A 1 351 ? -7.133 10.875 7.691 1 94 351 GLY A C 1
ATOM 2692 O O . GLY A 1 351 ? -7.082 11.945 7.086 1 94 351 GLY A O 1
ATOM 2693 N N . SER A 1 352 ? -6.133 10.258 8.352 1 94.81 352 SER A N 1
ATOM 2694 C CA . SER A 1 352 ? -4.805 10.742 7.992 1 94.81 352 SER A CA 1
ATOM 2695 C C . SER A 1 352 ? -4.543 10.562 6.5 1 94.81 352 SER A C 1
ATOM 2697 O O . SER A 1 352 ? -3.889 11.406 5.875 1 94.81 352 SER A O 1
ATOM 2699 N N . ALA A 1 353 ? -5.043 9.5 6.047 1 94.5 353 ALA A N 1
ATOM 2700 C CA . ALA A 1 353 ? -5.113 9.281 4.605 1 94.5 353 ALA A CA 1
ATOM 2701 C C . ALA A 1 353 ? -6.562 9.242 4.125 1 94.5 353 ALA A C 1
ATOM 2703 O O . ALA A 1 353 ? -7.445 8.75 4.836 1 94.5 353 ALA A O 1
ATOM 2704 N N . GLY A 1 354 ? -6.77 9.773 2.912 1 92.56 354 GLY A N 1
ATOM 2705 C CA . GLY A 1 354 ? -8.094 9.594 2.336 1 92.56 354 GLY A CA 1
ATOM 2706 C C . GLY A 1 354 ? -8.445 8.141 2.096 1 92.56 354 GLY A C 1
ATOM 2707 O O . GLY A 1 354 ? -7.594 7.348 1.693 1 92.56 354 GLY A O 1
ATOM 2708 N N . PRO A 1 355 ? -9.703 7.852 2.393 1 93.12 355 PRO A N 1
ATOM 2709 C CA . PRO A 1 355 ? -10.109 6.473 2.094 1 93.12 355 PRO A CA 1
ATOM 2710 C C . PRO A 1 355 ? -9.977 6.129 0.611 1 93.12 355 PRO A C 1
ATOM 2712 O O . PRO A 1 355 ? -10.188 6.992 -0.247 1 93.12 355 PRO A O 1
ATOM 2715 N N . GLY A 1 356 ? -9.609 4.836 0.365 1 88.81 356 GLY A N 1
ATOM 2716 C CA . GLY A 1 356 ? -9.5 4.383 -1.012 1 88.81 356 GLY A CA 1
ATOM 2717 C C . GLY A 1 356 ? -10.812 4.457 -1.767 1 88.81 356 GLY A C 1
ATOM 2718 O O . GLY A 1 356 ? -10.844 4.816 -2.945 1 88.81 356 GLY A O 1
ATOM 2719 N N . SER A 1 357 ? -11.859 4.023 -1.144 1 90.06 357 SER A N 1
ATOM 2720 C CA . SER A 1 357 ? -13.219 4.203 -1.625 1 90.06 357 SER A CA 1
ATOM 2721 C C . SER A 1 357 ? -14.031 5.082 -0.678 1 90.06 357 SER A C 1
ATOM 2723 O O . SER A 1 357 ? -13.93 4.945 0.543 1 90.06 357 SER A O 1
ATOM 2725 N N . ASN A 1 358 ? -14.789 6.035 -1.324 1 93.94 358 ASN A N 1
ATOM 2726 C CA . ASN A 1 358 ? -15.57 6.988 -0.545 1 93.94 358 ASN A CA 1
ATOM 2727 C C . ASN A 1 358 ? -16.906 7.309 -1.22 1 93.94 358 ASN A C 1
ATOM 2729 O O . ASN A 1 358 ? -17.078 7.047 -2.41 1 93.94 358 ASN A O 1
ATOM 2733 N N . LEU A 1 359 ? -17.844 7.812 -0.409 1 95.69 359 LEU A N 1
ATOM 2734 C CA . LEU A 1 359 ? -19.094 8.32 -0.966 1 95.69 359 LEU A CA 1
ATOM 2735 C C . LEU A 1 359 ? -18.875 9.672 -1.638 1 95.69 359 LEU A C 1
ATOM 2737 O O . LEU A 1 359 ? -17.906 10.383 -1.328 1 95.69 359 LEU A O 1
ATOM 2741 N N . ALA A 1 360 ? -19.812 10.016 -2.584 1 96 360 ALA A N 1
ATOM 2742 C CA . ALA A 1 360 ? -19.609 11.234 -3.357 1 96 360 ALA A CA 1
ATOM 2743 C C . ALA A 1 360 ? -20.938 11.789 -3.867 1 96 360 ALA A C 1
ATOM 2745 O O . ALA A 1 360 ? -21.969 11.109 -3.814 1 96 360 ALA A O 1
ATOM 2746 N N . GLY A 1 361 ? -20.844 13.031 -4.258 1 96.81 361 GLY A N 1
ATOM 2747 C CA . GLY A 1 361 ? -21.953 13.664 -4.941 1 96.81 361 GLY A CA 1
ATOM 2748 C C . GLY A 1 361 ? -23.219 13.703 -4.109 1 96.81 361 GLY A C 1
ATOM 2749 O O . GLY A 1 361 ? -23.203 14.141 -2.959 1 96.81 361 GLY A O 1
ATOM 2750 N N . ALA A 1 362 ? -24.25 13.117 -4.781 1 97.06 362 ALA A N 1
ATOM 2751 C CA . ALA A 1 362 ? -25.578 13.18 -4.172 1 97.06 362 ALA A CA 1
ATOM 2752 C C . ALA A 1 362 ? -25.625 12.375 -2.875 1 97.06 362 ALA A C 1
ATOM 2754 O O . ALA A 1 362 ? -26.516 12.562 -2.057 1 97.06 362 ALA A O 1
ATOM 2755 N N . ASP A 1 363 ? -24.641 11.562 -2.682 1 97.38 363 ASP A N 1
ATOM 2756 C CA . ASP A 1 363 ? -24.594 10.75 -1.471 1 97.38 363 ASP A CA 1
ATOM 2757 C C . ASP A 1 363 ? -23.922 11.5 -0.33 1 97.38 363 ASP A C 1
ATOM 2759 O O . ASP A 1 363 ? -23.891 11.023 0.806 1 97.38 363 ASP A O 1
ATOM 2763 N N . ILE A 1 364 ? -23.422 12.68 -0.616 1 97.38 364 ILE A N 1
ATOM 2764 C CA . ILE A 1 364 ? -22.688 13.453 0.387 1 97.38 364 ILE A CA 1
ATOM 2765 C C . ILE A 1 364 ? -23.375 14.805 0.587 1 97.38 364 ILE A C 1
ATOM 2767 O O . ILE A 1 364 ? -23.547 15.258 1.722 1 97.38 364 ILE A O 1
ATOM 2771 N N . ASN A 1 365 ? -23.719 15.484 -0.548 1 98.44 365 ASN A N 1
ATOM 2772 C CA . ASN A 1 365 ? -24.234 16.859 -0.486 1 98.44 365 ASN A CA 1
ATOM 2773 C C . ASN A 1 365 ? -25.547 16.922 0.285 1 98.44 365 ASN A C 1
ATOM 2775 O O . ASN A 1 365 ? -26.547 16.297 -0.108 1 98.44 365 ASN A O 1
ATOM 2779 N N . GLY A 1 366 ? -25.453 17.703 1.355 1 98.56 366 GLY A N 1
ATOM 2780 C CA . GLY A 1 366 ? -26.641 17.906 2.17 1 98.56 366 GLY A CA 1
ATOM 2781 C C . GLY A 1 366 ? -27.016 16.688 2.99 1 98.56 366 GLY A C 1
ATOM 2782 O O . GLY A 1 366 ? -28.141 16.609 3.5 1 98.56 366 GLY A O 1
ATOM 2783 N N . LYS A 1 367 ? -26.141 15.719 3.098 1 98.69 367 LYS A N 1
ATOM 2784 C CA . LYS A 1 367 ? -26.484 14.469 3.756 1 98.69 367 LYS A CA 1
ATOM 2785 C C . LYS A 1 367 ? -25.781 14.336 5.102 1 98.69 367 LYS A C 1
ATOM 2787 O O . LYS A 1 367 ? -24.797 15.047 5.367 1 98.69 367 LYS A O 1
ATOM 2792 N N . SER A 1 368 ? -26.312 13.5 5.926 1 98.69 368 SER A N 1
ATOM 2793 C CA . SER A 1 368 ? -25.609 13.055 7.121 1 98.69 368 SER A CA 1
ATOM 2794 C C . SER A 1 368 ? -24.859 11.758 6.867 1 98.69 368 SER A C 1
ATOM 2796 O O . SER A 1 368 ? -25.297 10.93 6.062 1 98.69 368 SER A O 1
ATOM 2798 N N . LEU A 1 369 ? -23.797 11.625 7.555 1 98.44 369 LEU A N 1
ATOM 2799 C CA . LEU A 1 369 ? -22.938 10.453 7.414 1 98.44 369 LEU A CA 1
ATOM 2800 C C . LEU A 1 369 ? -22.688 9.797 8.766 1 98.44 369 LEU A C 1
ATOM 2802 O O . LEU A 1 369 ? -22.5 10.492 9.773 1 98.44 369 LEU A O 1
ATOM 2806 N N . VAL A 1 370 ? -22.75 8.492 8.758 1 98.44 370 VAL A N 1
ATOM 2807 C CA . VAL A 1 370 ? -22.281 7.68 9.875 1 98.44 370 VAL A CA 1
ATOM 2808 C C . VAL A 1 370 ? -21.109 6.812 9.43 1 98.44 370 VAL A C 1
ATOM 2810 O O . VAL A 1 370 ? -21.062 6.344 8.289 1 98.44 370 VAL A O 1
ATOM 2813 N N . GLY A 1 371 ? -20.156 6.707 10.344 1 97.94 371 GLY A N 1
ATOM 2814 C CA . GLY A 1 371 ? -19 5.922 9.977 1 97.94 371 GLY A CA 1
ATOM 2815 C C . GLY A 1 371 ? -18.391 5.164 11.141 1 97.94 371 GLY A C 1
ATOM 2816 O O . GLY A 1 371 ? -18.453 5.617 12.281 1 97.94 371 GLY A O 1
ATOM 2817 N N . LEU A 1 372 ? -17.828 3.998 10.773 1 98.31 372 LEU A N 1
ATOM 2818 C CA . LEU A 1 372 ? -17.062 3.189 11.711 1 98.31 372 LEU A CA 1
ATOM 2819 C C . LEU A 1 372 ? -15.648 2.941 11.188 1 98.31 372 LEU A C 1
ATOM 2821 O O . LEU A 1 372 ? -15.453 2.734 9.992 1 98.31 372 LEU A O 1
ATOM 2825 N N . GLN A 1 373 ? -14.656 3.043 12.109 1 98.12 373 GLN A N 1
ATOM 2826 C CA . GLN A 1 373 ? -13.273 2.676 11.828 1 98.12 373 GLN A CA 1
ATOM 2827 C C . GLN A 1 373 ? -12.742 1.696 12.875 1 98.12 373 GLN A C 1
ATOM 2829 O O . GLN A 1 373 ? -12.844 1.946 14.078 1 98.12 373 GLN A O 1
ATOM 2834 N N . MET A 1 374 ? -12.227 0.601 12.43 1 98.31 374 MET A N 1
ATOM 2835 C CA . MET A 1 374 ? -11.547 -0.379 13.281 1 98.31 374 MET A CA 1
ATOM 2836 C C . MET A 1 374 ? -10.227 -0.82 12.648 1 98.31 374 MET A C 1
ATOM 2838 O O . MET A 1 374 ? -10.211 -1.325 11.531 1 98.31 374 MET A O 1
ATOM 2842 N N . GLY A 1 375 ? -9.18 -0.54 13.469 1 98.25 375 GLY A N 1
ATOM 2843 C CA . GLY A 1 375 ? -7.922 -0.805 12.789 1 98.25 375 GLY A CA 1
ATOM 2844 C C . GLY A 1 375 ? -6.777 -1.083 13.742 1 98.25 375 GLY A C 1
ATOM 2845 O O . GLY A 1 375 ? -6.988 -1.254 14.945 1 98.25 375 GLY A O 1
ATOM 2846 N N . ILE A 1 376 ? -5.598 -1.247 13.156 1 98.44 376 ILE A N 1
ATOM 2847 C CA . ILE A 1 376 ? -4.34 -1.525 13.836 1 98.44 376 ILE A CA 1
ATOM 2848 C C . ILE A 1 376 ? -3.264 -0.56 13.344 1 98.44 376 ILE A C 1
ATOM 2850 O O . ILE A 1 376 ? -3.137 -0.321 12.141 1 98.44 376 ILE A O 1
ATOM 2854 N N . LEU A 1 377 ? -2.564 -0.004 14.305 1 98.19 377 LEU A N 1
ATOM 2855 C CA . LEU A 1 377 ? -1.408 0.845 14.039 1 98.19 377 LEU A CA 1
ATOM 2856 C C . LEU A 1 377 ? -0.132 0.208 14.578 1 98.19 377 LEU A C 1
ATOM 2858 O O . LEU A 1 377 ? -0.042 -0.1 15.773 1 98.19 377 LEU A O 1
ATOM 2862 N N . HIS A 1 378 ? 0.8 0.006 13.688 1 98.12 378 HIS A N 1
ATOM 2863 C CA . HIS A 1 378 ? 2.098 -0.527 14.078 1 98.12 378 HIS A CA 1
ATOM 2864 C C . HIS A 1 378 ? 3.227 0.423 13.695 1 98.12 378 HIS A C 1
ATOM 2866 O O . HIS A 1 378 ? 3.281 0.895 12.555 1 98.12 378 HIS A O 1
ATOM 2872 N N . ARG A 1 379 ? 4.066 0.649 14.656 1 96.88 379 ARG A N 1
ATOM 2873 C CA . ARG A 1 379 ? 5.234 1.497 14.445 1 96.88 379 ARG A CA 1
ATOM 2874 C C . ARG A 1 379 ? 6.527 0.692 14.562 1 96.88 379 ARG A C 1
ATOM 2876 O O . ARG A 1 379 ? 6.648 -0.172 15.43 1 96.88 379 ARG A O 1
ATOM 2883 N N . PHE A 1 380 ? 7.52 1.041 13.695 1 95.12 380 PHE A N 1
ATOM 2884 C CA . PHE A 1 380 ? 8.828 0.402 13.781 1 95.12 380 PHE A CA 1
ATOM 2885 C C . PHE A 1 380 ? 9.938 1.403 13.5 1 95.12 380 PHE A C 1
ATOM 2887 O O . PHE A 1 380 ? 9.711 2.436 12.867 1 95.12 380 PHE A O 1
ATOM 2894 N N . MET B 1 1 ? -27.297 -11.055 79.562 1 19.7 1 MET B N 1
ATOM 2895 C CA . MET B 1 1 ? -26.297 -10.164 80.125 1 19.7 1 MET B CA 1
ATOM 2896 C C . MET B 1 1 ? -25.234 -9.836 79.062 1 19.7 1 MET B C 1
ATOM 2898 O O . MET B 1 1 ? -25.172 -10.461 78 1 19.7 1 MET B O 1
ATOM 2902 N N . THR B 1 2 ? -23.969 -9.648 79.562 1 19.19 2 THR B N 1
ATOM 2903 C CA . THR B 1 2 ? -22.891 -8.688 79.375 1 19.19 2 THR B CA 1
ATOM 2904 C C . THR B 1 2 ? -21.953 -9.109 78.25 1 19.19 2 THR B C 1
ATOM 2906 O O . THR B 1 2 ? -20.844 -8.57 78.125 1 19.19 2 THR B O 1
ATOM 2909 N N . LYS B 1 3 ? -22.359 -10.172 77.562 1 23.38 3 LYS B N 1
ATOM 2910 C CA . LYS B 1 3 ? -21.219 -10.922 77 1 23.38 3 LYS B CA 1
ATOM 2911 C C . LYS B 1 3 ? -20.328 -10.023 76.188 1 23.38 3 LYS B C 1
ATOM 2913 O O . LYS B 1 3 ? -20.719 -9.578 75.125 1 23.38 3 LYS B O 1
ATOM 2918 N N . PRO B 1 4 ? -19.406 -9.195 76.938 1 21.97 4 PRO B N 1
ATOM 2919 C CA . PRO B 1 4 ? -18.766 -7.984 76.375 1 21.97 4 PRO B CA 1
ATOM 2920 C C . PRO B 1 4 ? -17.891 -8.25 75.188 1 21.97 4 PRO B C 1
ATOM 2922 O O . PRO B 1 4 ? -17.594 -7.332 74.375 1 21.97 4 PRO B O 1
ATOM 2925 N N . SER B 1 5 ? -17.422 -9.531 75.188 1 24.56 5 SER B N 1
ATOM 2926 C CA . SER B 1 5 ? -15.984 -9.492 74.875 1 24.56 5 SER B CA 1
ATOM 2927 C C . SER B 1 5 ? -15.703 -8.875 73.5 1 24.56 5 SER B C 1
ATOM 2929 O O . SER B 1 5 ? -16.375 -9.203 72.562 1 24.56 5 SER B O 1
ATOM 2931 N N . ILE B 1 6 ? -15.07 -7.711 73.562 1 22.42 6 ILE B N 1
ATOM 2932 C CA . ILE B 1 6 ? -14.625 -6.609 72.688 1 22.42 6 ILE B CA 1
ATOM 2933 C C . ILE B 1 6 ? -13.664 -7.137 71.625 1 22.42 6 ILE B C 1
ATOM 2935 O O . ILE B 1 6 ? -12.531 -7.516 71.938 1 22.42 6 ILE B O 1
ATOM 2939 N N . ARG B 1 7 ? -14.078 -8.195 70.875 1 24.12 7 ARG B N 1
ATOM 2940 C CA . ARG B 1 7 ? -13.32 -8.883 69.812 1 24.12 7 ARG B CA 1
ATOM 2941 C C . ARG B 1 7 ? -12.656 -7.887 68.875 1 24.12 7 ARG B C 1
ATOM 2943 O O . ARG B 1 7 ? -13.336 -7.25 68.062 1 24.12 7 ARG B O 1
ATOM 2950 N N . THR B 1 8 ? -11.742 -7.09 69.5 1 20.53 8 THR B N 1
ATOM 2951 C CA . THR B 1 8 ? -11.234 -5.84 68.938 1 20.53 8 THR B CA 1
ATOM 2952 C C . THR B 1 8 ? -10.656 -6.07 67.562 1 20.53 8 THR B C 1
ATOM 2954 O O . THR B 1 8 ? -10.953 -5.32 66.625 1 20.53 8 THR B O 1
ATOM 2957 N N . PRO B 1 9 ? -9.477 -6.848 67.375 1 24.44 9 PRO B N 1
ATOM 2958 C CA . PRO B 1 9 ? -8.359 -6.156 66.75 1 24.44 9 PRO B CA 1
ATOM 2959 C C . PRO B 1 9 ? -8.5 -6.086 65.188 1 24.44 9 PRO B C 1
ATOM 2961 O O . PRO B 1 9 ? -9.195 -6.914 64.625 1 24.44 9 PRO B O 1
ATOM 2964 N N . VAL B 1 10 ? -8.133 -4.914 64.5 1 21.8 10 VAL B N 1
ATOM 2965 C CA . VAL B 1 10 ? -8.164 -4.129 63.281 1 21.8 10 VAL B CA 1
ATOM 2966 C C . VAL B 1 10 ? -7.254 -4.773 62.219 1 21.8 10 VAL B C 1
ATOM 2968 O O . VAL B 1 10 ? -6.828 -4.117 61.281 1 21.8 10 VAL B O 1
ATOM 2971 N N . ALA B 1 11 ? -6.824 -5.996 62.344 1 22.73 11 ALA B N 1
ATOM 2972 C CA . ALA B 1 11 ? -5.609 -6.301 61.594 1 22.73 11 ALA B CA 1
ATOM 2973 C C . ALA B 1 11 ? -5.801 -6.023 60.094 1 22.73 11 ALA B C 1
ATOM 2975 O O . ALA B 1 11 ? -6.496 -6.77 59.406 1 22.73 11 ALA B O 1
ATOM 2976 N N . MET B 1 12 ? -6.016 -4.734 59.688 1 20.67 12 MET B N 1
ATOM 2977 C CA . MET B 1 12 ? -6.312 -4.285 58.312 1 20.67 12 MET B CA 1
ATOM 2978 C C . MET B 1 12 ? -5.207 -4.699 57.344 1 20.67 12 MET B C 1
ATOM 2980 O O . MET B 1 12 ? -5.16 -4.219 56.219 1 20.67 12 MET B O 1
ATOM 2984 N N . GLY B 1 13 ? -4.125 -5.402 57.781 1 22.14 13 GLY B N 1
ATOM 2985 C CA . GLY B 1 13 ? -2.906 -5.207 57 1 22.14 13 GLY B CA 1
ATOM 2986 C C . GLY B 1 13 ? -3.059 -5.582 55.531 1 22.14 13 GLY B C 1
ATOM 2987 O O . GLY B 1 13 ? -2.807 -6.727 55.156 1 22.14 13 GLY B O 1
ATOM 2988 N N . LEU B 1 14 ? -4.223 -5.406 54.844 1 18.67 14 LEU B N 1
ATOM 2989 C CA . LEU B 1 14 ? -4.52 -6.176 53.656 1 18.67 14 LEU B CA 1
ATOM 2990 C C . LEU B 1 14 ? -3.365 -6.09 52.656 1 18.67 14 LEU B C 1
ATOM 2992 O O . LEU B 1 14 ? -2.496 -5.227 52.781 1 18.67 14 LEU B O 1
ATOM 2996 N N . LEU B 1 15 ? -3.768 -6.082 51.156 1 19.94 15 LEU B N 1
ATOM 2997 C CA . LEU B 1 15 ? -3.68 -6.793 49.906 1 19.94 15 LEU B CA 1
ATOM 2998 C C . LEU B 1 15 ? -2.678 -6.121 48.969 1 19.94 15 LEU B C 1
ATOM 3000 O O . LEU B 1 15 ? -2.539 -6.512 47.812 1 19.94 15 LEU B O 1
ATOM 3004 N N . LEU B 1 16 ? -2.082 -4.891 49.25 1 20.3 16 LEU B N 1
ATOM 3005 C CA . LEU B 1 16 ? -1.766 -4.047 48.125 1 20.3 16 LEU B CA 1
ATOM 3006 C C . LEU B 1 16 ? -0.543 -4.574 47.375 1 20.3 16 LEU B C 1
ATOM 3008 O O . LEU B 1 16 ? 0.066 -3.854 46.562 1 20.3 16 LEU B O 1
ATOM 3012 N N . ALA B 1 17 ? 0.056 -5.609 47.594 1 21.33 17 ALA B N 1
ATOM 3013 C CA . ALA B 1 17 ? 1.419 -5.852 47.125 1 21.33 17 ALA B CA 1
ATOM 3014 C C . ALA B 1 17 ? 1.479 -5.891 45.594 1 21.33 17 ALA B C 1
ATOM 3016 O O . ALA B 1 17 ? 1.821 -6.918 45 1 21.33 17 ALA B O 1
ATOM 3017 N N . ALA B 1 18 ? 0.489 -5.531 44.781 1 25.61 18 ALA B N 1
ATOM 3018 C CA . ALA B 1 18 ? 0.581 -5.965 43.375 1 25.61 18 ALA B CA 1
ATOM 3019 C C . ALA B 1 18 ? 1.823 -5.387 42.719 1 25.61 18 ALA B C 1
ATOM 3021 O O . ALA B 1 18 ? 1.955 -4.168 42.562 1 25.61 18 ALA B O 1
ATOM 3022 N N . SER B 1 19 ? 3 -5.969 42.656 1 24.38 19 SER B N 1
ATOM 3023 C CA . SER B 1 19 ? 4.359 -5.715 42.188 1 24.38 19 SER B CA 1
ATOM 3024 C C . SER B 1 19 ? 4.359 -5.176 40.75 1 24.38 19 SER B C 1
ATOM 3026 O O . SER B 1 19 ? 3.422 -5.426 39.969 1 24.38 19 SER B O 1
ATOM 3028 N N . GLY B 1 20 ? 5.059 -4.074 40.281 1 27.53 20 GLY B N 1
ATOM 3029 C CA . GLY B 1 20 ? 5.449 -3.234 39.156 1 27.53 20 GLY B CA 1
ATOM 3030 C C . GLY B 1 20 ? 5.953 -4.031 37.969 1 27.53 20 GLY B C 1
ATOM 3031 O O . GLY B 1 20 ? 7.059 -4.574 38 1 27.53 20 GLY B O 1
ATOM 3032 N N . SER B 1 21 ? 5.27 -4.988 37.312 1 28.44 21 SER B N 1
ATOM 3033 C CA . SER B 1 21 ? 5.652 -5.816 36.188 1 28.44 21 SER B CA 1
ATOM 3034 C C . SER B 1 21 ? 6.305 -4.977 35.094 1 28.44 21 SER B C 1
ATOM 3036 O O . SER B 1 21 ? 5.77 -3.939 34.688 1 28.44 21 SER B O 1
ATOM 3038 N N . ALA B 1 22 ? 7.652 -4.906 34.875 1 30.92 22 ALA B N 1
ATOM 3039 C CA . ALA B 1 22 ? 8.602 -4.434 33.844 1 30.92 22 ALA B CA 1
ATOM 3040 C C . ALA B 1 22 ? 8.086 -4.703 32.438 1 30.92 22 ALA B C 1
ATOM 3042 O O . ALA B 1 22 ? 7.801 -5.852 32.094 1 30.92 22 ALA B O 1
ATOM 3043 N N . LEU B 1 23 ? 7.352 -3.842 31.859 1 33.53 23 LEU B N 1
ATOM 3044 C CA . LEU B 1 23 ? 7.047 -3.887 30.422 1 33.53 23 LEU B CA 1
ATOM 3045 C C . LEU B 1 23 ? 8.242 -4.41 29.625 1 33.53 23 LEU B C 1
ATOM 3047 O O . LEU B 1 23 ? 9.344 -3.879 29.75 1 33.53 23 LEU B O 1
ATOM 3051 N N . ALA B 1 24 ? 8.492 -5.668 29.438 1 33.97 24 ALA B N 1
ATOM 3052 C CA . ALA B 1 24 ? 9.484 -6.363 28.609 1 33.97 24 ALA B CA 1
ATOM 3053 C C . ALA B 1 24 ? 9.867 -5.527 27.391 1 33.97 24 ALA B C 1
ATOM 3055 O O . ALA B 1 24 ? 8.992 -5.043 26.672 1 33.97 24 ALA B O 1
ATOM 3056 N N . GLN B 1 25 ? 10.93 -4.789 27.297 1 38.34 25 GLN B N 1
ATOM 3057 C CA . GLN B 1 25 ? 11.562 -4.25 26.094 1 38.34 25 GLN B CA 1
ATOM 3058 C C . GLN B 1 25 ? 11.406 -5.207 24.922 1 38.34 25 GLN B C 1
ATOM 3060 O O . GLN B 1 25 ? 12.094 -6.23 24.844 1 38.34 25 GLN B O 1
ATOM 3065 N N . SER B 1 26 ? 10.289 -5.469 24.375 1 47.22 26 SER B N 1
ATOM 3066 C CA . SER B 1 26 ? 9.914 -6.375 23.297 1 47.22 26 SER B CA 1
ATOM 3067 C C . SER B 1 26 ? 10.859 -6.254 22.109 1 47.22 26 SER B C 1
ATOM 3069 O O . SER B 1 26 ? 11.273 -5.148 21.75 1 47.22 26 SER B O 1
ATOM 3071 N N . ALA B 1 27 ? 11.688 -7.215 21.844 1 52.44 27 ALA B N 1
ATOM 3072 C CA . ALA B 1 27 ? 12.641 -7.344 20.75 1 52.44 27 ALA B CA 1
ATOM 3073 C C . ALA B 1 27 ? 11.969 -7.07 19.406 1 52.44 27 ALA B C 1
ATOM 3075 O O . ALA B 1 27 ? 11.016 -7.758 19.016 1 52.44 27 ALA B O 1
ATOM 3076 N N . SER B 1 28 ? 11.906 -5.758 18.828 1 64.94 28 SER B N 1
ATOM 3077 C CA . SER B 1 28 ? 11.492 -5.422 17.469 1 64.94 28 SER B CA 1
ATOM 3078 C C . SER B 1 28 ? 12.617 -5.652 16.469 1 64.94 28 SER B C 1
ATOM 3080 O O . SER B 1 28 ? 13.75 -5.203 16.688 1 64.94 28 SER B O 1
ATOM 3082 N N . ASN B 1 29 ? 12.203 -6.73 15.641 1 85.38 29 ASN B N 1
ATOM 3083 C CA . ASN B 1 29 ? 13.18 -7.031 14.609 1 85.38 29 ASN B CA 1
ATOM 3084 C C . ASN B 1 29 ? 12.648 -6.711 13.219 1 85.38 29 ASN B C 1
ATOM 3086 O O . ASN B 1 29 ? 11.5 -7.023 12.898 1 85.38 29 ASN B O 1
ATOM 3090 N N . VAL B 1 30 ? 13.242 -5.773 12.617 1 92.31 30 VAL B N 1
ATOM 3091 C CA . VAL B 1 30 ? 12.992 -5.473 11.211 1 92.31 30 VAL B CA 1
ATOM 3092 C C . VAL B 1 30 ? 14.141 -6 10.352 1 92.31 30 VAL B C 1
ATOM 3094 O O . VAL B 1 30 ? 15.312 -5.766 10.664 1 92.31 30 VAL B O 1
ATOM 3097 N N . THR B 1 31 ? 13.766 -6.758 9.281 1 95.06 31 THR B N 1
ATOM 3098 C CA . THR B 1 31 ? 14.766 -7.348 8.398 1 95.06 31 THR B CA 1
ATOM 3099 C C . THR B 1 31 ? 14.586 -6.859 6.969 1 95.06 31 THR B C 1
ATOM 3101 O O . THR B 1 31 ? 13.477 -6.879 6.438 1 95.06 31 THR B O 1
ATOM 3104 N N . LEU B 1 32 ? 15.727 -6.371 6.43 1 95.12 32 LEU B N 1
ATOM 3105 C CA . LEU B 1 32 ? 15.773 -6.117 4.996 1 95.12 32 LEU B CA 1
ATOM 3106 C C . LEU B 1 32 ? 16.188 -7.371 4.234 1 95.12 32 LEU B C 1
ATOM 3108 O O . LEU B 1 32 ? 17.125 -8.062 4.641 1 95.12 32 LEU B O 1
ATOM 3112 N N . TYR B 1 33 ? 15.469 -7.695 3.146 1 96.56 33 TYR B N 1
ATOM 3113 C CA . TYR B 1 33 ? 15.82 -8.852 2.33 1 96.56 33 TYR B CA 1
ATOM 3114 C C . TYR B 1 33 ? 15.586 -8.57 0.851 1 96.56 33 TYR B C 1
ATOM 3116 O O . TYR B 1 33 ? 15 -7.543 0.494 1 96.56 33 TYR B O 1
ATOM 3124 N N . GLY B 1 34 ? 16.156 -9.508 -0.042 1 97.81 34 GLY B N 1
ATOM 3125 C CA . GLY B 1 34 ? 15.922 -9.32 -1.465 1 97.81 34 GLY B CA 1
ATOM 3126 C C . GLY B 1 34 ? 16.469 -10.445 -2.316 1 97.81 34 GLY B C 1
ATOM 3127 O O . GLY B 1 34 ? 17.047 -11.406 -1.793 1 97.81 34 GLY B O 1
ATOM 3128 N N . THR B 1 35 ? 16.078 -10.32 -3.57 1 97.88 35 THR B N 1
ATOM 3129 C CA . THR B 1 35 ? 16.547 -11.25 -4.59 1 97.88 35 THR B CA 1
ATOM 3130 C C . THR B 1 35 ? 16.891 -10.508 -5.883 1 97.88 35 THR B C 1
ATOM 3132 O O . THR B 1 35 ? 16.25 -9.5 -6.207 1 97.88 35 THR B O 1
ATOM 3135 N N . LEU B 1 36 ? 17.922 -10.953 -6.551 1 97.94 36 LEU B N 1
ATOM 3136 C CA . LEU B 1 36 ? 18.25 -10.555 -7.91 1 97.94 36 LEU B CA 1
ATOM 3137 C C . LEU B 1 36 ? 18.297 -11.766 -8.836 1 97.94 36 LEU B C 1
ATOM 3139 O O . LEU B 1 36 ? 19.062 -12.703 -8.617 1 97.94 36 LEU B O 1
ATOM 3143 N N . ASP B 1 37 ? 17.406 -11.742 -9.812 1 98.44 37 ASP B N 1
ATOM 3144 C CA . ASP B 1 37 ? 17.312 -12.82 -10.797 1 98.44 37 ASP B CA 1
ATOM 3145 C C . ASP B 1 37 ? 17.391 -12.266 -12.219 1 98.44 37 ASP B C 1
ATOM 3147 O O . ASP B 1 37 ? 16.406 -11.75 -12.742 1 98.44 37 ASP B O 1
ATOM 3151 N N . GLN B 1 38 ? 18.469 -12.484 -12.852 1 97.94 38 GLN B N 1
ATOM 3152 C CA . GLN B 1 38 ? 18.672 -12 -14.219 1 97.94 38 GLN B CA 1
ATOM 3153 C C . GLN B 1 38 ? 19.062 -13.148 -15.148 1 97.94 38 GLN B C 1
ATOM 3155 O O . GLN B 1 38 ? 19.812 -14.039 -14.773 1 97.94 38 GLN B O 1
ATOM 3160 N N . TYR B 1 39 ? 18.547 -13.016 -16.375 1 98 39 TYR B N 1
ATOM 3161 C CA . TYR B 1 39 ? 18.859 -14.094 -17.312 1 98 39 TYR B CA 1
ATOM 3162 C C . TYR B 1 39 ? 18.891 -13.586 -18.75 1 98 39 TYR B C 1
ATOM 3164 O O . TYR B 1 39 ? 18.156 -12.648 -19.094 1 98 39 TYR B O 1
ATOM 3172 N N . LEU B 1 40 ? 19.719 -14.219 -19.562 1 97.62 40 LEU B N 1
ATOM 3173 C CA . LEU B 1 40 ? 19.656 -14.102 -21.016 1 97.62 40 LEU B CA 1
ATOM 3174 C C . LEU B 1 40 ? 18.625 -15.062 -21.578 1 97.62 40 LEU B C 1
ATOM 3176 O O . LEU B 1 40 ? 18.672 -16.266 -21.328 1 97.62 40 LEU B O 1
ATOM 3180 N N . GLY B 1 41 ? 17.641 -14.5 -22.344 1 97.88 41 GLY B N 1
ATOM 3181 C CA . GLY B 1 41 ? 16.578 -15.297 -22.953 1 97.88 41 GLY B CA 1
ATOM 3182 C C . GLY B 1 41 ? 16.625 -15.305 -24.469 1 97.88 41 GLY B C 1
ATOM 3183 O O . GLY B 1 41 ? 16.938 -14.281 -25.078 1 97.88 41 GLY B O 1
ATOM 3184 N N . TYR B 1 42 ? 16.406 -16.438 -24.984 1 98.06 42 TYR B N 1
ATOM 3185 C CA . TYR B 1 42 ? 16.188 -16.609 -26.422 1 98.06 42 TYR B CA 1
ATOM 3186 C C . TYR B 1 42 ? 14.828 -17.234 -26.688 1 98.06 42 TYR B C 1
ATOM 3188 O O . TYR B 1 42 ? 14.406 -18.172 -26 1 98.06 42 TYR B O 1
ATOM 3196 N N . MET B 1 43 ? 14.047 -16.688 -27.688 1 98 43 MET B N 1
ATOM 3197 C CA . MET B 1 43 ? 12.781 -17.25 -28.141 1 98 43 MET B CA 1
ATOM 3198 C C . MET B 1 43 ? 12.727 -17.328 -29.656 1 98 43 MET B C 1
ATOM 3200 O O . MET B 1 43 ? 13.203 -16.406 -30.344 1 98 43 MET B O 1
ATOM 3204 N N . ARG B 1 44 ? 12.109 -18.375 -30.094 1 98.44 44 ARG B N 1
ATOM 3205 C CA . ARG B 1 44 ? 11.867 -18.516 -31.531 1 98.44 44 ARG B CA 1
ATOM 3206 C C . ARG B 1 44 ? 10.492 -19.109 -31.797 1 98.44 44 ARG B C 1
ATOM 3208 O O . ARG B 1 44 ? 10.086 -20.078 -31.141 1 98.44 44 ARG B O 1
ATOM 3215 N N . SER B 1 45 ? 9.828 -18.516 -32.75 1 98.62 45 SER B N 1
ATOM 3216 C CA . SER B 1 45 ? 8.523 -18.984 -33.219 1 98.62 45 SER B CA 1
ATOM 3217 C C . SER B 1 45 ? 8.633 -19.781 -34.5 1 98.62 45 SER B C 1
ATOM 3219 O O . SER B 1 45 ? 9.547 -19.547 -35.312 1 98.62 45 SER B O 1
ATOM 3221 N N . SER B 1 46 ? 7.723 -20.703 -34.688 1 98.62 46 SER B N 1
ATOM 3222 C CA . SER B 1 46 ? 7.668 -21.438 -35.969 1 98.62 46 SER B CA 1
ATOM 3223 C C . SER B 1 46 ? 7.297 -20.516 -37.125 1 98.62 46 SER B C 1
ATOM 3225 O O . SER B 1 46 ? 7.418 -20.891 -38.281 1 98.62 46 SER B O 1
ATOM 3227 N N . SER B 1 47 ? 6.883 -19.312 -36.844 1 98.12 47 SER B N 1
ATOM 3228 C CA . SER B 1 47 ? 6.676 -18.328 -37.875 1 98.12 47 SER B CA 1
ATOM 3229 C C . SER B 1 47 ? 8 -17.891 -38.5 1 98.12 47 SER B C 1
ATOM 3231 O O . SER B 1 47 ? 8.016 -17.281 -3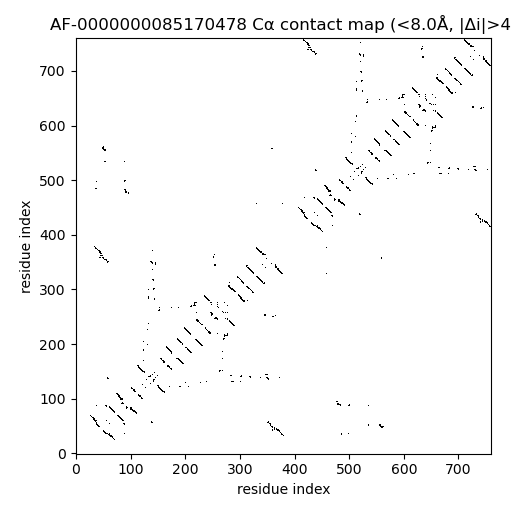9.562 1 98.12 47 SER B O 1
ATOM 3233 N N . GLY B 1 48 ? 9.047 -18.109 -37.844 1 97.94 48 GLY B N 1
ATOM 3234 C CA . GLY B 1 48 ? 10.367 -17.703 -38.281 1 97.94 48 GLY B CA 1
ATOM 3235 C C . GLY B 1 48 ? 10.945 -16.562 -37.438 1 97.94 48 GLY B C 1
ATOM 3236 O O . GLY B 1 48 ? 12.156 -16.312 -37.469 1 97.94 48 GLY B O 1
ATOM 3237 N N . LYS B 1 49 ? 10.164 -15.875 -36.719 1 97.81 49 LYS B N 1
ATOM 3238 C CA . LYS B 1 49 ? 10.625 -14.75 -35.906 1 97.81 49 LYS B CA 1
ATOM 3239 C C . LYS B 1 49 ? 11.383 -15.242 -34.656 1 97.81 49 LYS B C 1
ATOM 3241 O O . LYS B 1 49 ? 11.031 -16.281 -34.094 1 97.81 49 LYS B O 1
ATOM 3246 N N . SER B 1 50 ? 12.422 -14.562 -34.281 1 97.88 50 SER B N 1
ATOM 3247 C CA . SER B 1 50 ? 13.18 -14.883 -33.062 1 97.88 50 SER B CA 1
ATOM 3248 C C . SER B 1 50 ? 13.602 -13.609 -32.344 1 97.88 50 SER B C 1
ATOM 3250 O O . SER B 1 50 ? 13.547 -12.516 -32.906 1 97.88 50 SER B O 1
ATOM 3252 N N . LEU B 1 51 ? 13.953 -13.758 -31.016 1 96.31 51 LEU B N 1
ATOM 3253 C CA . LEU B 1 51 ? 14.445 -12.609 -30.266 1 96.31 51 LEU B CA 1
ATOM 3254 C C . LEU B 1 51 ? 15.375 -13.062 -29.141 1 96.31 51 LEU B C 1
ATOM 3256 O O . LEU B 1 51 ? 15.18 -14.133 -28.547 1 96.31 51 LEU B O 1
ATOM 3260 N N . TRP B 1 52 ? 16.422 -12.203 -28.922 1 96.62 52 TRP B N 1
ATOM 3261 C CA . TRP B 1 52 ? 17.281 -12.25 -27.734 1 96.62 52 TRP B CA 1
ATOM 3262 C C . TRP B 1 52 ? 16.969 -11.094 -26.797 1 96.62 52 TRP B C 1
ATOM 3264 O O . TRP B 1 52 ? 16.75 -9.961 -27.25 1 96.62 52 TRP B O 1
ATOM 3274 N N . ALA B 1 53 ? 16.969 -11.461 -25.453 1 95.94 53 ALA B N 1
ATOM 3275 C CA . ALA B 1 53 ? 16.75 -10.367 -24.516 1 95.94 53 ALA B CA 1
ATOM 3276 C C . ALA B 1 53 ? 17.375 -10.68 -23.156 1 95.94 53 ALA B C 1
ATOM 3278 O O . ALA B 1 53 ? 17.391 -11.836 -22.719 1 95.94 53 ALA B O 1
ATOM 3279 N N . LEU B 1 54 ? 17.953 -9.625 -22.562 1 96.62 54 LEU B N 1
ATOM 3280 C CA . LEU B 1 54 ? 18.25 -9.688 -21.141 1 96.62 54 LEU B CA 1
ATOM 3281 C C . LEU B 1 54 ? 17.031 -9.352 -20.297 1 96.62 54 LEU B C 1
ATOM 3283 O O . LEU B 1 54 ? 16.391 -8.312 -20.5 1 96.62 54 LEU B O 1
ATOM 3287 N N . ASN B 1 55 ? 16.734 -10.328 -19.406 1 96.94 55 ASN B N 1
ATOM 3288 C CA . ASN B 1 55 ? 15.469 -10.195 -18.688 1 96.94 55 ASN B CA 1
ATOM 3289 C C . ASN B 1 55 ? 15.672 -10.352 -17.172 1 96.94 55 ASN B C 1
ATOM 3291 O O . ASN B 1 55 ? 16.766 -10.672 -16.719 1 96.94 55 ASN B O 1
ATOM 3295 N N . ASP B 1 56 ? 14.641 -10.039 -16.5 1 97.38 56 ASP B N 1
ATOM 3296 C CA . ASP B 1 56 ? 14.531 -10.289 -15.062 1 97.38 56 ASP B CA 1
ATOM 3297 C C . ASP B 1 56 ? 13.539 -11.422 -14.781 1 97.38 56 ASP B C 1
ATOM 3299 O O . ASP B 1 56 ? 12.516 -11.531 -15.453 1 97.38 56 ASP B O 1
ATOM 3303 N N . GLY B 1 57 ? 13.883 -12.273 -13.742 1 97.06 57 GLY B N 1
ATOM 3304 C CA . GLY B 1 57 ? 12.906 -13.117 -13.078 1 97.06 57 GLY B CA 1
ATOM 3305 C C . GLY B 1 57 ? 12.508 -14.336 -13.891 1 97.06 57 GLY B C 1
ATOM 3306 O O . GLY B 1 57 ? 11.32 -14.57 -14.117 1 97.06 57 GLY B O 1
ATOM 3307 N N . ALA B 1 58 ? 13.516 -15.117 -14.281 1 96.81 58 ALA B N 1
ATOM 3308 C CA . ALA B 1 58 ? 13.141 -16.422 -14.812 1 96.81 58 ALA B CA 1
ATOM 3309 C C . ALA B 1 58 ? 12.477 -17.281 -13.734 1 96.81 58 ALA B C 1
ATOM 3311 O O . ALA B 1 58 ? 11.414 -17.875 -13.969 1 96.81 58 ALA B O 1
ATOM 3312 N N . ILE B 1 59 ? 13.102 -17.25 -12.562 1 95 59 ILE B N 1
ATOM 3313 C CA . ILE B 1 59 ? 12.672 -18.094 -11.453 1 95 59 ILE B CA 1
ATOM 3314 C C . ILE B 1 59 ? 11.953 -17.25 -10.406 1 95 59 ILE B C 1
ATOM 3316 O O . ILE B 1 59 ? 10.906 -17.641 -9.891 1 95 59 ILE B O 1
ATOM 3320 N N . LEU B 1 60 ? 12.602 -16.219 -10.062 1 94.38 60 LEU B N 1
ATOM 3321 C CA . LEU B 1 60 ? 12.086 -15.312 -9.039 1 94.38 60 LEU B CA 1
ATOM 3322 C C . LEU B 1 60 ? 12.234 -13.859 -9.477 1 94.38 60 LEU B C 1
ATOM 3324 O O . LEU B 1 60 ? 13.352 -13.352 -9.602 1 94.38 60 LEU B O 1
ATOM 3328 N N . ARG B 1 61 ? 11.125 -13.258 -9.641 1 94.88 61 ARG B N 1
ATOM 3329 C CA . ARG B 1 61 ? 11.227 -11.82 -9.898 1 94.88 61 ARG B CA 1
ATOM 3330 C C . ARG B 1 61 ? 12.094 -11.141 -8.852 1 94.88 61 ARG B C 1
ATOM 3332 O O . ARG B 1 61 ? 11.93 -11.383 -7.648 1 94.88 61 ARG B O 1
ATOM 3339 N N . SER B 1 62 ? 12.984 -10.258 -9.336 1 98.12 62 SER B N 1
ATOM 3340 C CA . SER B 1 62 ? 13.797 -9.477 -8.406 1 98.12 62 SER B CA 1
ATOM 3341 C C . SER B 1 62 ? 12.93 -8.617 -7.492 1 98.12 62 SER B C 1
ATOM 3343 O O . SER B 1 62 ? 11.914 -8.062 -7.934 1 98.12 62 SER B O 1
ATOM 3345 N N . ARG B 1 63 ? 13.422 -8.586 -6.203 1 98.5 63 ARG B N 1
ATOM 3346 C CA . ARG B 1 63 ? 12.602 -7.887 -5.219 1 98.5 63 ARG B CA 1
ATOM 3347 C C . ARG B 1 63 ? 13.445 -7.422 -4.031 1 98.5 63 ARG B C 1
ATOM 3349 O O . ARG B 1 63 ? 14.547 -7.93 -3.812 1 98.5 63 ARG B O 1
ATOM 3356 N N . ILE B 1 64 ? 12.945 -6.395 -3.385 1 97.25 64 ILE B N 1
ATOM 3357 C CA . ILE B 1 64 ? 13.453 -5.914 -2.104 1 97.25 64 ILE B CA 1
ATOM 3358 C C . ILE B 1 64 ? 12.289 -5.742 -1.124 1 97.25 64 ILE B C 1
ATOM 3360 O O . ILE B 1 64 ? 11.203 -5.312 -1.511 1 97.25 64 ILE B O 1
ATOM 3364 N N . GLY B 1 65 ? 12.578 -6.191 0.177 1 97.5 65 GLY B N 1
ATOM 3365 C CA . GLY B 1 65 ? 11.477 -6.133 1.125 1 97.5 65 GLY B CA 1
ATOM 3366 C C . GLY B 1 65 ? 11.93 -5.938 2.559 1 97.5 65 GLY B C 1
ATOM 3367 O O . GLY B 1 65 ? 13.117 -6.062 2.859 1 97.5 65 GLY B O 1
ATOM 3368 N N . LEU B 1 66 ? 11.008 -5.418 3.354 1 96.88 66 LEU B N 1
ATOM 3369 C CA . LEU B 1 66 ? 11.117 -5.352 4.809 1 96.88 66 LEU B CA 1
ATOM 3370 C C . LEU B 1 66 ? 10.102 -6.277 5.473 1 96.88 66 LEU B C 1
ATOM 3372 O O . LEU B 1 66 ? 8.938 -6.324 5.066 1 96.88 66 LEU B O 1
ATOM 3376 N N . LYS B 1 67 ? 10.57 -7.023 6.371 1 97.12 67 LYS B N 1
ATOM 3377 C CA . LYS B 1 67 ? 9.664 -7.812 7.199 1 97.12 67 LYS B CA 1
ATOM 3378 C C . LYS B 1 67 ? 9.969 -7.613 8.68 1 97.12 67 LYS B C 1
ATOM 3380 O O . LYS B 1 67 ? 11.109 -7.352 9.062 1 97.12 67 LYS B O 1
ATOM 3385 N N . GLY B 1 68 ? 8.859 -7.715 9.477 1 95.5 68 GLY B N 1
ATOM 3386 C CA . GLY B 1 68 ? 9.039 -7.457 10.898 1 95.5 68 GLY B CA 1
ATOM 3387 C C . GLY B 1 68 ? 8.234 -8.391 11.781 1 95.5 68 GLY B C 1
ATOM 3388 O O . GLY B 1 68 ? 7.297 -9.039 11.32 1 95.5 68 GLY B O 1
ATOM 3389 N N . TYR B 1 69 ? 8.703 -8.414 12.961 1 94.5 69 TYR B N 1
ATOM 3390 C CA . TYR B 1 69 ? 8.117 -9.195 14.047 1 94.5 69 TYR B CA 1
ATOM 3391 C C . TYR B 1 69 ? 8.219 -8.453 15.375 1 94.5 69 TYR B C 1
ATOM 3393 O O . TYR B 1 69 ? 9.297 -7.973 15.734 1 94.5 69 TYR B O 1
ATOM 3401 N N . GLU B 1 70 ? 7.055 -8.258 16 1 95.56 70 GLU B N 1
ATOM 3402 C CA . GLU B 1 70 ? 7.035 -7.68 17.344 1 95.56 70 GLU B CA 1
ATOM 3403 C C . GLU B 1 70 ? 6.324 -8.602 18.328 1 95.56 70 GLU B C 1
ATOM 3405 O O . GLU B 1 70 ? 5.121 -8.844 18.203 1 95.56 70 GLU B O 1
ATOM 3410 N N . ASP B 1 71 ? 7.105 -8.977 19.328 1 95.56 71 ASP B N 1
ATOM 3411 C CA . ASP B 1 71 ? 6.516 -9.797 20.391 1 95.56 71 ASP B CA 1
ATOM 3412 C C . ASP B 1 71 ? 5.566 -8.969 21.25 1 95.56 71 ASP B C 1
ATOM 3414 O O . ASP B 1 71 ? 5.945 -7.914 21.766 1 95.56 71 ASP B O 1
ATOM 3418 N N . LEU B 1 72 ? 4.312 -9.438 21.406 1 95.75 72 LEU B N 1
ATOM 3419 C CA . LEU B 1 72 ? 3.303 -8.734 22.188 1 95.75 72 LEU B CA 1
ATOM 3420 C C . LEU B 1 72 ? 3.111 -9.391 23.562 1 95.75 72 LEU B C 1
ATOM 3422 O O . LEU B 1 72 ? 2.338 -8.906 24.391 1 95.75 72 LEU B O 1
ATOM 3426 N N . GLY B 1 73 ? 3.779 -10.477 23.75 1 94.06 73 GLY B N 1
ATOM 3427 C CA . GLY B 1 73 ? 3.592 -11.266 24.953 1 94.06 73 GLY B CA 1
ATOM 3428 C C . GLY B 1 73 ? 2.514 -12.328 24.812 1 94.06 73 GLY B C 1
ATOM 3429 O O . GLY B 1 73 ? 1.593 -12.18 24.016 1 94.06 73 GLY B O 1
ATOM 3430 N N . GLY B 1 74 ? 2.584 -13.492 25.609 1 95.62 74 GLY B N 1
ATOM 3431 C CA . GLY B 1 74 ? 1.588 -14.555 25.641 1 95.62 74 GLY B CA 1
ATOM 3432 C C . GLY B 1 74 ? 1.516 -15.344 24.344 1 95.62 74 GLY B C 1
ATOM 3433 O O . GLY B 1 74 ? 0.488 -15.953 24.031 1 95.62 74 GLY B O 1
ATOM 3434 N N . GLY B 1 75 ? 2.52 -15.297 23.562 1 95.12 75 GLY B N 1
ATOM 3435 C CA . GLY B 1 75 ? 2.525 -16.031 22.312 1 95.12 75 GLY B CA 1
ATOM 3436 C C . GLY B 1 75 ? 1.955 -15.227 21.156 1 95.12 75 GLY B C 1
ATOM 3437 O O . GLY B 1 75 ? 1.915 -15.711 20.016 1 95.12 75 GLY B O 1
ATOM 3438 N N . TYR B 1 76 ? 1.549 -14 21.406 1 96.62 76 TYR B N 1
ATOM 3439 C CA . TYR B 1 76 ? 1.053 -13.117 20.344 1 96.62 76 TYR B CA 1
ATOM 3440 C C . TYR B 1 76 ? 2.182 -12.273 19.766 1 96.62 76 TYR B C 1
ATOM 3442 O O . TYR B 1 76 ? 3.156 -11.969 20.453 1 96.62 76 TYR B O 1
ATOM 3450 N N . ALA B 1 77 ? 2.021 -11.977 18.469 1 97.44 77 ALA B N 1
ATOM 3451 C CA . ALA B 1 77 ? 3.002 -11.102 17.828 1 97.44 77 ALA B CA 1
ATOM 3452 C C . ALA B 1 77 ? 2.371 -10.32 16.688 1 97.44 77 ALA B C 1
ATOM 3454 O O . ALA B 1 77 ? 1.462 -10.812 16.016 1 97.44 77 ALA B O 1
ATOM 3455 N N . THR B 1 78 ? 2.848 -9.125 16.562 1 97.44 78 THR B N 1
ATOM 3456 C CA . THR B 1 78 ? 2.566 -8.391 15.328 1 97.44 78 THR B CA 1
ATOM 3457 C C . THR B 1 78 ? 3.607 -8.703 14.258 1 97.44 78 THR B C 1
ATOM 3459 O O . THR B 1 78 ? 4.805 -8.758 14.547 1 97.44 78 THR B O 1
ATOM 3462 N N . THR B 1 79 ? 3.123 -8.953 13.086 1 97.69 79 THR B N 1
ATOM 3463 C CA . THR B 1 79 ? 3.986 -9.188 11.93 1 97.69 79 THR B CA 1
ATOM 3464 C C . THR B 1 79 ? 3.607 -8.273 10.773 1 97.69 79 THR B C 1
ATOM 3466 O O . THR B 1 79 ? 2.475 -7.793 10.695 1 97.69 79 THR B O 1
ATOM 3469 N N . PHE B 1 80 ? 4.617 -7.98 9.977 1 98.19 80 PHE B N 1
ATOM 3470 C CA . PHE B 1 80 ? 4.301 -7.242 8.758 1 98.19 80 PHE B CA 1
ATOM 3471 C C . PHE B 1 80 ? 5.301 -7.57 7.652 1 98.19 80 PHE B C 1
ATOM 3473 O O . PHE B 1 80 ? 6.395 -8.07 7.922 1 98.19 80 PHE B O 1
ATOM 3480 N N . THR B 1 81 ? 4.867 -7.355 6.406 1 98.25 81 THR B N 1
ATOM 3481 C CA . THR B 1 81 ? 5.734 -7.441 5.234 1 98.25 81 THR B CA 1
ATOM 3482 C C . THR B 1 81 ? 5.453 -6.289 4.27 1 98.25 81 THR B C 1
ATOM 3484 O O . THR B 1 81 ? 4.293 -5.984 3.982 1 98.25 81 THR B O 1
ATOM 3487 N N . LEU B 1 82 ? 6.504 -5.605 3.859 1 98.31 82 LEU B N 1
ATOM 3488 C CA . LEU B 1 82 ? 6.543 -4.641 2.768 1 98.31 82 LEU B CA 1
ATOM 3489 C C . LEU B 1 82 ? 7.531 -5.074 1.691 1 98.31 82 LEU B C 1
ATOM 3491 O O . LEU B 1 82 ? 8.727 -5.219 1.96 1 98.31 82 LEU B O 1
ATOM 3495 N N . GLU B 1 83 ? 6.992 -5.293 0.472 1 98.19 83 GLU B N 1
ATOM 3496 C CA . GLU B 1 83 ? 7.863 -5.879 -0.546 1 98.19 83 GLU B CA 1
ATOM 3497 C C . GLU B 1 83 ? 7.633 -5.227 -1.907 1 98.19 83 GLU B C 1
ATOM 3499 O O . GLU B 1 83 ? 6.488 -5.07 -2.342 1 98.19 83 GLU B O 1
ATOM 3504 N N . ASN B 1 84 ? 8.703 -4.812 -2.506 1 97.44 84 ASN B N 1
ATOM 3505 C CA . ASN B 1 84 ? 8.727 -4.215 -3.836 1 97.44 84 ASN B CA 1
ATOM 3506 C C . ASN B 1 84 ? 9.367 -5.145 -4.859 1 97.44 84 ASN B C 1
ATOM 3508 O O . ASN B 1 84 ? 10.438 -5.699 -4.617 1 97.44 84 ASN B O 1
ATOM 3512 N N . GLY B 1 85 ? 8.695 -5.316 -6.016 1 97.44 85 GLY B N 1
ATOM 3513 C CA . GLY B 1 85 ? 9.305 -5.973 -7.16 1 97.44 85 GLY B CA 1
ATOM 3514 C C . GLY B 1 85 ? 9.859 -5 -8.188 1 97.44 85 GLY B C 1
ATOM 3515 O O . GLY B 1 85 ? 9.266 -3.947 -8.43 1 97.44 85 GLY B O 1
ATOM 3516 N N . PHE B 1 86 ? 10.992 -5.375 -8.82 1 96.5 86 PHE B N 1
ATOM 3517 C CA . PHE B 1 86 ? 11.594 -4.531 -9.852 1 96.5 86 PHE B CA 1
ATOM 3518 C C . PHE B 1 86 ? 12.328 -5.379 -10.883 1 96.5 86 PHE B C 1
ATOM 3520 O O . PHE B 1 86 ? 12.539 -6.574 -10.68 1 96.5 86 PHE B O 1
ATOM 3527 N N . SER B 1 87 ? 12.5 -4.785 -12.039 1 96.44 87 SER B N 1
ATOM 3528 C CA . SER B 1 87 ? 13.344 -5.414 -13.055 1 96.44 87 SER B CA 1
ATOM 3529 C C . SER B 1 87 ? 14.812 -5.074 -12.844 1 96.44 87 SER B C 1
ATOM 3531 O O . SER B 1 87 ? 15.227 -3.936 -13.055 1 96.44 87 SER B O 1
ATOM 3533 N N . ALA B 1 88 ? 15.5 -6.086 -12.531 1 95.19 88 ALA B N 1
ATOM 3534 C CA . ALA B 1 88 ? 16.906 -5.848 -12.195 1 95.19 88 ALA B CA 1
ATOM 3535 C C . ALA B 1 88 ? 17.688 -5.406 -13.422 1 95.19 88 ALA B C 1
ATOM 3537 O O . ALA B 1 88 ? 18.734 -4.754 -13.297 1 95.19 88 ALA B O 1
ATOM 3538 N N . ASP B 1 89 ? 17.25 -5.789 -14.578 1 94.31 89 ASP B N 1
ATOM 3539 C CA . ASP B 1 89 ? 17.984 -5.457 -15.805 1 94.31 89 ASP B CA 1
ATOM 3540 C C . ASP B 1 89 ? 17.812 -3.984 -16.156 1 94.31 89 ASP B C 1
ATOM 3542 O O . ASP B 1 89 ? 18.672 -3.395 -16.812 1 94.31 89 ASP B O 1
ATOM 3546 N N . THR B 1 90 ? 16.734 -3.322 -15.773 1 94.62 90 THR B N 1
ATOM 3547 C CA . THR B 1 90 ? 16.484 -1.938 -16.172 1 94.62 90 THR B CA 1
ATOM 3548 C C . THR B 1 90 ? 16.375 -1.044 -14.938 1 94.62 90 THR B C 1
ATOM 3550 O O . THR B 1 90 ? 16.422 0.183 -15.047 1 94.62 90 THR B O 1
ATOM 3553 N N . GLY B 1 91 ? 16.094 -1.614 -13.875 1 93.75 91 GLY B N 1
ATOM 3554 C CA . GLY B 1 91 ? 15.828 -0.858 -12.664 1 93.75 91 GLY B CA 1
ATOM 3555 C C . GLY B 1 91 ? 14.391 -0.395 -12.547 1 93.75 91 GLY B C 1
ATOM 3556 O O . GLY B 1 91 ? 14.039 0.325 -11.609 1 93.75 91 GLY B O 1
ATOM 3557 N N . ALA B 1 92 ? 13.547 -0.783 -13.398 1 92.44 92 ALA B N 1
ATOM 3558 C CA . ALA B 1 92 ? 12.156 -0.336 -13.391 1 92.44 92 ALA B CA 1
ATOM 3559 C C . ALA B 1 92 ? 11.352 -1.043 -12.305 1 92.44 92 ALA B C 1
ATOM 3561 O O . ALA B 1 92 ? 11.531 -2.238 -12.07 1 92.44 92 ALA B O 1
ATOM 3562 N N . GLN B 1 93 ? 10.469 -0.217 -11.656 1 93.31 93 GLN B N 1
ATOM 3563 C CA . GLN B 1 93 ? 9.508 -0.867 -10.773 1 93.31 93 GLN B CA 1
ATOM 3564 C C . GLN B 1 93 ? 8.617 -1.83 -11.547 1 93.31 93 GLN B C 1
ATOM 3566 O O . GLN B 1 93 ? 8.234 -1.551 -12.688 1 93.31 93 GLN B O 1
ATOM 3571 N N . ALA B 1 94 ? 8.273 -2.955 -10.867 1 92.94 94 ALA B N 1
ATOM 3572 C CA . ALA B 1 94 ? 7.332 -3.885 -11.492 1 92.94 94 ALA B CA 1
ATOM 3573 C C . ALA B 1 94 ? 5.98 -3.221 -11.734 1 92.94 94 ALA B C 1
ATOM 3575 O O . ALA B 1 94 ? 5.297 -3.525 -12.719 1 92.94 94 ALA B O 1
ATOM 3576 N N . ASP B 1 95 ? 5.566 -2.432 -10.867 1 92.75 95 ASP B N 1
ATOM 3577 C CA . ASP B 1 95 ? 4.387 -1.58 -10.977 1 92.75 95 ASP B CA 1
ATOM 3578 C C . ASP B 1 95 ? 4.719 -0.132 -10.625 1 92.75 95 ASP B C 1
ATOM 3580 O O . ASP B 1 95 ? 4.938 0.194 -9.453 1 92.75 95 ASP B O 1
ATOM 3584 N N . GLY B 1 96 ? 4.602 0.734 -11.617 1 90.25 96 GLY B N 1
ATOM 3585 C CA . GLY B 1 96 ? 5.051 2.107 -11.453 1 90.25 96 GLY B CA 1
ATOM 3586 C C . GLY B 1 96 ? 4.172 2.912 -10.516 1 90.25 96 GLY B C 1
ATOM 3587 O O . GLY B 1 96 ? 4.562 3.988 -10.055 1 90.25 96 GLY B O 1
ATOM 3588 N N . THR B 1 97 ? 3.043 2.412 -10.156 1 89.88 97 THR B N 1
ATOM 3589 C CA . THR B 1 97 ? 2.115 3.172 -9.32 1 89.88 97 THR B CA 1
ATOM 3590 C C . THR B 1 97 ? 2.182 2.701 -7.871 1 89.88 97 THR B C 1
ATOM 3592 O O . THR B 1 97 ? 1.548 3.291 -6.992 1 89.88 97 THR B O 1
ATOM 3595 N N . ARG B 1 98 ? 2.953 1.707 -7.613 1 93.56 98 ARG B N 1
ATOM 3596 C CA . ARG B 1 98 ? 2.998 1.122 -6.277 1 93.56 98 ARG B CA 1
ATOM 3597 C C . ARG B 1 98 ? 4.43 1.064 -5.75 1 93.56 98 ARG B C 1
ATOM 3599 O O . ARG B 1 98 ? 5.336 0.62 -6.457 1 93.56 98 ARG B O 1
ATOM 3606 N N . LEU B 1 99 ? 4.609 1.502 -4.484 1 94.56 99 LEU B N 1
ATOM 3607 C CA . LEU B 1 99 ? 5.887 1.319 -3.811 1 94.56 99 LEU B CA 1
ATOM 3608 C C . LEU B 1 99 ? 6.098 -0.143 -3.434 1 94.56 99 LEU B C 1
ATOM 3610 O O . LEU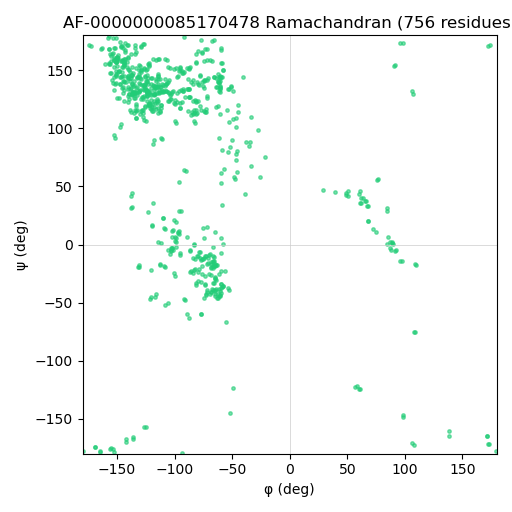 B 1 99 ? 7.195 -0.682 -3.607 1 94.56 99 LEU B O 1
ATOM 3614 N N . PHE B 1 100 ? 5.066 -0.708 -2.93 1 97.06 100 PHE B N 1
ATOM 3615 C CA . PHE B 1 100 ? 5.102 -2.115 -2.547 1 97.06 100 PHE B CA 1
ATOM 3616 C C . PHE B 1 100 ? 4.078 -2.918 -3.34 1 97.06 100 PHE B C 1
ATOM 3618 O O . PHE B 1 100 ? 3.018 -3.27 -2.816 1 97.06 100 PHE B O 1
ATOM 3625 N N . ASP B 1 101 ? 4.52 -3.338 -4.484 1 96.38 101 ASP B N 1
ATOM 3626 C CA . ASP B 1 101 ? 3.584 -3.959 -5.418 1 96.38 101 ASP B CA 1
ATOM 3627 C C . ASP B 1 101 ? 3.369 -5.434 -5.082 1 96.38 101 ASP B C 1
ATOM 3629 O O . ASP B 1 101 ? 2.348 -6.016 -5.453 1 96.38 101 ASP B O 1
ATOM 3633 N N . ARG B 1 102 ? 4.297 -6.016 -4.371 1 96.94 102 ARG B N 1
ATOM 3634 C CA . ARG B 1 102 ? 4.16 -7.449 -4.125 1 96.94 102 ARG B CA 1
ATOM 3635 C C . ARG B 1 102 ? 3.363 -7.711 -2.852 1 96.94 102 ARG B C 1
ATOM 3637 O O . ARG B 1 102 ? 2.285 -8.305 -2.898 1 96.94 102 ARG B O 1
ATOM 3644 N N . GLN B 1 103 ? 3.914 -7.188 -1.788 1 97.56 103 GLN B N 1
ATOM 3645 C CA . GLN B 1 103 ? 3.201 -7.371 -0.529 1 97.56 103 GLN B CA 1
ATOM 3646 C C . GLN B 1 103 ? 3.234 -6.094 0.31 1 97.56 103 GLN B C 1
ATOM 3648 O O . GLN B 1 103 ? 4.234 -5.375 0.317 1 97.56 103 GLN B O 1
ATOM 3653 N N . SER B 1 104 ? 2.156 -5.828 0.927 1 98.19 104 SER B N 1
ATOM 3654 C CA . SER B 1 104 ? 1.955 -4.746 1.883 1 98.19 104 SER B CA 1
ATOM 3655 C C . SER B 1 104 ? 0.857 -5.086 2.885 1 98.19 104 SER B C 1
ATOM 3657 O O . SER B 1 104 ? -0.321 -4.82 2.639 1 98.19 104 SER B O 1
ATOM 3659 N N . TRP B 1 105 ? 1.282 -5.625 4.043 1 98.38 105 TRP B N 1
ATOM 3660 C CA . TRP B 1 105 ? 0.272 -6.086 4.988 1 98.38 105 TRP B CA 1
ATOM 3661 C C . TRP B 1 105 ? 0.819 -6.082 6.414 1 98.38 105 TRP B C 1
ATOM 3663 O O . TRP B 1 105 ? 2.035 -6.039 6.617 1 98.38 105 TRP B O 1
ATOM 3673 N N . VAL B 1 106 ? -0.065 -6.027 7.336 1 98.31 106 VAL B N 1
ATOM 3674 C CA . VAL B 1 106 ? 0.192 -6.211 8.758 1 98.31 106 VAL B CA 1
ATOM 3675 C C . VAL B 1 106 ? -0.694 -7.328 9.305 1 98.31 106 VAL B C 1
ATOM 3677 O O . VAL B 1 106 ? -1.811 -7.531 8.828 1 98.31 106 VAL B O 1
ATOM 3680 N N . GLY B 1 107 ? -0.145 -8.078 10.281 1 98.12 107 GLY B N 1
ATOM 3681 C CA . GLY B 1 107 ? -0.902 -9.188 10.836 1 98.12 107 GLY B CA 1
ATOM 3682 C C . GLY B 1 107 ? -0.62 -9.422 12.312 1 98.12 107 GLY B C 1
ATOM 3683 O O . GLY B 1 107 ? 0.261 -8.781 12.891 1 98.12 107 GLY B O 1
ATOM 3684 N N . ILE B 1 108 ? -1.437 -10.258 12.844 1 98.12 108 ILE B N 1
ATOM 3685 C CA . ILE B 1 108 ? -1.275 -10.727 14.211 1 98.12 108 ILE B CA 1
ATOM 3686 C C . ILE B 1 108 ? -1.137 -12.25 14.227 1 98.12 108 ILE B C 1
ATOM 3688 O O . ILE B 1 108 ? -2.012 -12.961 13.734 1 98.12 108 ILE B O 1
ATOM 3692 N N . LYS B 1 109 ? -0.04 -12.672 14.75 1 97.69 109 LYS B N 1
ATOM 3693 C CA . LYS B 1 109 ? 0.143 -14.086 15.047 1 97.69 109 LYS B CA 1
ATOM 3694 C C . LYS B 1 109 ? -0.419 -14.438 16.422 1 97.69 109 LYS B C 1
ATOM 3696 O O . LYS B 1 109 ? -0.258 -13.672 17.375 1 97.69 109 LYS B O 1
ATOM 3701 N N . THR B 1 110 ? -1.054 -15.617 16.422 1 97.44 110 THR B N 1
ATOM 3702 C CA . THR B 1 110 ? -1.636 -16.094 17.672 1 97.44 110 THR B CA 1
ATOM 3703 C C . THR B 1 110 ? -0.959 -17.391 18.125 1 97.44 110 THR B C 1
ATOM 3705 O O . THR B 1 110 ? -0.316 -18.078 17.312 1 97.44 110 THR B O 1
ATOM 3708 N N . PRO B 1 111 ? -1.076 -17.672 19.406 1 94.56 111 PRO B N 1
ATOM 3709 C CA . PRO B 1 111 ? -0.412 -18.875 19.906 1 94.56 111 PRO B CA 1
ATOM 3710 C C . PRO B 1 111 ? -1.014 -20.156 19.344 1 94.56 111 PRO B C 1
ATOM 3712 O O . PRO B 1 111 ? -0.292 -21.125 19.109 1 94.56 111 PRO B O 1
ATOM 3715 N N . ALA B 1 112 ? -2.311 -20.156 19.094 1 95.19 112 ALA B N 1
ATOM 3716 C CA . ALA B 1 112 ? -2.891 -21.453 18.766 1 95.19 112 ALA B CA 1
ATOM 3717 C C . ALA B 1 112 ? -3.74 -21.359 17.5 1 95.19 112 ALA B C 1
ATOM 3719 O O . ALA B 1 112 ? -4.012 -22.391 16.859 1 95.19 112 ALA B O 1
ATOM 3720 N N . ALA B 1 113 ? -4.109 -20.234 17.109 1 96.88 113 ALA B N 1
ATOM 3721 C CA . ALA B 1 113 ? -5.094 -20.141 16.031 1 96.88 113 ALA B CA 1
ATOM 3722 C C . ALA B 1 113 ? -4.434 -19.766 14.719 1 96.88 113 ALA B C 1
ATOM 3724 O O . ALA B 1 113 ? -5.09 -19.734 13.672 1 96.88 113 ALA B O 1
ATOM 3725 N N . GLY B 1 114 ? -3.189 -19.484 14.742 1 98.31 114 GLY B N 1
ATOM 3726 C CA . GLY B 1 114 ? -2.525 -19.109 13.508 1 98.31 114 GLY B CA 1
ATOM 3727 C C . GLY B 1 114 ? -2.379 -17.609 13.336 1 98.31 114 GLY B C 1
ATOM 3728 O O . GLY B 1 114 ? -2.125 -16.906 14.305 1 98.31 114 GLY B O 1
ATOM 3729 N N . GLU B 1 115 ? -2.449 -17.188 12.07 1 98.56 115 GLU B N 1
ATOM 3730 C CA . GLU B 1 115 ? -2.162 -15.773 11.797 1 98.56 115 GLU B CA 1
ATOM 3731 C C . GLU B 1 115 ? -3.291 -15.125 11 1 98.56 115 GLU B C 1
ATOM 3733 O O . GLU B 1 115 ? -3.816 -15.727 10.062 1 98.56 115 GLU B O 1
ATOM 3738 N N . PHE B 1 116 ? -3.67 -13.938 11.469 1 98.56 116 PHE B N 1
ATOM 3739 C CA . PHE B 1 116 ? -4.598 -13.078 10.742 1 98.56 116 PHE B CA 1
ATOM 3740 C C . PHE B 1 116 ? -3.865 -11.906 10.102 1 98.56 116 PHE B C 1
ATOM 3742 O O . PHE B 1 116 ? -3.01 -11.281 10.727 1 98.56 116 PHE B O 1
ATOM 3749 N N . ARG B 1 117 ? -4.125 -11.641 8.781 1 98.56 117 ARG B N 1
ATOM 3750 C CA . ARG B 1 117 ? -3.475 -10.531 8.094 1 98.56 117 ARG B CA 1
ATOM 3751 C C . ARG B 1 117 ? -4.496 -9.672 7.352 1 98.56 117 ARG B C 1
ATOM 3753 O O . ARG B 1 117 ? -5.555 -10.164 6.953 1 98.56 117 ARG B O 1
ATOM 3760 N N . ILE B 1 118 ? -4.137 -8.391 7.168 1 98.44 118 ILE B N 1
ATOM 3761 C CA . ILE B 1 118 ? -4.902 -7.477 6.324 1 98.44 118 ILE B CA 1
ATOM 3762 C C . ILE B 1 118 ? -3.955 -6.668 5.441 1 98.44 118 ILE B C 1
ATOM 3764 O O . ILE B 1 118 ? -2.885 -6.25 5.891 1 98.44 118 ILE B O 1
ATOM 3768 N N . GLY B 1 119 ? -4.309 -6.527 4.227 1 98 119 GLY B N 1
ATOM 3769 C CA . GLY B 1 119 ? -3.521 -5.746 3.285 1 98 119 GLY B CA 1
ATOM 3770 C C . GLY B 1 119 ? -3.404 -6.402 1.922 1 98 119 GLY B C 1
ATOM 3771 O O . GLY B 1 119 ? -4.316 -7.105 1.483 1 98 119 GLY B O 1
ATOM 3772 N N . ARG B 1 120 ? -2.375 -5.938 1.187 1 97.75 120 ARG B N 1
ATOM 3773 C CA . ARG B 1 120 ? -2.045 -6.578 -0.083 1 97.75 120 ARG B CA 1
ATOM 3774 C C . ARG B 1 120 ? -1.214 -7.836 0.139 1 97.75 120 ARG B C 1
ATOM 3776 O O . ARG B 1 120 ? -0.133 -7.777 0.729 1 97.75 120 ARG B O 1
ATOM 3783 N N . GLN B 1 121 ? -1.733 -8.914 -0.381 1 97.88 121 GLN B N 1
ATOM 3784 C CA . GLN B 1 121 ? -1.105 -10.195 -0.071 1 97.88 121 GLN B CA 1
ATOM 3785 C C . GLN B 1 121 ? -0.992 -11.07 -1.318 1 97.88 121 GLN B C 1
ATOM 3787 O O . GLN B 1 121 ? -1.788 -10.938 -2.25 1 97.88 121 GLN B O 1
ATOM 3792 N N . ASN B 1 122 ? 0.021 -11.953 -1.281 1 97.19 122 ASN B N 1
ATOM 3793 C CA . ASN B 1 122 ? 0.054 -13.039 -2.256 1 97.19 122 ASN B CA 1
ATOM 3794 C C . ASN B 1 122 ? -1.19 -13.914 -2.158 1 97.19 122 ASN B C 1
ATOM 3796 O O . ASN B 1 122 ? -1.677 -14.195 -1.06 1 97.19 122 ASN B O 1
ATOM 3800 N N . SER B 1 123 ? -1.624 -14.367 -3.332 1 97.56 123 SER B N 1
ATOM 3801 C CA . SER B 1 123 ? -2.803 -15.227 -3.359 1 97.56 123 SER B CA 1
ATOM 3802 C C . SER B 1 123 ? -2.465 -16.641 -2.9 1 97.56 123 SER B C 1
ATOM 3804 O O . SER B 1 123 ? -1.291 -17.016 -2.824 1 97.56 123 SER B O 1
ATOM 3806 N N . VAL B 1 124 ? -3.523 -17.344 -2.631 1 97.38 124 VAL B N 1
ATOM 3807 C CA . VAL B 1 124 ? -3.371 -18.719 -2.182 1 97.38 124 VAL B CA 1
ATOM 3808 C C . VAL B 1 124 ? -2.711 -19.547 -3.279 1 97.38 124 VAL B C 1
ATOM 3810 O O . VAL B 1 124 ? -1.734 -20.266 -3.025 1 97.38 124 VAL B O 1
ATOM 3813 N N . PRO B 1 125 ? -3.158 -19.422 -4.531 1 96.38 125 PRO B N 1
ATOM 3814 C CA . PRO B 1 125 ? -2.49 -20.219 -5.562 1 96.38 125 PRO B CA 1
ATOM 3815 C C . PRO B 1 125 ? -1.028 -19.828 -5.762 1 96.38 125 PRO B C 1
ATOM 3817 O O . PRO B 1 125 ? -0.203 -20.672 -6.129 1 96.38 125 PRO B O 1
ATOM 3820 N N . PHE B 1 126 ? -0.723 -18.625 -5.523 1 94.56 126 PHE B N 1
ATOM 3821 C CA . PHE B 1 126 ? 0.644 -18.141 -5.711 1 94.56 126 PHE B CA 1
ATOM 3822 C C . PHE B 1 126 ? 1.581 -18.781 -4.688 1 94.56 126 PHE B C 1
ATOM 3824 O O . PHE B 1 126 ? 2.732 -19.078 -5 1 94.56 126 PHE B O 1
ATOM 3831 N N . PHE B 1 127 ? 1.105 -18.922 -3.576 1 87 127 PHE B N 1
ATOM 3832 C CA . PHE B 1 127 ? 1.936 -19.328 -2.447 1 87 127 PHE B CA 1
ATOM 3833 C C . PHE B 1 127 ? 2.35 -20.797 -2.578 1 87 127 PHE B C 1
ATOM 3835 O O . PHE B 1 127 ? 3.311 -21.234 -1.94 1 87 127 PHE B O 1
ATOM 3842 N N . ILE B 1 128 ? 1.745 -21.562 -3.391 1 89.44 128 ILE B N 1
ATOM 3843 C CA . ILE B 1 128 ? 2.043 -22.984 -3.451 1 89.44 128 ILE B CA 1
ATOM 3844 C C . ILE B 1 128 ? 2.963 -23.266 -4.637 1 89.44 128 ILE B C 1
ATOM 3846 O O . ILE B 1 128 ? 2.979 -24.391 -5.164 1 89.44 128 ILE B O 1
ATOM 3850 N N . GLY B 1 129 ? 3.637 -22.328 -5.109 1 85.81 129 GLY B N 1
ATOM 3851 C CA . GLY B 1 129 ? 4.473 -22.469 -6.289 1 85.81 129 GLY B CA 1
ATOM 3852 C C . GLY B 1 129 ? 5.449 -23.625 -6.188 1 85.81 129 GLY B C 1
ATOM 3853 O O . GLY B 1 129 ? 5.613 -24.406 -7.137 1 85.81 129 GLY B O 1
ATOM 3854 N N . GLY B 1 130 ? 6.008 -23.812 -5.012 1 89 130 GLY B N 1
ATOM 3855 C CA . GLY B 1 130 ? 6.988 -24.859 -4.805 1 89 130 GLY B CA 1
ATOM 3856 C C . GLY B 1 130 ? 6.391 -26.25 -4.867 1 89 130 GLY B C 1
ATOM 3857 O O . GLY B 1 130 ? 7.121 -27.25 -4.941 1 89 130 GLY B O 1
ATOM 3858 N N . ALA B 1 131 ? 5.094 -26.328 -4.926 1 93.62 131 ALA B N 1
ATOM 3859 C CA . ALA B 1 131 ? 4.438 -27.625 -4.945 1 93.62 131 ALA B CA 1
ATOM 3860 C C . ALA B 1 131 ? 3.959 -27.984 -6.352 1 93.62 131 ALA B C 1
ATOM 3862 O O . ALA B 1 131 ? 3.479 -29.094 -6.594 1 93.62 131 ALA B O 1
ATOM 3863 N N . ILE B 1 132 ? 4.133 -27.109 -7.281 1 94.31 132 ILE B N 1
ATOM 3864 C CA . ILE B 1 132 ? 3.504 -27.281 -8.586 1 94.31 132 ILE B CA 1
ATOM 3865 C C . ILE B 1 132 ? 4.453 -28.016 -9.523 1 94.31 132 ILE B C 1
ATOM 3867 O O . ILE B 1 132 ? 4.035 -28.906 -10.266 1 94.31 132 ILE B O 1
ATOM 3871 N N . ASP B 1 133 ? 5.715 -27.625 -9.594 1 96.12 133 ASP B N 1
ATOM 3872 C CA . ASP B 1 133 ? 6.695 -28.281 -10.445 1 96.12 133 ASP B CA 1
ATOM 3873 C C . ASP B 1 133 ? 8.117 -28.016 -9.961 1 96.12 133 ASP B C 1
ATOM 3875 O O . ASP B 1 133 ? 8.32 -27.297 -8.977 1 96.12 133 ASP B O 1
ATOM 3879 N N . TYR B 1 134 ? 9.07 -28.609 -10.656 1 96.19 134 TYR B N 1
ATOM 3880 C CA . TYR B 1 134 ? 10.438 -28.578 -10.156 1 96.19 134 TYR B CA 1
ATOM 3881 C C . TYR B 1 134 ? 11.055 -27.203 -10.328 1 96.19 134 TYR B C 1
ATOM 3883 O O . TYR B 1 134 ? 12.117 -26.922 -9.781 1 96.19 134 TYR B O 1
ATOM 3891 N N . THR B 1 135 ? 10.398 -26.297 -11.062 1 94.56 135 THR B N 1
ATOM 3892 C CA . THR B 1 135 ? 10.875 -24.938 -11.258 1 94.56 135 THR B CA 1
ATOM 3893 C C . THR B 1 135 ? 10.109 -23.969 -10.367 1 94.56 135 THR B C 1
ATOM 3895 O O . THR B 1 135 ? 10.25 -22.75 -10.5 1 94.56 135 THR B O 1
ATOM 3898 N N . GLU B 1 136 ? 9.266 -24.391 -9.484 1 89.88 136 GLU B N 1
ATOM 3899 C CA . GLU B 1 136 ? 8.383 -23.594 -8.633 1 89.88 136 GLU B CA 1
ATOM 3900 C C . GLU B 1 136 ? 7.398 -22.766 -9.461 1 89.88 136 GLU B C 1
ATOM 3902 O O . GLU B 1 136 ? 7.133 -21.609 -9.148 1 89.88 136 GLU B O 1
ATOM 3907 N N . ARG B 1 137 ? 6.949 -23.297 -10.531 1 84.56 137 ARG B N 1
ATOM 3908 C CA . ARG B 1 137 ? 5.945 -22.812 -11.477 1 84.56 137 ARG B CA 1
ATOM 3909 C C . ARG B 1 137 ? 6.441 -21.578 -12.219 1 84.56 137 ARG B C 1
ATOM 3911 O O . ARG B 1 137 ? 5.68 -20.641 -12.445 1 84.56 137 ARG B O 1
ATOM 3918 N N . THR B 1 138 ? 7.609 -21.578 -12.406 1 90.38 138 THR B N 1
ATOM 3919 C CA . THR B 1 138 ? 8.148 -20.438 -13.133 1 90.38 138 THR B CA 1
ATOM 3920 C C . THR B 1 138 ? 8.984 -20.906 -14.32 1 90.38 138 THR B C 1
ATOM 3922 O O . THR B 1 138 ? 8.984 -22.078 -14.672 1 90.38 138 THR B O 1
ATOM 3925 N N . THR B 1 139 ? 9.484 -20.156 -15.227 1 92.31 139 THR B N 1
ATOM 3926 C CA . THR B 1 139 ? 10.281 -20.328 -16.438 1 92.31 139 THR B CA 1
ATOM 3927 C C . THR B 1 139 ? 9.383 -20.391 -17.672 1 92.31 139 THR B C 1
ATOM 3929 O O . THR B 1 139 ? 8.164 -20.531 -17.547 1 92.31 139 THR B O 1
ATOM 3932 N N . TYR B 1 140 ? 10.023 -20.406 -18.781 1 94.19 140 TYR B N 1
ATOM 3933 C CA . TYR B 1 140 ? 9.328 -20.438 -20.062 1 94.19 140 TYR B CA 1
ATOM 3934 C C . TYR B 1 140 ? 8.547 -21.75 -20.219 1 94.19 140 TYR B C 1
ATOM 3936 O O . TYR B 1 140 ? 7.473 -21.766 -20.828 1 94.19 140 TYR B O 1
ATOM 3944 N N . GLY B 1 141 ? 8.953 -22.781 -19.641 1 91.19 141 GLY B N 1
ATOM 3945 C CA . GLY B 1 141 ? 8.438 -24.094 -19.938 1 91.19 141 GLY B CA 1
ATOM 3946 C C . GLY B 1 141 ? 7.324 -24.547 -19 1 91.19 141 GLY B C 1
ATOM 3947 O O . GLY B 1 141 ? 6.699 -25.578 -19.219 1 91.19 141 GLY B O 1
ATOM 3948 N N . SER B 1 142 ? 7.059 -23.812 -17.984 1 94.31 142 SER B N 1
ATOM 3949 C CA . SER B 1 142 ? 5.973 -24.188 -17.094 1 94.31 142 SER B CA 1
ATOM 3950 C C . SER B 1 142 ? 4.613 -23.859 -17.688 1 94.31 142 SER B C 1
ATOM 3952 O O . SER B 1 142 ? 4.258 -22.688 -17.844 1 94.31 142 SER B O 1
ATOM 3954 N N . ILE B 1 143 ? 3.846 -24.875 -17.938 1 96.62 143 ILE B N 1
ATOM 3955 C CA . ILE B 1 143 ? 2.578 -24.719 -18.641 1 96.62 143 ILE B CA 1
ATOM 3956 C C . ILE B 1 143 ? 1.554 -24.062 -17.703 1 96.62 143 ILE B C 1
ATOM 3958 O O . ILE B 1 143 ? 0.75 -23.234 -18.141 1 96.62 143 ILE B O 1
ATOM 3962 N N . ILE B 1 144 ? 1.63 -24.375 -16.469 1 96.69 144 ILE B N 1
ATOM 3963 C CA . ILE B 1 144 ? 0.732 -23.766 -15.492 1 96.69 144 ILE B CA 1
ATOM 3964 C C . ILE B 1 144 ? 1.062 -22.281 -15.336 1 96.69 144 ILE B C 1
ATOM 3966 O O . ILE B 1 144 ? 0.16 -21.453 -15.234 1 96.69 144 ILE B O 1
ATOM 3970 N N . ASN B 1 145 ? 2.318 -21.969 -15.312 1 94.62 145 ASN B N 1
ATOM 3971 C CA . ASN B 1 145 ? 2.695 -20.562 -15.305 1 94.62 145 ASN B CA 1
ATOM 3972 C C . ASN B 1 145 ? 2.186 -19.844 -16.547 1 94.62 145 ASN B C 1
ATOM 3974 O O . ASN B 1 145 ? 1.713 -18.703 -16.453 1 94.62 145 ASN B O 1
ATOM 3978 N N . THR B 1 146 ? 2.352 -20.5 -17.672 1 95.38 146 THR B N 1
ATOM 3979 C CA . THR B 1 146 ? 1.921 -19.922 -18.938 1 95.38 146 THR B CA 1
ATOM 3980 C C . THR B 1 146 ? 0.42 -19.641 -18.922 1 95.38 146 THR B C 1
ATOM 3982 O O . THR B 1 146 ? -0.035 -18.625 -19.453 1 95.38 146 THR B O 1
ATOM 3985 N N . PHE B 1 147 ? -0.307 -20.531 -18.391 1 96.44 147 PHE B N 1
ATOM 3986 C CA . PHE B 1 147 ? -1.744 -20.312 -18.281 1 96.44 147 PHE B CA 1
ATOM 3987 C C . PHE B 1 147 ? -2.041 -19.047 -17.484 1 96.44 147 PHE B C 1
ATOM 3989 O O . PHE B 1 147 ? -3.008 -18.344 -17.766 1 96.44 147 PHE B O 1
ATOM 3996 N N . GLY B 1 148 ? -1.25 -18.828 -16.547 1 95.25 148 GLY B N 1
ATOM 3997 C CA . GLY B 1 148 ? -1.449 -17.703 -15.641 1 95.25 148 GLY B CA 1
ATOM 3998 C C . GLY B 1 148 ? -1.92 -18.141 -14.266 1 95.25 148 GLY B C 1
ATOM 3999 O O . GLY B 1 148 ? -2.902 -18.875 -14.141 1 95.25 148 GLY B O 1
ATOM 4000 N N . VAL B 1 149 ? -1.245 -17.656 -13.281 1 95.12 149 VAL B N 1
ATOM 4001 C CA . VAL B 1 149 ? -1.588 -17.922 -11.891 1 95.12 149 VAL B CA 1
ATOM 4002 C C . VAL B 1 149 ? -1.969 -16.625 -11.18 1 95.12 149 VAL B C 1
ATOM 4004 O O . VAL B 1 149 ? -1.177 -15.688 -11.141 1 95.12 149 VAL B O 1
ATOM 4007 N N . PRO B 1 150 ? -3.23 -16.625 -10.633 1 95.69 150 PRO B N 1
ATOM 4008 C CA . PRO B 1 150 ? -3.502 -15.445 -9.805 1 95.69 150 PRO B CA 1
ATOM 4009 C C . PRO B 1 150 ? -2.439 -15.227 -8.727 1 95.69 150 PRO B C 1
ATOM 4011 O O . PRO B 1 150 ? -2.076 -16.172 -8.008 1 95.69 150 PRO B O 1
ATOM 4014 N N . SER B 1 151 ? -2.002 -13.984 -8.609 1 94.75 151 SER B N 1
ATOM 4015 C CA . SER B 1 151 ? -0.769 -13.828 -7.844 1 94.75 151 SER B CA 1
ATOM 4016 C C . SER B 1 151 ? -0.994 -12.992 -6.594 1 94.75 151 SER B C 1
ATOM 4018 O O . SER B 1 151 ? -0.47 -13.305 -5.523 1 94.75 151 SER B O 1
ATOM 4020 N N . ARG B 1 152 ? -1.719 -11.883 -6.742 1 96.38 152 ARG B N 1
ATOM 4021 C CA . ARG B 1 152 ? -1.816 -10.992 -5.594 1 96.38 152 ARG B CA 1
ATOM 4022 C C . ARG B 1 152 ? -3.086 -10.148 -5.66 1 96.38 152 ARG B C 1
ATOM 4024 O O . ARG B 1 152 ? -3.506 -9.734 -6.742 1 96.38 152 ARG B O 1
ATOM 4031 N N . PHE B 1 153 ? -3.6 -9.867 -4.438 1 97.12 153 PHE B N 1
ATOM 4032 C CA . PHE B 1 153 ? -4.809 -9.055 -4.371 1 97.12 153 PHE B CA 1
ATOM 4033 C C . PHE B 1 153 ? -4.695 -8.008 -3.268 1 97.12 153 PHE B C 1
ATOM 4035 O O . PHE B 1 153 ? -4.09 -8.266 -2.223 1 97.12 153 PHE B O 1
ATOM 4042 N N . ASP B 1 154 ? -5.297 -6.844 -3.531 1 96.44 154 ASP B N 1
ATOM 4043 C CA . ASP B 1 154 ? -5.402 -5.754 -2.564 1 96.44 154 ASP B CA 1
ATOM 4044 C C . ASP B 1 154 ? -6.531 -6.012 -1.569 1 96.44 154 ASP B C 1
ATOM 4046 O O . ASP B 1 154 ? -7.398 -6.859 -1.81 1 96.44 154 ASP B O 1
ATOM 4050 N N . ASN B 1 155 ? -6.52 -5.211 -0.467 1 96.88 155 ASN B N 1
ATOM 4051 C CA . ASN B 1 155 ? -7.648 -5.23 0.456 1 96.88 155 ASN B CA 1
ATOM 4052 C C . ASN B 1 155 ? -8.039 -6.656 0.836 1 96.88 155 ASN B C 1
ATOM 4054 O O . ASN B 1 155 ? -9.211 -7.023 0.757 1 96.88 155 ASN B O 1
ATOM 4058 N N . ASP B 1 156 ? -7.027 -7.422 1.118 1 97.19 156 ASP B N 1
ATOM 4059 C CA . ASP B 1 156 ? -7.184 -8.852 1.381 1 97.19 156 ASP B CA 1
ATOM 4060 C C . ASP B 1 156 ? -7.188 -9.133 2.881 1 97.19 156 ASP B C 1
ATOM 4062 O O . ASP B 1 156 ? -6.289 -8.695 3.604 1 97.19 156 ASP B O 1
ATOM 4066 N N . LEU B 1 157 ? -8.25 -9.703 3.365 1 98 157 LEU B N 1
ATOM 4067 C CA . LEU B 1 157 ? -8.328 -10.289 4.699 1 98 157 LEU B CA 1
ATOM 4068 C C . LEU B 1 157 ? -7.98 -11.773 4.656 1 98 157 LEU B C 1
ATOM 4070 O O . LEU B 1 157 ? -8.539 -12.523 3.854 1 98 157 LEU B O 1
ATOM 4074 N N . SER B 1 158 ? -7.074 -12.195 5.602 1 98.56 158 SER B N 1
ATOM 4075 C CA . SER B 1 158 ? -6.715 -13.602 5.496 1 98.56 158 SER B CA 1
ATOM 4076 C C . SER B 1 158 ? -6.504 -14.219 6.875 1 98.56 158 SER B C 1
ATOM 4078 O O . SER B 1 158 ? -6.293 -13.508 7.855 1 98.56 158 SER B O 1
ATOM 4080 N N . TRP B 1 159 ? -6.691 -15.461 6.887 1 98.75 159 TRP B N 1
ATOM 4081 C CA . TRP B 1 159 ? -6.371 -16.312 8.023 1 98.75 159 TRP B CA 1
ATOM 4082 C C . TRP B 1 159 ? -5.648 -17.578 7.562 1 98.75 159 TRP B C 1
ATOM 4084 O O . TRP B 1 159 ? -6.09 -18.25 6.625 1 98.75 159 TRP B O 1
ATOM 4094 N N . LYS B 1 160 ? -4.586 -17.828 8.211 1 98.44 160 LYS B N 1
ATOM 4095 C CA . LYS B 1 160 ? -3.826 -19.062 7.977 1 98.44 160 LYS B CA 1
ATOM 4096 C C . LYS B 1 160 ? -3.645 -19.844 9.266 1 98.44 160 LYS B C 1
ATOM 4098 O O . LYS B 1 160 ? -3.148 -19.312 10.266 1 98.44 160 LYS B O 1
ATOM 4103 N N . SER B 1 161 ? -3.943 -21.109 9.227 1 98.56 161 SER B N 1
ATOM 4104 C CA . SER B 1 161 ? -3.867 -21.953 10.422 1 98.56 161 SER B CA 1
ATOM 4105 C C . SER B 1 161 ? -2.436 -22.406 10.688 1 98.56 161 SER B C 1
ATOM 4107 O O . SER B 1 161 ? -1.597 -22.391 9.781 1 98.56 161 SER B O 1
ATOM 4109 N N . PRO B 1 162 ? -2.215 -22.734 12.016 1 97.31 162 PRO B N 1
ATOM 4110 C CA . PRO B 1 162 ? -1.033 -23.594 12.18 1 97.31 162 PRO B CA 1
ATOM 4111 C C . PRO B 1 162 ? -1.144 -24.906 11.414 1 97.31 162 PRO B C 1
ATOM 4113 O O . PRO B 1 162 ? -2.182 -25.188 10.812 1 97.31 162 PRO B O 1
ATOM 4116 N N . ARG B 1 163 ? -0.031 -25.578 11.32 1 96.88 163 ARG B N 1
ATOM 4117 C CA . ARG B 1 163 ? -0.105 -26.938 10.789 1 96.88 163 ARG B CA 1
ATOM 4118 C C . ARG B 1 163 ? -0.534 -27.922 11.875 1 96.88 163 ARG B C 1
ATOM 4120 O O . ARG B 1 163 ? 0.188 -28.125 12.852 1 96.88 163 ARG B O 1
ATOM 4127 N N . TRP B 1 164 ? -1.733 -28.484 11.719 1 97.5 164 TRP B N 1
ATOM 4128 C CA . TRP B 1 164 ? -2.289 -29.484 12.617 1 97.5 164 TRP B CA 1
ATOM 4129 C C . TRP B 1 164 ? -2.098 -30.891 12.055 1 97.5 164 TRP B C 1
ATOM 4131 O O . TRP B 1 164 ? -2.85 -31.312 11.18 1 97.5 164 TRP B O 1
ATOM 4141 N N . ALA B 1 165 ? -1.193 -31.609 12.594 1 97.38 165 ALA B N 1
ATOM 4142 C CA . ALA B 1 165 ? -0.884 -32.969 12.109 1 97.38 165 ALA B CA 1
ATOM 4143 C C . ALA B 1 165 ? -0.667 -32.969 10.602 1 97.38 165 ALA B C 1
ATOM 4145 O O . ALA B 1 165 ? -1.271 -33.781 9.891 1 97.38 165 ALA B O 1
ATOM 4146 N N . GLY B 1 166 ? 0.006 -32 10.141 1 97.81 166 GLY B N 1
ATOM 4147 C CA . GLY B 1 166 ? 0.408 -31.938 8.742 1 97.81 166 GLY B CA 1
ATOM 4148 C C . GLY B 1 166 ? -0.524 -31.094 7.895 1 97.81 166 GLY B C 1
ATOM 4149 O O . GLY B 1 166 ? -0.183 -30.719 6.77 1 97.81 166 GLY B O 1
ATOM 4150 N N . LEU B 1 167 ? -1.697 -30.766 8.398 1 98.44 167 LEU B N 1
ATOM 4151 C CA . LEU B 1 167 ? -2.711 -30.047 7.633 1 98.44 167 LEU B CA 1
ATOM 4152 C C . LEU B 1 167 ? -2.646 -28.547 7.91 1 98.44 167 LEU B C 1
ATOM 4154 O O . LEU B 1 167 ? -2.551 -28.125 9.062 1 98.44 167 LEU B O 1
ATOM 4158 N N . GLN B 1 168 ? -2.648 -27.734 6.902 1 98.12 168 GLN B N 1
ATOM 4159 C CA . GLN B 1 168 ? -2.725 -26.281 7.012 1 98.12 168 GLN B CA 1
ATOM 4160 C C . GLN B 1 168 ? -3.834 -25.719 6.129 1 98.12 168 GLN B C 1
ATOM 4162 O O . GLN B 1 168 ? -4.004 -26.156 4.984 1 98.12 168 GLN B O 1
ATOM 4167 N N . ILE B 1 169 ? -4.559 -24.797 6.652 1 98.69 169 ILE B N 1
ATOM 4168 C CA . ILE B 1 169 ? -5.66 -24.156 5.941 1 98.69 169 ILE B CA 1
ATOM 4169 C C . ILE B 1 169 ? -5.355 -22.672 5.758 1 98.69 169 ILE B C 1
ATOM 4171 O O . ILE B 1 169 ? -4.848 -22.016 6.676 1 98.69 169 ILE B O 1
ATOM 4175 N N . ASP B 1 170 ? -5.605 -22.156 4.598 1 98.56 170 ASP B N 1
ATOM 4176 C CA . ASP B 1 170 ? -5.406 -20.75 4.25 1 98.56 170 ASP B CA 1
ATOM 4177 C C . ASP B 1 170 ? -6.668 -20.156 3.627 1 98.56 170 ASP B C 1
ATOM 4179 O O . ASP B 1 170 ? -7.129 -20.625 2.582 1 98.56 170 ASP B O 1
ATOM 4183 N N . LEU B 1 171 ? -7.277 -19.188 4.289 1 98.75 171 LEU B N 1
ATOM 4184 C CA . LEU B 1 171 ? -8.492 -18.516 3.834 1 98.75 171 LEU B CA 1
ATOM 4185 C C . LEU B 1 171 ? -8.203 -17.047 3.514 1 98.75 171 LEU B C 1
ATOM 4187 O O . LEU B 1 171 ? -7.5 -16.375 4.262 1 98.75 171 LEU B O 1
ATOM 4191 N N . HIS B 1 172 ? -8.664 -16.641 2.363 1 98.56 172 HIS B N 1
ATOM 4192 C CA . HIS B 1 172 ? -8.539 -15.242 1.978 1 98.56 172 HIS B CA 1
ATOM 4193 C C . HIS B 1 172 ? -9.867 -14.695 1.454 1 98.56 172 HIS B C 1
ATOM 4195 O O . HIS B 1 172 ? -10.602 -15.398 0.757 1 98.56 172 HIS B O 1
ATOM 4201 N N . TYR B 1 173 ? -10.156 -13.477 1.737 1 98 173 TYR B N 1
ATOM 4202 C CA . TYR B 1 173 ? -11.219 -12.695 1.116 1 98 173 TYR B CA 1
ATOM 4203 C C . TYR B 1 173 ? -10.719 -11.312 0.73 1 98 173 TYR B C 1
ATOM 4205 O O . TYR B 1 173 ? -10.516 -10.453 1.596 1 98 173 TYR B O 1
ATOM 4213 N N . ALA B 1 174 ? -10.578 -11.125 -0.572 1 97.44 174 ALA B N 1
ATOM 4214 C CA . ALA B 1 174 ? -10.188 -9.812 -1.092 1 97.44 174 ALA B CA 1
ATOM 4215 C C . ALA B 1 174 ? -11.406 -8.984 -1.473 1 97.44 174 ALA B C 1
ATOM 4217 O O . ALA B 1 174 ? -12.156 -9.352 -2.385 1 97.44 174 ALA B O 1
ATOM 4218 N N . MET B 1 175 ? -11.516 -7.867 -0.9 1 94.69 175 MET B N 1
ATOM 4219 C CA . MET B 1 175 ? -12.727 -7.059 -1.014 1 94.69 175 MET B CA 1
ATOM 4220 C C . MET B 1 175 ? -12.703 -6.223 -2.289 1 94.69 175 MET B C 1
ATOM 4222 O O . MET B 1 175 ? -11.664 -5.676 -2.66 1 94.69 175 MET B O 1
ATOM 4226 N N . PRO B 1 176 ? -13.891 -6.121 -2.885 1 91.19 176 PRO B N 1
ATOM 4227 C CA . PRO B 1 176 ? -13.961 -5.277 -4.078 1 91.19 176 PRO B CA 1
ATOM 4228 C C . PRO B 1 176 ? -14.156 -3.799 -3.744 1 91.19 176 PRO B C 1
ATOM 4230 O O . PRO B 1 176 ? -13.922 -2.934 -4.594 1 91.19 176 PRO B O 1
ATOM 4233 N N . GLU B 1 177 ? -14.734 -3.475 -2.57 1 88.88 177 GLU B N 1
ATOM 4234 C CA . GLU B 1 177 ? -14.953 -2.139 -2.023 1 88.88 177 GLU B CA 1
ATOM 4235 C C . GLU B 1 177 ? -15.844 -1.307 -2.941 1 88.88 177 GLU B C 1
ATOM 4237 O O . GLU B 1 177 ? -15.531 -0.155 -3.246 1 88.88 177 GLU B O 1
ATOM 4242 N N . THR B 1 178 ? -16.891 -1.878 -3.379 1 85.44 178 THR B N 1
ATOM 4243 C CA . THR B 1 178 ? -17.875 -1.214 -4.234 1 85.44 178 THR B CA 1
ATOM 4244 C C . THR B 1 178 ? -18.969 -0.56 -3.396 1 85.44 178 THR B C 1
ATOM 4246 O O . THR B 1 178 ? -19.625 -1.225 -2.586 1 85.44 178 THR B O 1
ATOM 4249 N N . ALA B 1 179 ? -19.172 0.734 -3.658 1 85.19 179 ALA B N 1
ATOM 4250 C CA . ALA B 1 179 ? -20.219 1.449 -2.934 1 85.19 179 ALA B CA 1
ATOM 4251 C C . ALA B 1 179 ? -21.594 0.832 -3.197 1 85.19 179 ALA B C 1
ATOM 4253 O O . ALA B 1 179 ? -21.922 0.501 -4.34 1 85.19 179 ALA B O 1
ATOM 4254 N N . GLY B 1 180 ? -22.328 0.7 -2.154 1 85.75 180 GLY B N 1
ATOM 4255 C CA . GLY B 1 180 ? -23.672 0.179 -2.268 1 85.75 180 GLY B CA 1
ATOM 4256 C C . GLY B 1 180 ? -23.734 -1.336 -2.217 1 85.75 180 GLY B C 1
ATOM 4257 O O . GLY B 1 180 ? -24.828 -1.919 -2.25 1 85.75 180 GLY B O 1
ATOM 4258 N N . GLU B 1 181 ? -22.578 -1.912 -2.15 1 85.94 181 GLU B N 1
ATOM 4259 C CA . GLU B 1 181 ? -22.547 -3.371 -2.107 1 85.94 181 GLU B CA 1
ATOM 4260 C C . GLU B 1 181 ? -22.172 -3.875 -0.715 1 85.94 181 GLU B C 1
ATOM 4262 O O . GLU B 1 181 ? -21.234 -3.369 -0.093 1 85.94 181 GLU B O 1
ATOM 4267 N N . GLY B 1 182 ? -22.953 -4.82 -0.266 1 82.25 182 GLY B N 1
ATOM 4268 C CA . GLY B 1 182 ? -22.656 -5.418 1.026 1 82.25 182 GLY B CA 1
ATOM 4269 C C . GLY B 1 182 ? -21.406 -6.266 1.02 1 82.25 182 GLY B C 1
ATOM 4270 O O . GLY B 1 182 ? -20.969 -6.727 -0.036 1 82.25 182 GLY B O 1
ATOM 4271 N N . LEU B 1 183 ? -20.938 -6.414 2.207 1 84.5 183 LEU B N 1
ATOM 4272 C CA . LEU B 1 183 ? -19.75 -7.254 2.377 1 84.5 183 LEU B CA 1
ATOM 4273 C C . LEU B 1 183 ? -20.031 -8.688 1.938 1 84.5 183 LEU B C 1
ATOM 4275 O O . LEU B 1 183 ? -21.109 -9.234 2.232 1 84.5 183 LEU B O 1
ATOM 4279 N N . GLY B 1 184 ? -19.156 -9.211 1.164 1 87.88 184 GLY B N 1
ATOM 4280 C CA . GLY B 1 184 ? -19.219 -10.625 0.822 1 87.88 184 GLY B CA 1
ATOM 4281 C C . GLY B 1 184 ? -20 -10.898 -0.45 1 87.88 184 GLY B C 1
ATOM 4282 O O . GLY B 1 184 ? -20.062 -12.031 -0.922 1 87.88 184 GLY B O 1
ATOM 4283 N N . ARG B 1 185 ? -20.609 -9.906 -1.054 1 86.94 185 ARG B N 1
ATOM 4284 C CA . ARG B 1 185 ? -21.422 -10.117 -2.246 1 86.94 185 ARG B CA 1
ATOM 4285 C C . ARG B 1 185 ? -20.547 -10.438 -3.455 1 86.94 185 ARG B C 1
ATOM 4287 O O . ARG B 1 185 ? -20.938 -11.242 -4.309 1 86.94 185 ARG B O 1
ATOM 4294 N N . ARG B 1 186 ? -19.484 -9.766 -3.508 1 93.38 186 ARG B N 1
ATOM 4295 C CA . ARG B 1 186 ? -18.469 -10 -4.531 1 93.38 186 ARG B CA 1
ATOM 4296 C C . ARG B 1 186 ? -17.078 -9.992 -3.928 1 93.38 186 ARG B C 1
ATOM 4298 O O . ARG B 1 186 ? -16.906 -10.195 -2.723 1 93.38 186 ARG B O 1
ATOM 4305 N N . GLY B 1 187 ? -16.172 -9.938 -4.781 1 94.69 187 GLY B N 1
ATOM 4306 C CA . GLY B 1 187 ? -14.789 -10.062 -4.352 1 94.69 187 GLY B CA 1
ATOM 4307 C C . GLY B 1 187 ? -14.156 -11.391 -4.73 1 94.69 187 GLY B C 1
ATOM 4308 O O . GLY B 1 187 ? -14.695 -12.117 -5.566 1 94.69 187 GLY B O 1
ATOM 4309 N N . VAL B 1 188 ? -12.945 -11.586 -4.203 1 97.69 188 VAL B N 1
ATOM 4310 C CA . VAL B 1 188 ? -12.219 -12.812 -4.523 1 97.69 188 VAL B CA 1
ATOM 4311 C C . VAL B 1 188 ? -12.102 -13.68 -3.275 1 97.69 188 VAL B C 1
ATOM 4313 O O . VAL B 1 188 ? -11.469 -13.289 -2.291 1 97.69 188 VAL B O 1
ATOM 4316 N N . TYR B 1 189 ? -12.734 -14.812 -3.326 1 98.38 189 TYR B N 1
ATOM 4317 C CA . TYR B 1 189 ? -12.625 -15.812 -2.27 1 98.38 189 TYR B CA 1
ATOM 4318 C C . TYR B 1 189 ? -11.555 -16.844 -2.6 1 98.38 189 TYR B C 1
ATOM 4320 O O . TYR B 1 189 ? -11.469 -17.312 -3.734 1 98.38 189 TYR B O 1
ATOM 4328 N N . GLN B 1 190 ? -10.711 -17.141 -1.666 1 98.62 190 GLN B N 1
ATOM 4329 C CA . GLN B 1 190 ? -9.633 -18.109 -1.9 1 98.62 190 GLN B CA 1
ATOM 4330 C C . GLN B 1 190 ? -9.57 -19.141 -0.788 1 98.62 190 GLN B C 1
ATOM 4332 O O . GLN B 1 190 ? -9.812 -18.828 0.379 1 98.62 190 GLN B O 1
ATOM 4337 N N . LEU B 1 191 ? -9.211 -20.312 -1.145 1 98.81 191 LEU B N 1
ATOM 4338 C CA . LEU B 1 191 ? -9.062 -21.422 -0.213 1 98.81 191 LEU B CA 1
ATOM 4339 C C . LEU B 1 191 ? -7.805 -22.219 -0.516 1 98.81 191 LEU B C 1
ATOM 4341 O O . LEU B 1 191 ? -7.531 -22.547 -1.675 1 98.81 191 LEU B O 1
ATOM 4345 N N . GLY B 1 192 ? -7.055 -22.469 0.494 1 98.69 192 GLY B N 1
ATOM 4346 C CA . GLY B 1 192 ? -5.918 -23.375 0.424 1 98.69 192 GLY B CA 1
ATOM 4347 C C . GLY B 1 192 ? -5.992 -24.5 1.441 1 98.69 192 GLY B C 1
ATOM 4348 O O . GLY B 1 192 ? -6.367 -24.266 2.594 1 98.69 192 GLY B O 1
ATOM 4349 N N . ILE B 1 193 ? -5.777 -25.656 1.013 1 98.69 193 ILE B N 1
ATOM 4350 C CA . ILE B 1 193 ? -5.594 -26.844 1.847 1 98.69 193 ILE B CA 1
ATOM 4351 C C . ILE B 1 193 ? -4.273 -27.531 1.489 1 98.69 193 ILE B C 1
ATOM 4353 O O . ILE B 1 193 ? -4.066 -27.938 0.343 1 98.69 193 ILE B O 1
ATOM 4357 N N . ASP B 1 194 ? -3.385 -27.625 2.434 1 98.44 194 ASP B N 1
ATOM 4358 C CA . ASP B 1 194 ? -2.062 -28.203 2.219 1 98.44 194 ASP B CA 1
ATOM 4359 C C . ASP B 1 194 ? -1.753 -29.266 3.264 1 98.44 194 ASP B C 1
ATOM 4361 O O . ASP B 1 194 ? -1.894 -29.031 4.465 1 98.44 194 ASP B O 1
ATOM 4365 N N . TYR B 1 195 ? -1.418 -30.438 2.82 1 98.5 195 TYR B N 1
ATOM 4366 C CA . TYR B 1 195 ? -1.119 -31.547 3.709 1 98.5 195 TYR B CA 1
ATOM 4367 C C . TYR B 1 195 ? 0.275 -32.094 3.439 1 98.5 195 TYR B C 1
ATOM 4369 O O . TYR B 1 195 ? 0.62 -32.406 2.295 1 98.5 195 TYR B O 1
ATOM 4377 N N . ILE B 1 196 ? 1.037 -32.25 4.516 1 97.81 196 ILE B N 1
ATOM 4378 C CA . ILE B 1 196 ? 2.367 -32.844 4.434 1 97.81 196 ILE B CA 1
ATOM 4379 C C . ILE B 1 196 ? 2.465 -34.031 5.398 1 97.81 196 ILE B C 1
ATOM 4381 O O . ILE B 1 196 ? 2.082 -33.906 6.566 1 97.81 196 ILE B O 1
ATOM 4385 N N . ASN B 1 197 ? 2.959 -35.062 4.941 1 97.81 197 ASN B N 1
ATOM 4386 C CA . ASN B 1 197 ? 3.24 -36.25 5.727 1 97.81 197 ASN B CA 1
ATOM 4387 C C . ASN B 1 197 ? 4.477 -37 5.215 1 97.81 197 ASN B C 1
ATOM 4389 O O . ASN B 1 197 ? 4.395 -37.781 4.266 1 97.81 197 ASN B O 1
ATOM 4393 N N . GLY B 1 198 ? 5.582 -36.781 5.941 1 97 198 GLY B N 1
ATOM 4394 C CA . GLY B 1 198 ? 6.832 -37.344 5.453 1 97 198 GLY B CA 1
ATOM 4395 C C . GLY B 1 198 ? 7.207 -36.875 4.07 1 97 198 GLY B C 1
ATOM 4396 O O . GLY B 1 198 ? 7.27 -35.656 3.83 1 97 198 GLY B O 1
ATOM 4397 N N . PRO B 1 199 ? 7.363 -37.906 3.123 1 97.81 199 PRO B N 1
ATOM 4398 C CA . PRO B 1 199 ? 7.801 -37.531 1.777 1 97.81 199 PRO B CA 1
ATOM 4399 C C . PRO B 1 199 ? 6.652 -37.062 0.888 1 97.81 199 PRO B C 1
ATOM 4401 O O . PRO B 1 199 ? 6.871 -36.688 -0.266 1 97.81 199 PRO B O 1
ATOM 4404 N N . TYR B 1 200 ? 5.492 -37.062 1.42 1 98.25 200 TYR B N 1
ATOM 4405 C CA . TYR B 1 200 ? 4.332 -36.75 0.6 1 98.25 200 TYR B CA 1
ATOM 4406 C C . TYR B 1 200 ? 3.812 -35.344 0.905 1 98.25 200 TYR B C 1
ATOM 4408 O O . TYR B 1 200 ? 3.793 -34.938 2.064 1 98.25 200 TYR B O 1
ATOM 4416 N N . ARG B 1 201 ? 3.432 -34.656 -0.101 1 98.12 201 ARG B N 1
ATOM 4417 C CA . ARG B 1 201 ? 2.699 -33.375 -0.003 1 98.12 201 ARG B CA 1
ATOM 4418 C C . ARG B 1 201 ? 1.537 -33.344 -0.99 1 98.12 201 ARG B C 1
ATOM 4420 O O . ARG B 1 201 ? 1.687 -33.75 -2.146 1 98.12 201 ARG B O 1
ATOM 4427 N N . ALA B 1 202 ? 0.411 -33.031 -0.553 1 98.44 202 ALA B N 1
ATOM 4428 C CA . ALA B 1 202 ? -0.779 -32.906 -1.392 1 98.44 202 ALA B CA 1
ATOM 4429 C C . ALA B 1 202 ? -1.638 -31.719 -0.958 1 98.44 202 ALA B C 1
ATOM 4431 O O . ALA B 1 202 ? -1.594 -31.297 0.203 1 98.44 202 ALA B O 1
ATOM 4432 N N . GLY B 1 203 ? -2.344 -31.188 -1.971 1 98.44 203 GLY B N 1
ATOM 4433 C CA . GLY B 1 203 ? -3.201 -30.094 -1.533 1 98.44 203 GLY B CA 1
ATOM 4434 C C . GLY B 1 203 ? -4.02 -29.484 -2.658 1 98.44 203 GLY B C 1
ATOM 4435 O O . GLY B 1 203 ? -4.066 -30.047 -3.762 1 98.44 203 GLY B O 1
ATOM 4436 N N . TYR B 1 204 ? -4.73 -28.5 -2.25 1 98.56 204 TYR B N 1
ATOM 4437 C CA . TYR B 1 204 ? -5.609 -27.719 -3.107 1 98.56 204 TYR B CA 1
ATOM 4438 C C . TYR B 1 204 ? -5.398 -26.219 -2.881 1 98.56 204 TYR B C 1
ATOM 4440 O O . TYR B 1 204 ? -5.207 -25.781 -1.746 1 98.56 204 TYR B O 1
ATOM 4448 N N . ALA B 1 205 ? -5.324 -25.469 -3.951 1 98.5 205 ALA B N 1
ATOM 4449 C CA . ALA B 1 205 ? -5.332 -24 -3.908 1 98.5 205 ALA B CA 1
ATOM 4450 C C . ALA B 1 205 ? -6.258 -23.422 -4.977 1 98.5 205 ALA B C 1
ATOM 4452 O O . ALA B 1 205 ? -6.109 -23.734 -6.164 1 98.5 205 ALA B O 1
ATOM 4453 N N . GLY B 1 206 ? -7.184 -22.578 -4.547 1 98.38 206 GLY B N 1
ATOM 4454 C CA . GLY B 1 206 ? -8.117 -22.062 -5.535 1 98.38 206 GLY B CA 1
ATOM 4455 C C . GLY B 1 206 ? -8.742 -20.75 -5.125 1 98.38 206 GLY B C 1
ATOM 4456 O O . GLY B 1 206 ? -8.516 -20.266 -4.012 1 98.38 206 GLY B O 1
ATOM 4457 N N . LEU B 1 207 ? -9.406 -20.156 -6.133 1 98.38 207 LEU B N 1
ATOM 4458 C CA . LEU B 1 207 ? -10.156 -18.922 -5.875 1 98.38 207 LEU B CA 1
ATOM 4459 C C . LEU B 1 207 ? -11.359 -18.828 -6.805 1 98.38 207 LEU B C 1
ATOM 4461 O O . LEU B 1 207 ? -11.438 -19.531 -7.812 1 98.38 207 LEU B O 1
ATOM 4465 N N . MET B 1 208 ? -12.234 -17.984 -6.422 1 98.12 208 MET B N 1
ATOM 4466 C CA . MET B 1 208 ? -13.445 -17.703 -7.191 1 98.12 208 MET B CA 1
ATOM 4467 C C . MET B 1 208 ? -13.852 -16.234 -7.027 1 98.12 208 MET B C 1
ATOM 4469 O O . MET B 1 208 ? -13.727 -15.664 -5.945 1 98.12 208 MET B O 1
ATOM 4473 N N . ALA B 1 209 ? -14.367 -15.68 -8.117 1 97.44 209 ALA B N 1
ATOM 4474 C CA . ALA B 1 209 ? -14.867 -14.305 -8.117 1 97.44 209 ALA B CA 1
ATOM 4475 C C . ALA B 1 209 ? -16.109 -14.172 -9.008 1 97.44 209 ALA B C 1
ATOM 4477 O O . ALA B 1 209 ? -16.094 -14.609 -10.156 1 97.44 209 ALA B O 1
ATOM 4478 N N . LYS B 1 210 ? -17.109 -13.531 -8.508 1 95.94 210 LYS B N 1
ATOM 4479 C CA . LYS B 1 210 ? -18.328 -13.289 -9.273 1 95.94 210 LYS B CA 1
ATOM 4480 C C . LYS B 1 210 ? -18.234 -11.977 -10.047 1 95.94 210 LYS B C 1
ATOM 4482 O O . LYS B 1 210 ? -17.547 -11.047 -9.617 1 95.94 210 LYS B O 1
ATOM 4487 N N . PRO B 1 211 ? -18.953 -11.938 -11.156 1 96 211 PRO B N 1
ATOM 4488 C CA . PRO B 1 211 ? -18.938 -10.703 -11.938 1 96 211 PRO B CA 1
ATOM 4489 C C . PRO B 1 211 ? -19.75 -9.586 -11.281 1 96 211 PRO B C 1
ATOM 4491 O O . PRO B 1 211 ? -20.469 -9.828 -10.312 1 96 211 PRO B O 1
ATOM 4494 N N . ASN B 1 212 ? -19.547 -8.422 -11.844 1 93.69 212 ASN B N 1
ATOM 4495 C CA . ASN B 1 212 ? -20.391 -7.301 -11.453 1 93.69 212 ASN B CA 1
ATOM 4496 C C . ASN B 1 212 ? -21.875 -7.613 -11.695 1 93.69 212 ASN B C 1
ATOM 4498 O O . ASN B 1 212 ? -22.203 -8.352 -12.625 1 93.69 212 ASN B O 1
ATOM 4502 N N . ALA B 1 213 ? -22.688 -6.961 -10.805 1 89.5 213 ALA B N 1
ATOM 4503 C CA . ALA B 1 213 ? -24.125 -7.094 -11.039 1 89.5 213 ALA B CA 1
ATOM 4504 C C . ALA B 1 213 ? -24.516 -6.531 -12.406 1 89.5 213 ALA B C 1
ATOM 4506 O O . ALA B 1 213 ? -24.031 -5.469 -12.805 1 89.5 213 ALA B O 1
ATOM 4507 N N . GLY B 1 214 ? -25.344 -7.324 -13.109 1 91.12 214 GLY B N 1
ATOM 4508 C CA . GLY B 1 214 ? -25.828 -6.848 -14.391 1 91.12 214 GLY B CA 1
ATOM 4509 C C . GLY B 1 214 ? -24.922 -7.203 -15.547 1 91.12 214 GLY B C 1
ATOM 4510 O O . GLY B 1 214 ? -25.141 -6.762 -16.672 1 91.12 214 GLY B O 1
ATOM 4511 N N . GLY B 1 215 ? -23.859 -7.879 -15.336 1 92.31 215 GLY B N 1
ATOM 4512 C CA . GLY B 1 215 ? -23.016 -8.32 -16.438 1 92.31 215 GLY B CA 1
ATOM 4513 C C . GLY B 1 215 ? -23.75 -9.203 -17.438 1 92.31 215 GLY B C 1
ATOM 4514 O O . GLY B 1 215 ? -24.734 -9.852 -17.078 1 92.31 215 GLY B O 1
ATOM 4515 N N . LEU B 1 216 ? -23.234 -9.234 -18.641 1 96.69 216 LEU B N 1
ATOM 4516 C CA . LEU B 1 216 ? -23.828 -10.047 -19.703 1 96.69 216 LEU B CA 1
ATOM 4517 C C . LEU B 1 216 ? -23.734 -11.531 -19.375 1 96.69 216 LEU B C 1
ATOM 4519 O O . LEU B 1 216 ? -24.625 -12.305 -19.703 1 96.69 216 LEU B O 1
ATOM 4523 N N . TYR B 1 217 ? -22.562 -11.914 -18.797 1 96.81 217 TYR B N 1
ATOM 4524 C CA . TYR B 1 217 ? -22.328 -13.289 -18.375 1 96.81 217 TYR B CA 1
ATOM 4525 C C . TYR B 1 217 ? -22.25 -13.391 -16.859 1 96.81 217 TYR B C 1
ATOM 4527 O O . TYR B 1 217 ? -21.531 -12.617 -16.219 1 96.81 217 TYR B O 1
ATOM 4535 N N . ASP B 1 218 ? -22.891 -14.375 -16.266 1 95.62 218 ASP B N 1
ATOM 4536 C CA . ASP B 1 218 ? -22.953 -14.508 -14.812 1 95.62 218 ASP B CA 1
ATOM 4537 C C . ASP B 1 218 ? -21.938 -15.539 -14.312 1 95.62 218 ASP B C 1
ATOM 4539 O O . ASP B 1 218 ? -21.859 -15.805 -13.109 1 95.62 218 ASP B O 1
ATOM 4543 N N . ASN B 1 219 ? -21.172 -16.047 -15.234 1 96.81 219 ASN B N 1
ATOM 4544 C CA . ASN B 1 219 ? -20.156 -17.016 -14.844 1 96.81 219 ASN B CA 1
ATOM 4545 C C . ASN B 1 219 ? -19.109 -16.406 -13.906 1 96.81 219 ASN B C 1
ATOM 4547 O O . ASN B 1 219 ? -18.656 -15.273 -14.133 1 96.81 219 ASN B O 1
ATOM 4551 N N . ALA B 1 220 ? -18.766 -17.125 -12.875 1 97.88 220 ALA B N 1
ATOM 4552 C CA . ALA B 1 220 ? -17.641 -16.719 -12.023 1 97.88 220 ALA B CA 1
ATOM 4553 C C . ALA B 1 220 ? -16.312 -17.062 -12.68 1 97.88 220 ALA B C 1
ATOM 4555 O O . ALA B 1 220 ? -16.203 -18.047 -13.414 1 97.88 220 ALA B O 1
ATOM 4556 N N . VAL B 1 221 ? -15.367 -16.219 -12.438 1 98.12 221 VAL B N 1
ATOM 4557 C CA . VAL B 1 221 ? -13.992 -16.625 -12.719 1 98.12 221 VAL B CA 1
ATOM 4558 C C . VAL B 1 221 ? -13.516 -17.594 -11.641 1 98.12 221 VAL B C 1
ATOM 4560 O O . VAL B 1 221 ? -13.75 -17.375 -10.445 1 98.12 221 VAL B O 1
ATOM 4563 N N . GLN B 1 222 ? -12.844 -18.656 -12.117 1 98.38 222 GLN B N 1
ATOM 4564 C CA . GLN B 1 222 ? -12.414 -19.703 -11.195 1 98.38 222 GLN B CA 1
ATOM 4565 C C . GLN B 1 222 ? -11 -20.172 -11.516 1 98.38 222 GLN B C 1
ATOM 4567 O O . GLN B 1 222 ? -10.602 -20.203 -12.688 1 98.38 222 GLN B O 1
ATOM 4572 N N . TYR B 1 223 ? -10.281 -20.516 -10.516 1 98.62 223 TYR B N 1
ATOM 4573 C CA . TYR B 1 223 ? -8.977 -21.172 -10.578 1 98.62 223 TYR B CA 1
ATOM 4574 C C . TYR B 1 223 ? -8.859 -22.266 -9.516 1 98.62 223 TYR B C 1
ATOM 4576 O O . TYR B 1 223 ? -8.945 -21.984 -8.32 1 98.62 223 TYR B O 1
ATOM 4584 N N . HIS B 1 224 ? -8.734 -23.469 -9.938 1 98.75 224 HIS B N 1
ATOM 4585 C CA . HIS B 1 224 ? -8.586 -24.625 -9.055 1 98.75 224 HIS B CA 1
ATOM 4586 C C . HIS B 1 224 ? -7.293 -25.375 -9.359 1 98.75 224 HIS B C 1
ATOM 4588 O O . HIS B 1 224 ? -7.098 -25.844 -10.477 1 98.75 224 HIS B O 1
ATOM 4594 N N . ASN B 1 225 ? -6.484 -25.5 -8.445 1 98.56 225 ASN B N 1
ATOM 4595 C CA . ASN B 1 225 ? -5.223 -26.219 -8.562 1 98.56 225 ASN B CA 1
ATOM 4596 C C . ASN B 1 225 ? -5.117 -27.344 -7.539 1 98.56 225 ASN B C 1
ATOM 4598 O O . ASN B 1 225 ? -5.254 -27.109 -6.336 1 98.56 225 ASN B O 1
ATOM 4602 N N . VAL B 1 226 ? -4.965 -28.547 -7.992 1 98.69 226 VAL B N 1
ATOM 4603 C CA . VAL B 1 226 ? -4.664 -29.703 -7.148 1 98.69 226 VAL B CA 1
ATOM 4604 C C . VAL B 1 226 ? -3.242 -30.188 -7.426 1 98.69 226 VAL B C 1
ATOM 4606 O O . VAL B 1 226 ? -2.807 -30.219 -8.578 1 98.69 226 VAL B O 1
ATOM 4609 N N . TYR B 1 227 ? -2.514 -30.531 -6.367 1 98.38 227 TYR B N 1
ATOM 4610 C CA . TYR B 1 227 ? -1.131 -30.953 -6.551 1 98.38 227 TYR B CA 1
ATOM 4611 C C . TYR B 1 227 ? -0.796 -32.125 -5.645 1 98.38 227 TYR B C 1
ATOM 4613 O O . TYR B 1 227 ? -1.408 -32.312 -4.586 1 98.38 227 TYR B O 1
ATOM 4621 N N . LEU B 1 228 ? 0.098 -32.969 -6.066 1 98.56 228 LEU B N 1
ATOM 4622 C CA . LEU B 1 228 ? 0.668 -34.094 -5.352 1 98.56 228 LEU B CA 1
ATOM 4623 C C . LEU B 1 228 ? 2.162 -34.219 -5.633 1 98.56 228 LEU B C 1
ATOM 4625 O O . LEU B 1 228 ? 2.58 -34.219 -6.793 1 98.56 228 LEU B O 1
ATOM 4629 N N . ASN B 1 229 ? 2.916 -34.281 -4.535 1 97.81 229 ASN B N 1
ATOM 4630 C CA . ASN B 1 229 ? 4.363 -34.438 -4.645 1 97.81 229 ASN B CA 1
ATOM 4631 C C . ASN B 1 229 ? 4.852 -35.656 -3.848 1 97.81 229 ASN B C 1
ATOM 4633 O O . ASN B 1 229 ? 4.273 -36 -2.816 1 97.81 229 ASN B O 1
ATOM 4637 N N . TYR B 1 230 ? 5.938 -36.219 -4.371 1 98.56 230 TYR B N 1
ATOM 4638 C CA . TYR B 1 230 ? 6.648 -37.281 -3.674 1 98.56 230 TYR B CA 1
ATOM 4639 C C . TYR B 1 230 ? 8.148 -37.031 -3.68 1 98.56 230 TYR B C 1
ATOM 4641 O O . TYR B 1 230 ? 8.781 -37.031 -4.738 1 98.56 230 TYR B O 1
ATOM 4649 N N . ASP B 1 231 ? 8.672 -36.812 -2.475 1 98.25 231 ASP B N 1
ATOM 4650 C CA . ASP B 1 231 ? 10.109 -36.688 -2.289 1 98.25 231 ASP B CA 1
ATOM 4651 C C . ASP B 1 231 ? 10.781 -38.031 -2.107 1 98.25 231 ASP B C 1
ATOM 4653 O O . ASP B 1 231 ? 10.68 -38.656 -1.042 1 98.25 231 ASP B O 1
ATOM 4657 N N . TYR B 1 232 ? 11.531 -38.406 -3.041 1 97.94 232 TYR B N 1
ATOM 4658 C CA . TYR B 1 232 ? 12.125 -39.75 -2.98 1 97.94 232 TYR B CA 1
ATOM 4659 C C . TYR B 1 232 ? 13.578 -39.688 -2.535 1 97.94 232 TYR B C 1
ATOM 4661 O O . TYR B 1 232 ? 14.336 -40.625 -2.725 1 97.94 232 TYR B O 1
ATOM 4669 N N . GLY B 1 233 ? 14.016 -38.5 -2.012 1 96.62 233 GLY B N 1
ATOM 4670 C CA . GLY B 1 233 ? 15.344 -38.344 -1.455 1 96.62 233 GLY B CA 1
ATOM 4671 C C . GLY B 1 233 ? 16.266 -37.5 -2.336 1 96.62 233 GLY B C 1
ATOM 4672 O O . GLY B 1 233 ? 16.391 -36.281 -2.148 1 96.62 233 GLY B O 1
ATOM 4673 N N . PRO B 1 234 ? 16.75 -38.094 -3.43 1 96.88 234 PRO B N 1
ATOM 4674 C CA . PRO B 1 234 ? 17.625 -37.312 -4.305 1 96.88 234 PRO B CA 1
ATOM 4675 C C . PRO B 1 234 ? 16.844 -36.344 -5.211 1 96.88 234 PRO B C 1
ATOM 4677 O O . PRO B 1 234 ? 17.453 -35.594 -5.969 1 96.88 234 PRO B O 1
ATOM 4680 N N . GLY B 1 235 ? 15.594 -36.469 -5.152 1 97.69 235 GLY B N 1
ATOM 4681 C CA . GLY B 1 235 ? 14.742 -35.656 -6 1 97.69 235 GLY B CA 1
ATOM 4682 C C . GLY B 1 235 ? 13.273 -35.75 -5.625 1 97.69 235 GLY B C 1
ATOM 4683 O O . GLY B 1 235 ? 12.922 -36.281 -4.578 1 97.69 235 GLY B O 1
ATOM 4684 N N . LYS B 1 236 ? 12.469 -35.094 -6.492 1 98.12 236 LYS B N 1
ATOM 4685 C CA . LYS B 1 236 ? 11.031 -35.031 -6.238 1 98.12 236 LYS B CA 1
ATOM 4686 C C . LYS B 1 236 ? 10.242 -35.188 -7.535 1 98.12 236 LYS B C 1
ATOM 4688 O O . LYS B 1 236 ? 10.695 -34.75 -8.602 1 98.12 236 LYS B O 1
ATOM 4693 N N . VAL B 1 237 ? 9.109 -35.844 -7.426 1 98.75 237 VAL B N 1
ATOM 4694 C CA . VAL B 1 237 ? 8.141 -35.906 -8.516 1 98.75 237 VAL B CA 1
ATOM 4695 C C . VAL B 1 237 ? 6.926 -35.062 -8.188 1 98.75 237 VAL B C 1
ATOM 4697 O O . VAL B 1 237 ? 6.453 -35.062 -7.043 1 98.75 237 VAL B O 1
ATOM 4700 N N . TYR B 1 238 ? 6.488 -34.312 -9.188 1 98.62 238 TYR B N 1
ATOM 4701 C CA . TYR B 1 238 ? 5.363 -33.406 -9.023 1 98.62 238 TYR B CA 1
ATOM 4702 C C . TYR B 1 238 ? 4.242 -33.75 -10 1 98.62 238 TYR B C 1
ATOM 4704 O O . TYR B 1 238 ? 4.48 -33.875 -11.203 1 98.62 238 TYR B O 1
ATOM 4712 N N . LEU B 1 239 ? 3.082 -33.875 -9.539 1 98.75 239 LEU B N 1
ATOM 4713 C CA . LEU B 1 239 ? 1.86 -33.938 -10.336 1 98.75 239 LEU B CA 1
ATOM 4714 C C . LEU B 1 239 ? 0.957 -32.75 -10.008 1 98.75 239 LEU B C 1
ATOM 4716 O O . LEU B 1 239 ? 0.745 -32.406 -8.836 1 98.75 239 LEU B O 1
ATOM 4720 N N . ALA B 1 240 ? 0.505 -32.062 -11.078 1 98.44 240 ALA B N 1
ATOM 4721 C CA . ALA B 1 240 ? -0.375 -30.922 -10.836 1 98.44 240 ALA B CA 1
ATOM 4722 C C . ALA B 1 240 ? -1.493 -30.859 -11.875 1 98.44 240 ALA B C 1
ATOM 4724 O O . ALA B 1 240 ? -1.286 -31.219 -13.039 1 98.44 240 ALA B O 1
ATOM 4725 N N . TYR B 1 241 ? -2.631 -30.469 -11.461 1 98.62 241 TYR B N 1
ATOM 4726 C CA . TYR B 1 241 ? -3.816 -30.266 -12.281 1 98.62 241 TYR B CA 1
ATOM 4727 C C . TYR B 1 241 ? -4.453 -28.906 -11.984 1 98.62 241 TYR B C 1
ATOM 4729 O O . TYR B 1 241 ? -4.641 -28.547 -10.828 1 98.62 241 TYR B O 1
ATOM 4737 N N . VAL B 1 242 ? -4.762 -28.156 -13.039 1 98.56 242 VAL B N 1
ATOM 4738 C CA . VAL B 1 242 ? -5.449 -26.875 -12.883 1 98.56 242 VAL B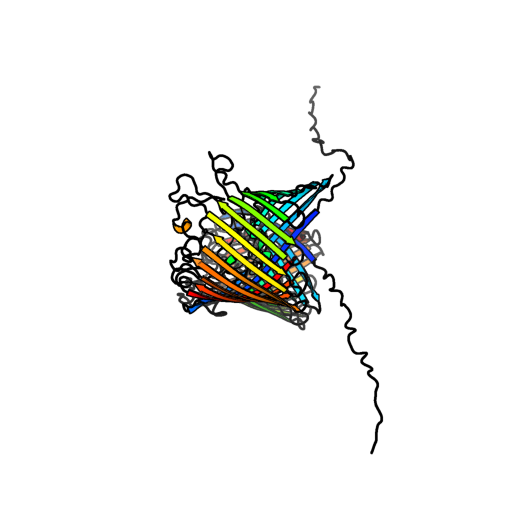 CA 1
ATOM 4739 C C . VAL B 1 242 ? -6.703 -26.844 -13.758 1 98.56 242 VAL B C 1
ATOM 4741 O O . VAL B 1 242 ? -6.676 -27.297 -14.906 1 98.56 242 VAL B O 1
ATOM 4744 N N . ARG B 1 243 ? -7.781 -26.359 -13.242 1 98.81 243 ARG B N 1
ATOM 4745 C CA . ARG B 1 243 ? -8.969 -25.984 -14.008 1 98.81 243 ARG B CA 1
ATOM 4746 C C . ARG B 1 243 ? -9.289 -24.5 -13.82 1 98.81 243 ARG B C 1
ATOM 4748 O O . ARG B 1 243 ? -9.438 -24.031 -12.695 1 98.81 243 ARG B O 1
ATOM 4755 N N . SER B 1 244 ? -9.375 -23.812 -14.922 1 98.75 244 SER B N 1
ATOM 4756 C CA . SER B 1 244 ? -9.641 -22.375 -14.797 1 98.75 244 SER B CA 1
ATOM 4757 C C . SER B 1 244 ? -10.258 -21.828 -16.078 1 98.75 244 SER B C 1
ATOM 4759 O O . SER B 1 244 ? -10.117 -22.406 -17.156 1 98.75 244 SER B O 1
ATOM 4761 N N . ASN B 1 245 ? -10.945 -20.766 -15.945 1 98.56 245 ASN B N 1
ATOM 4762 C CA . ASN B 1 245 ? -11.531 -20.031 -17.078 1 98.56 245 ASN B CA 1
ATOM 4763 C C . ASN B 1 245 ? -10.992 -18.609 -17.156 1 98.56 245 ASN B C 1
ATOM 4765 O O . ASN B 1 245 ? -11.57 -17.766 -17.859 1 98.56 245 ASN B O 1
ATOM 4769 N N . ASN B 1 246 ? -9.906 -18.344 -16.5 1 97.94 246 ASN B N 1
ATOM 4770 C CA . ASN B 1 246 ? -9.43 -16.969 -16.391 1 97.94 246 ASN B CA 1
ATOM 4771 C C . ASN B 1 246 ? -8.453 -16.625 -17.516 1 97.94 246 ASN B C 1
ATOM 4773 O O . ASN B 1 246 ? -7.301 -16.281 -17.266 1 97.94 246 ASN B O 1
ATOM 4777 N N . THR B 1 247 ? -8.938 -16.641 -18.688 1 97.56 247 THR B N 1
ATOM 4778 C CA . THR B 1 247 ? -8.109 -16.25 -19.828 1 97.56 247 THR B CA 1
ATOM 4779 C C . THR B 1 247 ? -8.945 -15.578 -20.906 1 97.56 247 THR B C 1
ATOM 4781 O O . THR B 1 247 ? -10.117 -15.914 -21.094 1 97.56 247 THR B O 1
ATOM 4784 N N . THR B 1 248 ? -8.344 -14.602 -21.531 1 97.12 248 THR B N 1
ATOM 4785 C CA . THR B 1 248 ? -8.953 -13.93 -22.672 1 97.12 248 THR B CA 1
ATOM 4786 C C . THR B 1 248 ? -7.875 -13.391 -23.625 1 97.12 248 THR B C 1
ATOM 4788 O O . THR B 1 248 ? -6.684 -13.602 -23.391 1 97.12 248 THR B O 1
ATOM 4791 N N . ALA B 1 249 ? -8.32 -12.812 -24.703 1 96.69 249 ALA B N 1
ATOM 4792 C CA . ALA B 1 249 ? -7.418 -12.383 -25.766 1 96.69 249 ALA B CA 1
ATOM 4793 C C . ALA B 1 249 ? -7.059 -10.906 -25.609 1 96.69 249 ALA B C 1
ATOM 4795 O O . ALA B 1 249 ? -7.781 -10.148 -24.969 1 96.69 249 ALA B O 1
ATOM 4796 N N . ASN B 1 250 ? -5.906 -10.547 -26.078 1 95.81 250 ASN B N 1
ATOM 4797 C CA . ASN B 1 250 ? -5.555 -9.172 -26.422 1 95.81 250 ASN B CA 1
ATOM 4798 C C . ASN B 1 250 ? -4.688 -9.117 -27.672 1 95.81 250 ASN B C 1
ATOM 4800 O O . ASN B 1 250 ? -4.609 -10.086 -28.438 1 95.81 250 ASN B O 1
ATOM 4804 N N . THR B 1 251 ? -4.062 -7.957 -27.984 1 94.69 251 THR B N 1
ATOM 4805 C CA . THR B 1 251 ? -3.32 -7.75 -29.219 1 94.69 251 THR B CA 1
ATOM 4806 C C . THR B 1 251 ? -2.094 -8.656 -29.266 1 94.69 251 THR B C 1
ATOM 4808 O O . THR B 1 251 ? -1.582 -8.961 -30.344 1 94.69 251 THR B O 1
ATOM 4811 N N . ASN B 1 252 ? -1.69 -9.148 -28.141 1 95.56 252 ASN B N 1
ATOM 4812 C CA . ASN B 1 252 ? -0.472 -9.945 -28.078 1 95.56 252 ASN B CA 1
ATOM 4813 C C . ASN B 1 252 ? -0.749 -11.414 -28.406 1 95.56 252 ASN B C 1
ATOM 4815 O O . ASN B 1 252 ? 0.167 -12.156 -28.766 1 95.56 252 ASN B O 1
ATOM 4819 N N . GLY B 1 253 ? -1.998 -11.781 -28.219 1 97.25 253 GLY B N 1
ATOM 4820 C CA . GLY B 1 253 ? -2.336 -13.164 -28.5 1 97.25 253 GLY B CA 1
ATOM 4821 C C . GLY B 1 253 ? -3.746 -13.531 -28.078 1 97.25 253 GLY B C 1
ATOM 4822 O O . GLY B 1 253 ? -4.375 -12.82 -27.297 1 97.25 253 GLY B O 1
ATOM 4823 N N . ASN B 1 254 ? -4.133 -14.727 -28.5 1 97.75 254 ASN B N 1
ATOM 4824 C CA . ASN B 1 254 ? -5.5 -15.195 -28.281 1 97.75 254 ASN B CA 1
ATOM 4825 C C . ASN B 1 254 ? -5.73 -15.602 -26.844 1 97.75 254 ASN B C 1
ATOM 4827 O O . ASN B 1 254 ? -6.871 -15.773 -26.406 1 97.75 254 ASN B O 1
ATOM 4831 N N . ASN B 1 255 ? -4.66 -15.727 -26.078 1 97.69 255 ASN B N 1
ATOM 4832 C CA . ASN B 1 255 ? -4.727 -16.062 -24.672 1 97.69 255 ASN B CA 1
ATOM 4833 C C . ASN B 1 255 ? -3.762 -15.219 -23.844 1 97.69 255 ASN B C 1
ATOM 4835 O O . ASN B 1 255 ? -3.225 -15.688 -22.828 1 97.69 255 ASN B O 1
ATOM 4839 N N . ALA B 1 256 ? -3.541 -14.023 -24.266 1 95.56 256 ALA B N 1
ATOM 4840 C CA . ALA B 1 256 ? -2.457 -13.219 -23.719 1 95.56 256 ALA B CA 1
ATOM 4841 C C . ALA B 1 256 ? -2.975 -12.273 -22.641 1 95.56 256 ALA B C 1
ATOM 4843 O O . ALA B 1 256 ? -2.275 -11.336 -22.234 1 95.56 256 ALA B O 1
ATOM 4844 N N . ALA B 1 257 ? -4.246 -12.438 -22.203 1 94.81 257 ALA B N 1
ATOM 4845 C CA . ALA B 1 257 ? -4.828 -11.609 -21.141 1 94.81 257 ALA B CA 1
ATOM 4846 C C . ALA B 1 257 ? -5.695 -12.438 -20.203 1 94.81 257 ALA B C 1
ATOM 4848 O O . ALA B 1 257 ? -5.91 -13.633 -20.453 1 94.81 257 ALA B O 1
ATOM 4849 N N . THR B 1 258 ? -6.121 -11.773 -19.094 1 96.44 258 THR B N 1
ATOM 4850 C CA . THR B 1 258 ? -7.012 -12.43 -18.141 1 96.44 258 THR B CA 1
ATOM 4851 C C . THR B 1 258 ? -8.305 -11.633 -17.969 1 96.44 258 THR B C 1
ATOM 4853 O O . THR B 1 258 ? -8.328 -10.422 -18.188 1 96.44 258 THR B O 1
ATOM 4856 N N . ILE B 1 259 ? -9.352 -12.367 -17.594 1 97 259 ILE B N 1
ATOM 4857 C CA . ILE B 1 259 ? -10.641 -11.727 -17.344 1 97 259 ILE B CA 1
ATOM 4858 C C . ILE B 1 259 ? -10.617 -11.031 -15.992 1 97 259 ILE B C 1
ATOM 4860 O O . ILE B 1 259 ? -10.906 -9.836 -15.898 1 97 259 ILE B O 1
ATOM 4864 N N . LEU B 1 260 ? -10.383 -11.812 -14.938 1 96.25 260 LEU B N 1
ATOM 4865 C CA . LEU B 1 260 ? -9.984 -11.258 -13.648 1 96.25 260 LEU B CA 1
ATOM 4866 C C . LEU B 1 260 ? -8.469 -11.078 -13.578 1 96.25 260 LEU B C 1
ATOM 4868 O O . LEU B 1 260 ? -7.719 -12.031 -13.805 1 96.25 260 LEU B O 1
ATOM 4872 N N . ASN B 1 261 ? -8.109 -9.859 -13.234 1 94.06 261 ASN B N 1
ATOM 4873 C CA . ASN B 1 261 ? -6.68 -9.586 -13.172 1 94.06 261 ASN B CA 1
ATOM 4874 C C . ASN B 1 261 ? -5.98 -10.453 -12.133 1 94.06 261 ASN B C 1
ATOM 4876 O O . ASN B 1 261 ? -6.445 -10.57 -11 1 94.06 261 ASN B O 1
ATOM 4880 N N . ASN B 1 262 ? -4.805 -10.922 -12.484 1 92.19 262 ASN B N 1
ATOM 4881 C CA . ASN B 1 262 ? -4.051 -11.805 -11.594 1 92.19 262 ASN B CA 1
ATOM 4882 C C . ASN B 1 262 ? -3.354 -11.016 -10.492 1 92.19 262 ASN B C 1
ATOM 4884 O O . ASN B 1 262 ? -2.941 -11.594 -9.477 1 92.19 262 ASN B O 1
ATOM 4888 N N . VAL B 1 263 ? -3.113 -9.727 -10.625 1 89.94 263 VAL B N 1
ATOM 4889 C CA . VAL B 1 263 ? -2.373 -8.914 -9.664 1 89.94 263 VAL B CA 1
ATOM 4890 C C . VAL B 1 263 ? -3.24 -7.746 -9.203 1 89.94 263 VAL B C 1
ATOM 4892 O O . VAL B 1 263 ? -2.73 -6.773 -8.633 1 89.94 263 VAL B O 1
ATOM 4895 N N . SER B 1 264 ? -4.535 -7.789 -9.172 1 83.31 264 SER B N 1
ATOM 4896 C CA . SER B 1 264 ? -5.508 -6.777 -8.766 1 83.31 264 SER B CA 1
ATOM 4897 C C . SER B 1 264 ? -5.086 -5.387 -9.227 1 83.31 264 SER B C 1
ATOM 4899 O O . SER B 1 264 ? -4.992 -4.461 -8.422 1 83.31 264 SER B O 1
ATOM 4901 N N . ASN B 1 265 ? -4.699 -5.227 -10.312 1 74.06 265 ASN B N 1
ATOM 4902 C CA . ASN B 1 265 ? -4.445 -3.947 -10.969 1 74.06 265 ASN B CA 1
ATOM 4903 C C . ASN B 1 265 ? -5.441 -3.682 -12.094 1 74.06 265 ASN B C 1
ATOM 4905 O O . ASN B 1 265 ? -5.305 -4.227 -13.188 1 74.06 265 ASN B O 1
ATOM 4909 N N . PRO B 1 266 ? -6.398 -3.084 -11.758 1 65.62 266 PRO B N 1
ATOM 4910 C CA . PRO B 1 266 ? -6.535 -2.078 -10.703 1 65.62 266 PRO B CA 1
ATOM 4911 C C . PRO B 1 266 ? -7.336 -2.586 -9.5 1 65.62 266 PRO B C 1
ATOM 4913 O O . PRO B 1 266 ? -7.309 -1.969 -8.438 1 65.62 266 PRO B O 1
ATOM 4916 N N . ASN B 1 267 ? -8.125 -3.721 -9.773 1 82.38 267 ASN B N 1
ATOM 4917 C CA . ASN B 1 267 ? -9.094 -4.004 -8.727 1 82.38 267 ASN B CA 1
ATOM 4918 C C . ASN B 1 267 ? -9.352 -5.5 -8.586 1 82.38 267 ASN B C 1
ATOM 4920 O O . ASN B 1 267 ? -8.828 -6.301 -9.367 1 82.38 267 ASN B O 1
ATOM 4924 N N . ASN B 1 268 ? -10.164 -5.859 -7.539 1 93.62 268 ASN B N 1
ATOM 4925 C CA . ASN B 1 268 ? -10.5 -7.238 -7.203 1 93.62 268 ASN B CA 1
ATOM 4926 C C . ASN B 1 268 ? -11.82 -7.668 -7.832 1 93.62 268 ASN B C 1
ATOM 4928 O O . ASN B 1 268 ? -12.57 -8.445 -7.238 1 93.62 268 ASN B O 1
ATOM 4932 N N . PHE B 1 269 ? -12.18 -7.062 -9.031 1 92.19 269 PHE B N 1
ATOM 4933 C CA . PHE B 1 269 ? -13.453 -7.41 -9.648 1 92.19 269 PHE B CA 1
ATOM 4934 C C . PHE B 1 269 ? -13.344 -7.375 -11.172 1 92.19 269 PHE B C 1
ATOM 4936 O O . PHE B 1 269 ? -12.312 -7 -11.719 1 92.19 269 PHE B O 1
ATOM 4943 N N . PHE B 1 270 ? -14.43 -7.871 -11.859 1 94.69 270 PHE B N 1
ATOM 4944 C CA . PHE B 1 270 ? -14.516 -7.82 -13.312 1 94.69 270 PHE B CA 1
ATOM 4945 C C . PHE B 1 270 ? -15.961 -7.605 -13.758 1 94.69 270 PHE B C 1
ATOM 4947 O O . PHE B 1 270 ? -16.891 -7.945 -13.039 1 94.69 270 PHE B O 1
ATOM 4954 N N . ALA B 1 271 ? -16.203 -7.113 -14.914 1 93.69 271 ALA B N 1
ATOM 4955 C CA . ALA B 1 271 ? -17.484 -6.594 -15.383 1 93.69 271 ALA B CA 1
ATOM 4956 C C . ALA B 1 271 ? -18.438 -7.73 -15.75 1 93.69 271 ALA B C 1
ATOM 4958 O O . ALA B 1 271 ? -19.656 -7.57 -15.695 1 93.69 271 ALA B O 1
ATOM 4959 N N . GLY B 1 272 ? -17.969 -8.836 -16.219 1 96.19 272 GLY B N 1
ATOM 4960 C CA . GLY B 1 272 ? -18.812 -9.938 -16.672 1 96.19 272 GLY B CA 1
ATOM 4961 C C . GLY B 1 272 ? -19.281 -9.773 -18.109 1 96.19 272 GLY B C 1
ATOM 4962 O O . GLY B 1 272 ? -20.406 -10.148 -18.453 1 96.19 272 GLY B O 1
ATOM 4963 N N . ASN B 1 273 ? -18.484 -9.141 -18.938 1 97.12 273 ASN B N 1
ATOM 4964 C CA . ASN B 1 273 ? -18.891 -8.875 -20.312 1 97.12 273 ASN B CA 1
ATOM 4965 C C . ASN B 1 273 ? -18.016 -9.633 -21.297 1 97.12 273 ASN B C 1
ATOM 4967 O O . ASN B 1 273 ? -18.172 -9.477 -22.516 1 97.12 273 ASN B O 1
ATOM 4971 N N . ASP B 1 274 ? -17.125 -10.383 -20.828 1 97.56 274 ASP B N 1
ATOM 4972 C CA . ASP B 1 274 ? -16.234 -11.172 -21.672 1 97.56 274 ASP B CA 1
ATOM 4973 C C . ASP B 1 274 ? -16.766 -12.594 -21.859 1 97.56 274 ASP B C 1
ATOM 4975 O O . ASP B 1 274 ? -16.781 -13.375 -20.906 1 97.56 274 ASP B O 1
ATOM 4979 N N . ALA B 1 275 ? -17.078 -12.984 -23.062 1 96.56 275 ALA B N 1
ATOM 4980 C CA . ALA B 1 275 ? -17.688 -14.273 -23.344 1 96.56 275 ALA B CA 1
ATOM 4981 C C . ALA B 1 275 ? -16.734 -15.422 -23.031 1 96.56 275 ALA B C 1
ATOM 4983 O O . ALA B 1 275 ? -17.156 -16.562 -22.844 1 96.56 275 ALA B O 1
ATOM 4984 N N . ASN B 1 276 ? -15.477 -15.125 -22.969 1 96.62 276 ASN B N 1
ATOM 4985 C CA . ASN B 1 276 ? -14.477 -16.156 -22.75 1 96.62 276 ASN B CA 1
ATOM 4986 C C . ASN B 1 276 ? -14.602 -16.766 -21.344 1 96.62 276 ASN B C 1
ATOM 4988 O O . ASN B 1 276 ? -14.047 -17.828 -21.078 1 96.62 276 ASN B O 1
ATOM 4992 N N . VAL B 1 277 ? -15.344 -16.109 -20.484 1 97.81 277 VAL B N 1
ATOM 4993 C CA . VAL B 1 277 ? -15.516 -16.594 -19.109 1 97.81 277 VAL B CA 1
ATOM 4994 C C . VAL B 1 277 ? -16.266 -17.938 -19.141 1 97.81 277 VAL B C 1
ATOM 4996 O O . VAL B 1 277 ? -16.234 -18.688 -18.156 1 97.81 277 VAL B O 1
ATOM 4999 N N . GLN B 1 278 ? -16.891 -18.25 -20.219 1 97.12 278 GLN B N 1
ATOM 5000 C CA . GLN B 1 278 ? -17.656 -19.484 -20.344 1 97.12 278 GLN B CA 1
ATOM 5001 C C . GLN B 1 278 ? -16.75 -20.656 -20.719 1 97.12 278 GLN B C 1
ATOM 5003 O O . GLN B 1 278 ? -17.156 -21.812 -20.641 1 97.12 278 GLN B O 1
ATOM 5008 N N . ARG B 1 279 ? -15.539 -20.438 -21.094 1 96.88 279 ARG B N 1
ATOM 5009 C CA . ARG B 1 279 ? -14.594 -21.438 -21.562 1 96.88 279 ARG B CA 1
ATOM 5010 C C . ARG B 1 279 ? -13.633 -21.844 -20.453 1 96.88 279 ARG B C 1
ATOM 5012 O O . ARG B 1 279 ? -12.906 -20.984 -19.922 1 96.88 279 ARG B O 1
ATOM 5019 N N . PHE B 1 280 ? -13.586 -23.156 -20.188 1 98.44 280 PHE B N 1
ATOM 5020 C CA . PHE B 1 280 ? -12.648 -23.656 -19.188 1 98.44 280 PHE B CA 1
ATOM 5021 C C . PHE B 1 280 ? -11.469 -24.359 -19.844 1 98.44 280 PHE B C 1
ATOM 5023 O O . PHE B 1 280 ? -11.586 -24.844 -20.969 1 98.44 280 PHE B O 1
ATOM 5030 N N . TYR B 1 281 ? -10.422 -24.328 -19.141 1 98.75 281 TYR B N 1
ATOM 5031 C CA . TYR B 1 281 ? -9.234 -25.094 -19.5 1 98.75 281 TYR B CA 1
ATOM 5032 C C . TYR B 1 281 ? -8.867 -26.078 -18.391 1 98.75 281 TYR B C 1
ATOM 5034 O O . TYR B 1 281 ? -8.977 -25.766 -17.219 1 98.75 281 TYR B O 1
ATOM 5042 N N . ASN B 1 282 ? -8.5 -27.266 -18.797 1 98.81 282 ASN B N 1
ATOM 5043 C CA . ASN B 1 282 ? -7.824 -28.234 -17.938 1 98.81 282 ASN B CA 1
ATOM 5044 C C . ASN B 1 282 ? -6.332 -28.312 -18.25 1 98.81 282 ASN B C 1
ATOM 5046 O O . ASN B 1 282 ? -5.945 -28.531 -19.406 1 98.81 282 ASN B O 1
ATOM 5050 N N . VAL B 1 283 ? -5.562 -28.125 -17.25 1 98.69 283 VAL B N 1
ATOM 5051 C CA . VAL B 1 283 ? -4.117 -28.203 -17.422 1 98.69 283 VAL B CA 1
ATOM 5052 C C . VAL B 1 283 ? -3.564 -29.375 -16.625 1 98.69 283 VAL B C 1
ATOM 5054 O O . VAL B 1 283 ? -3.807 -29.484 -15.414 1 98.69 283 VAL B O 1
ATOM 5057 N N . TYR B 1 284 ? -2.891 -30.266 -17.281 1 98.75 284 TYR B N 1
ATOM 5058 C CA . TYR B 1 284 ? -2.188 -31.391 -16.672 1 98.75 284 TYR B CA 1
ATOM 5059 C C . TYR B 1 284 ? -0.677 -31.219 -16.781 1 98.75 284 TYR B C 1
ATOM 5061 O O . TYR B 1 284 ? -0.161 -30.906 -17.859 1 98.75 284 TYR B O 1
ATOM 5069 N N . GLN B 1 285 ? -0.011 -31.422 -15.68 1 98.5 285 GLN B N 1
ATOM 5070 C CA . GLN B 1 285 ? 1.433 -31.203 -15.711 1 98.5 285 GLN B CA 1
ATOM 5071 C C . GLN B 1 285 ? 2.154 -32.188 -14.805 1 98.5 285 GLN B C 1
ATOM 5073 O O . GLN B 1 285 ? 1.697 -32.469 -13.695 1 98.5 285 GLN B O 1
ATOM 5078 N N . ILE B 1 286 ? 3.24 -32.781 -15.305 1 98.69 286 ILE B N 1
ATOM 5079 C CA . ILE B 1 286 ? 4.121 -33.656 -14.539 1 98.69 286 ILE B CA 1
ATOM 5080 C C . ILE B 1 286 ? 5.555 -33.125 -14.609 1 98.69 286 ILE B C 1
ATOM 5082 O O . ILE B 1 286 ? 5.973 -32.562 -15.625 1 98.69 286 ILE B O 1
ATOM 5086 N N . SER B 1 287 ? 6.27 -33.188 -13.547 1 98.31 287 SER B N 1
ATOM 5087 C CA . SER B 1 287 ? 7.684 -32.844 -13.547 1 98.31 287 SER B CA 1
ATOM 5088 C C . SER B 1 287 ? 8.453 -33.625 -12.492 1 98.31 287 SER B C 1
ATOM 5090 O O . SER B 1 287 ? 7.859 -34.219 -11.594 1 98.31 287 SER B O 1
ATOM 5092 N N . ALA B 1 288 ? 9.719 -33.688 -12.68 1 98.69 288 ALA B N 1
ATOM 5093 C CA . ALA B 1 288 ? 10.609 -34.344 -11.727 1 98.69 288 ALA B CA 1
ATOM 5094 C C . ALA B 1 288 ? 12 -33.688 -11.758 1 98.69 288 ALA B C 1
ATOM 5096 O O . ALA B 1 288 ? 12.398 -33.094 -12.766 1 98.69 288 ALA B O 1
ATOM 5097 N N . ASP B 1 289 ? 12.625 -33.812 -10.641 1 98.25 289 ASP B N 1
ATOM 5098 C CA . ASP B 1 289 ? 14.023 -33.375 -10.578 1 98.25 289 ASP B CA 1
ATOM 5099 C C . ASP B 1 289 ? 14.891 -34.406 -9.867 1 98.25 289 ASP B C 1
ATOM 5101 O O . ASP B 1 289 ? 14.375 -35.375 -9.305 1 98.25 289 ASP B O 1
ATOM 5105 N N . TYR B 1 290 ? 16.156 -34.281 -10.031 1 98.62 290 TYR B N 1
ATOM 5106 C CA . TYR B 1 290 ? 17.156 -35.156 -9.469 1 98.62 290 TYR B CA 1
ATOM 5107 C C . TYR B 1 290 ? 18.453 -34.406 -9.164 1 98.62 290 TYR B C 1
ATOM 5109 O O . TYR B 1 290 ? 19.016 -33.75 -10.047 1 98.62 290 TYR B O 1
ATOM 5117 N N . ARG B 1 291 ? 18.844 -34.562 -7.941 1 98.25 291 ARG B N 1
ATOM 5118 C CA . ARG B 1 291 ? 20.125 -34 -7.562 1 98.25 291 ARG B CA 1
ATOM 5119 C C . ARG B 1 291 ? 21.281 -34.906 -7.93 1 98.25 291 ARG B C 1
ATOM 5121 O O . ARG B 1 291 ? 21.594 -35.844 -7.191 1 98.25 291 ARG B O 1
ATOM 5128 N N . LEU B 1 292 ? 21.984 -34.531 -8.977 1 98.19 292 LEU B N 1
ATOM 5129 C CA . LEU B 1 292 ? 23.125 -35.312 -9.43 1 98.19 292 LEU B CA 1
ATOM 5130 C C . LEU B 1 292 ? 24.281 -35.219 -8.445 1 98.19 292 LEU B C 1
ATOM 5132 O O . LEU B 1 292 ? 25.016 -36.188 -8.234 1 98.19 292 LEU B O 1
ATOM 5136 N N . THR B 1 293 ? 24.5 -34.031 -7.984 1 97.5 293 THR B N 1
ATOM 5137 C CA . THR B 1 293 ? 25.391 -33.688 -6.887 1 97.5 293 THR B CA 1
ATOM 5138 C C . THR B 1 293 ? 24.734 -32.719 -5.926 1 97.5 293 THR B C 1
ATOM 5140 O O . THR B 1 293 ? 23.688 -32.156 -6.227 1 97.5 293 THR B O 1
ATOM 5143 N N . PRO B 1 294 ? 25.453 -32.531 -4.828 1 95.81 294 PRO B N 1
ATOM 5144 C CA . PRO B 1 294 ? 24.859 -31.547 -3.906 1 95.81 294 PRO B CA 1
ATOM 5145 C C . PRO B 1 294 ? 24.688 -30.172 -4.547 1 95.81 294 PRO B C 1
ATOM 5147 O O . PRO B 1 294 ? 23.812 -29.406 -4.137 1 95.81 294 PRO B O 1
ATOM 5150 N N . GLN B 1 295 ? 25.406 -29.844 -5.562 1 97.75 295 GLN B N 1
ATOM 5151 C CA . GLN B 1 295 ? 25.359 -28.531 -6.176 1 97.75 295 GLN B CA 1
ATOM 5152 C C . GLN B 1 295 ? 24.484 -28.531 -7.434 1 97.75 295 GLN B C 1
ATOM 5154 O O . GLN B 1 295 ? 24 -27.484 -7.859 1 97.75 295 GLN B O 1
ATOM 5159 N N . LEU B 1 296 ? 24.406 -29.688 -8.047 1 98.62 296 LEU B N 1
ATOM 5160 C CA . LEU B 1 296 ? 23.797 -29.75 -9.367 1 98.62 296 LEU B CA 1
ATOM 5161 C C . LEU B 1 296 ? 22.484 -30.516 -9.32 1 98.62 296 LEU B C 1
ATOM 5163 O O . LEU B 1 296 ? 22.469 -31.719 -9.039 1 98.62 296 LEU B O 1
ATOM 5167 N N . ARG B 1 297 ? 21.391 -29.859 -9.633 1 98.44 297 ARG B N 1
ATOM 5168 C CA . ARG B 1 297 ? 20.078 -30.453 -9.75 1 98.44 297 ARG B CA 1
ATOM 5169 C C . ARG B 1 297 ? 19.531 -30.312 -11.172 1 98.44 297 ARG B C 1
ATOM 5171 O O . ARG B 1 297 ? 19.578 -29.234 -11.758 1 98.44 297 ARG B O 1
ATOM 5178 N N . ILE B 1 298 ? 19.078 -31.422 -11.742 1 98.75 298 ILE B N 1
ATOM 5179 C CA . ILE B 1 298 ? 18.5 -31.406 -13.078 1 98.75 298 ILE B CA 1
ATOM 5180 C C . ILE B 1 298 ? 17.016 -31.766 -12.992 1 98.75 298 ILE B C 1
ATOM 5182 O O . ILE B 1 298 ? 16.562 -32.312 -11.984 1 98.75 298 ILE B O 1
ATOM 5186 N N . GLY B 1 299 ? 16.25 -31.375 -14.062 1 98.5 299 GLY B N 1
ATOM 5187 C CA . GLY B 1 299 ? 14.844 -31.719 -14.055 1 98.5 299 GLY B CA 1
ATOM 5188 C C . GLY B 1 299 ? 14.195 -31.594 -15.422 1 98.5 299 GLY B C 1
ATOM 5189 O O . GLY B 1 299 ? 14.82 -31.141 -16.375 1 98.5 299 GLY B O 1
ATOM 5190 N N . ALA B 1 300 ? 13.031 -32.125 -15.453 1 98.69 300 ALA B N 1
ATOM 5191 C CA . ALA B 1 300 ? 12.211 -32.031 -16.672 1 98.69 300 ALA B CA 1
ATOM 5192 C C . ALA B 1 300 ? 10.734 -31.891 -16.312 1 98.69 300 ALA B C 1
ATOM 5194 O O . ALA B 1 300 ? 10.297 -32.281 -15.234 1 98.69 300 ALA B O 1
ATOM 5195 N N . LEU B 1 301 ? 10.062 -31.25 -17.25 1 98.25 301 LEU B N 1
ATOM 5196 C CA . LEU B 1 301 ? 8.648 -30.969 -17.078 1 98.25 301 LEU B CA 1
ATOM 5197 C C . LEU B 1 301 ? 7.895 -31.109 -18.391 1 98.25 301 LEU B C 1
ATOM 5199 O O . LEU B 1 301 ? 8.414 -30.734 -19.453 1 98.25 301 LEU B O 1
ATOM 5203 N N . TYR B 1 302 ? 6.695 -31.688 -18.297 1 98.62 302 TYR B N 1
ATOM 5204 C CA . TYR B 1 302 ? 5.777 -31.734 -19.438 1 98.62 302 TYR B CA 1
ATOM 5205 C C . TYR B 1 302 ? 4.352 -31.422 -19 1 98.62 302 TYR B C 1
ATOM 5207 O O . TYR B 1 302 ? 3.912 -31.875 -17.938 1 98.62 302 TYR B O 1
ATOM 5215 N N . GLY B 1 303 ? 3.664 -30.609 -19.828 1 98.44 303 GLY B N 1
ATOM 5216 C CA . GLY B 1 303 ? 2.285 -30.281 -19.516 1 98.44 303 GLY B CA 1
ATOM 5217 C C . GLY B 1 303 ? 1.417 -30.109 -20.75 1 98.44 303 GLY B C 1
ATOM 5218 O O . GLY B 1 303 ? 1.929 -29.906 -21.844 1 98.44 303 GLY B O 1
ATOM 5219 N N . VAL B 1 304 ? 0.13 -30.266 -20.516 1 98.62 304 VAL B N 1
ATOM 5220 C CA . VAL B 1 304 ? -0.868 -30.094 -21.562 1 98.62 304 VAL B CA 1
ATOM 5221 C C . VAL B 1 304 ? -2.023 -29.25 -21.047 1 98.62 304 VAL B C 1
ATOM 5223 O O . VAL B 1 304 ? -2.498 -29.438 -19.922 1 98.62 304 VAL B O 1
ATOM 5226 N N . MET B 1 305 ? -2.363 -28.266 -21.844 1 98.25 305 MET B N 1
ATOM 5227 C CA . MET B 1 305 ? -3.549 -27.438 -21.625 1 98.25 305 MET B CA 1
ATOM 5228 C C . MET B 1 305 ? -4.656 -27.812 -22.609 1 98.25 305 MET B C 1
ATOM 5230 O O . MET B 1 305 ? -4.492 -27.656 -23.812 1 98.25 305 MET B O 1
ATOM 5234 N N . VAL B 1 306 ? -5.773 -28.156 -22.078 1 98.62 306 VAL B N 1
ATOM 5235 C CA . VAL B 1 306 ? -6.887 -28.594 -22.906 1 98.62 306 VAL B CA 1
ATOM 5236 C C . VAL B 1 306 ? -8.016 -27.562 -22.844 1 98.62 306 VAL B C 1
ATOM 5238 O O . VAL B 1 306 ? -8.531 -27.266 -21.766 1 98.62 306 VAL B O 1
ATOM 5241 N N . ASP B 1 307 ? -8.328 -27.047 -23.953 1 98.25 307 ASP B N 1
ATOM 5242 C CA . ASP B 1 307 ? -9.531 -26.234 -24.109 1 98.25 307 ASP B CA 1
ATOM 5243 C C . ASP B 1 307 ? -10.789 -27.094 -24.078 1 98.25 307 ASP B C 1
ATOM 5245 O O . ASP B 1 307 ? -11.078 -27.812 -25.047 1 98.25 307 ASP B O 1
ATOM 5249 N N . THR B 1 308 ? -11.586 -26.938 -23.094 1 97.5 308 THR B N 1
ATOM 5250 C CA . THR B 1 308 ? -12.695 -27.875 -22.906 1 97.5 308 THR B CA 1
ATOM 5251 C C . THR B 1 308 ? -13.828 -27.562 -23.875 1 97.5 308 THR B C 1
ATOM 5253 O O . THR B 1 308 ? -14.75 -28.375 -24.031 1 97.5 308 THR B O 1
ATOM 5256 N N . SER B 1 309 ? -13.781 -26.422 -24.531 1 95.19 309 SER B N 1
ATOM 5257 C CA . SER B 1 309 ? -14.758 -26.125 -25.578 1 95.19 309 SER B CA 1
ATOM 5258 C C . SER B 1 309 ? -14.391 -26.797 -26.891 1 95.19 309 SER B C 1
ATOM 5260 O O . SER B 1 309 ? -15.164 -26.766 -27.844 1 95.19 309 SER B O 1
ATOM 5262 N N . HIS B 1 310 ? -13.297 -27.328 -27 1 93.69 310 HIS B N 1
ATOM 5263 C CA . HIS B 1 310 ? -12.789 -28.062 -28.156 1 93.69 310 HIS B CA 1
ATOM 5264 C C . HIS B 1 310 ? -12.672 -27.156 -29.375 1 93.69 310 HIS B C 1
ATOM 5266 O O . HIS B 1 310 ? -13.008 -27.562 -30.5 1 93.69 310 HIS B O 1
ATOM 5272 N N . LYS B 1 311 ? -12.25 -25.969 -29.188 1 94.75 311 LYS B N 1
ATOM 5273 C CA . LYS B 1 311 ? -12.07 -25 -30.281 1 94.75 311 LYS B CA 1
ATOM 5274 C C . LYS B 1 311 ? -10.594 -24.734 -30.531 1 94.75 311 LYS B C 1
ATOM 5276 O O . LYS B 1 311 ? -10.219 -23.625 -30.922 1 94.75 311 LYS B O 1
ATOM 5281 N N . GLU B 1 312 ? -9.766 -25.672 -30.141 1 97.19 312 GLU B N 1
ATOM 5282 C CA . GLU B 1 312 ? -8.344 -25.672 -30.453 1 97.19 312 GLU B CA 1
ATOM 5283 C C . GLU B 1 312 ? -7.629 -24.5 -29.781 1 97.19 312 GLU B C 1
ATOM 5285 O O . GLU B 1 312 ? -6.793 -23.844 -30.406 1 97.19 312 GLU B O 1
ATOM 5290 N N . GLY B 1 313 ? -8.016 -24.188 -28.609 1 97.94 313 GLY B N 1
ATOM 5291 C CA . GLY B 1 313 ? -7.395 -23.109 -27.844 1 97.94 313 GLY B CA 1
ATOM 5292 C C . GLY B 1 313 ? -6.352 -23.609 -26.859 1 97.94 313 GLY B C 1
ATOM 5293 O O . GLY B 1 313 ? -5.883 -22.859 -26.016 1 97.94 313 GLY B O 1
ATOM 5294 N N . GLY B 1 314 ? -5.953 -24.812 -26.906 1 98.25 314 GLY B N 1
ATOM 5295 C CA . GLY B 1 314 ? -5.027 -25.422 -25.953 1 98.25 314 GLY B CA 1
ATOM 5296 C C . GLY B 1 314 ? -3.58 -25.359 -26.406 1 98.25 314 GLY B C 1
ATOM 5297 O O . GLY B 1 314 ? -3.279 -24.781 -27.453 1 98.25 314 GLY B O 1
ATOM 5298 N N . ALA B 1 315 ? -2.727 -25.906 -25.578 1 98.56 315 ALA B N 1
ATOM 5299 C CA . ALA B 1 315 ? -1.296 -25.969 -25.859 1 98.56 315 ALA B CA 1
ATOM 5300 C C . ALA B 1 315 ? -0.641 -27.109 -25.094 1 98.56 315 ALA B C 1
ATOM 5302 O O . ALA B 1 315 ? -1.264 -27.719 -24.219 1 98.56 315 ALA B O 1
ATOM 5303 N N . GLN B 1 316 ? 0.524 -27.469 -25.484 1 98.69 316 GLN B N 1
ATOM 5304 C CA . GLN B 1 316 ? 1.351 -28.438 -24.766 1 98.69 316 GLN B CA 1
ATOM 5305 C C . GLN B 1 316 ? 2.826 -28.062 -24.844 1 98.69 316 GLN B C 1
ATOM 5307 O O . GLN B 1 316 ? 3.244 -27.344 -25.766 1 98.69 316 GLN B O 1
ATOM 5312 N N . GLY B 1 317 ? 3.572 -28.5 -23.938 1 98 317 GLY B N 1
ATOM 5313 C CA . GLY B 1 317 ? 4.992 -28.203 -23.922 1 98 317 GLY B CA 1
ATOM 5314 C C . GLY B 1 317 ? 5.684 -28.641 -22.641 1 98 317 GLY B C 1
ATOM 5315 O O . GLY B 1 317 ? 5.172 -29.5 -21.906 1 98 317 GLY B O 1
ATOM 5316 N N . GLY B 1 318 ? 6.883 -28.094 -22.5 1 97.88 318 GLY B N 1
ATOM 5317 C CA . GLY B 1 318 ? 7.688 -28.453 -21.344 1 97.88 318 GLY B CA 1
ATOM 5318 C C . GLY B 1 318 ? 9.094 -27.891 -21.391 1 97.88 318 GLY B C 1
ATOM 5319 O O . GLY B 1 318 ? 9.359 -26.938 -22.141 1 97.88 318 GLY B O 1
ATOM 5320 N N . ASN B 1 319 ? 9.844 -28.391 -20.406 1 97.25 319 ASN B N 1
ATOM 5321 C CA . ASN B 1 319 ? 11.242 -27.969 -20.406 1 97.25 319 ASN B CA 1
ATOM 5322 C C . ASN B 1 319 ? 12.148 -29 -19.75 1 97.25 319 ASN B C 1
ATOM 5324 O O . ASN B 1 319 ? 11.672 -29.969 -19.172 1 97.25 319 ASN B O 1
ATOM 5328 N N . VAL B 1 320 ? 13.367 -28.906 -20.078 1 98.62 320 VAL B N 1
ATOM 5329 C CA . VAL B 1 320 ? 14.469 -29.531 -19.344 1 98.62 320 VAL B CA 1
ATOM 5330 C C . VAL B 1 320 ? 15.43 -28.453 -18.844 1 98.62 320 VAL B C 1
ATOM 5332 O O . VAL B 1 320 ? 15.617 -27.422 -19.5 1 98.62 320 VAL B O 1
ATOM 5335 N N . GLY B 1 321 ? 15.945 -28.703 -17.641 1 98.25 321 GLY B N 1
ATOM 5336 C CA . GLY B 1 321 ? 16.828 -27.672 -17.125 1 98.25 321 GLY B CA 1
ATOM 5337 C C . GLY B 1 321 ? 17.672 -28.125 -15.961 1 98.25 321 GLY B C 1
ATOM 5338 O O . GLY B 1 321 ? 17.688 -29.312 -15.625 1 98.25 321 GLY B O 1
ATOM 5339 N N . ALA B 1 322 ? 18.453 -27.156 -15.484 1 98.62 322 ALA B N 1
ATOM 5340 C CA . ALA B 1 322 ? 19.375 -27.453 -14.398 1 98.62 322 ALA B CA 1
ATOM 5341 C C . ALA B 1 322 ? 19.578 -26.219 -13.5 1 98.62 322 ALA B C 1
ATOM 5343 O O . ALA B 1 322 ? 19.453 -25.094 -13.961 1 98.62 322 ALA B O 1
ATOM 5344 N N . TYR B 1 323 ? 19.828 -26.516 -12.266 1 98.38 323 TYR B N 1
ATOM 5345 C CA . TYR B 1 323 ? 20.297 -25.578 -11.258 1 98.38 323 TYR B CA 1
ATOM 5346 C C . TYR B 1 323 ? 21.672 -25.953 -10.758 1 98.38 323 TYR B C 1
ATOM 5348 O O . TYR B 1 323 ? 21.953 -27.125 -10.508 1 98.38 323 TYR B O 1
ATOM 5356 N N . TYR B 1 324 ? 22.516 -24.953 -10.656 1 98.81 324 TYR B N 1
ATOM 5357 C CA . TYR B 1 324 ? 23.844 -25.156 -10.086 1 98.81 324 TYR B CA 1
ATOM 5358 C C . TYR B 1 324 ? 24.109 -24.156 -8.969 1 98.81 324 TYR B C 1
ATOM 5360 O O . TYR B 1 324 ? 24.359 -22.984 -9.227 1 98.81 324 TYR B O 1
ATOM 5368 N N . ASP B 1 325 ? 24.203 -24.688 -7.766 1 98.31 325 ASP B N 1
ATOM 5369 C CA . ASP B 1 325 ? 24.406 -23.828 -6.605 1 98.31 325 ASP B CA 1
ATOM 5370 C C . ASP B 1 325 ? 25.891 -23.484 -6.426 1 98.31 325 ASP B C 1
ATOM 5372 O O . ASP B 1 325 ? 26.703 -24.375 -6.117 1 98.31 325 ASP B O 1
ATOM 5376 N N . LEU B 1 326 ? 26.078 -22.203 -6.586 1 98.25 326 LEU B N 1
ATOM 5377 C CA . LEU B 1 326 ? 27.438 -21.734 -6.277 1 98.25 326 LEU B CA 1
ATOM 5378 C C . LEU B 1 326 ? 27.609 -21.547 -4.773 1 98.25 326 LEU B C 1
ATOM 5380 O O . LEU B 1 326 ? 28.719 -21.703 -4.25 1 98.25 326 LEU B O 1
ATOM 5384 N N . SER B 1 327 ? 26.625 -21.141 -4.078 1 97.81 327 SER B N 1
ATOM 5385 C CA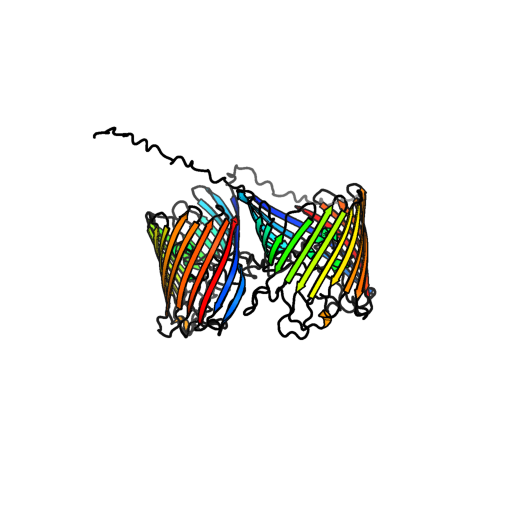 . SER B 1 327 ? 26.5 -21.016 -2.631 1 97.81 327 SER B CA 1
ATOM 5386 C C . SER B 1 327 ? 25.047 -21.156 -2.197 1 97.81 327 SER B C 1
ATOM 5388 O O . SER B 1 327 ? 24.172 -21.438 -3.021 1 97.81 327 SER B O 1
ATOM 5390 N N . LYS B 1 328 ? 24.859 -21.016 -0.913 1 96.19 328 LYS B N 1
ATOM 5391 C CA . LYS B 1 328 ? 23.484 -21.062 -0.417 1 96.19 328 LYS B CA 1
ATOM 5392 C C . LYS B 1 328 ? 22.672 -19.891 -0.944 1 96.19 328 LYS B C 1
ATOM 5394 O O . LYS B 1 328 ? 21.438 -19.922 -0.927 1 96.19 328 LYS B O 1
ATOM 5399 N N . ARG B 1 329 ? 23.312 -18.859 -1.405 1 97.56 329 ARG B N 1
ATOM 5400 C CA . ARG B 1 329 ? 22.625 -17.625 -1.761 1 97.56 329 ARG B CA 1
ATOM 5401 C C . ARG B 1 329 ? 22.672 -17.375 -3.266 1 97.56 329 ARG B C 1
ATOM 5403 O O . ARG B 1 329 ? 21.938 -16.531 -3.787 1 97.56 329 ARG B O 1
ATOM 5410 N N . THR B 1 330 ? 23.594 -18.094 -3.953 1 98.44 330 THR B N 1
ATOM 5411 C CA . THR B 1 330 ? 23.781 -17.812 -5.371 1 98.44 330 THR B CA 1
ATOM 5412 C C . THR B 1 330 ? 23.641 -19.094 -6.195 1 98.44 330 THR B C 1
ATOM 5414 O O . THR B 1 330 ? 24.344 -20.078 -5.949 1 98.44 330 THR B O 1
ATOM 5417 N N . THR B 1 331 ? 22.812 -19.031 -7.188 1 98.5 331 THR B N 1
ATOM 5418 C CA . THR B 1 331 ? 22.531 -20.172 -8.039 1 98.5 331 THR B CA 1
ATOM 5419 C C . THR B 1 331 ? 22.578 -19.781 -9.516 1 98.5 331 THR B C 1
ATOM 5421 O O . THR B 1 331 ? 22 -18.781 -9.922 1 98.5 331 THR B O 1
ATOM 5424 N N . LEU B 1 332 ? 23.344 -20.594 -10.32 1 98.75 332 LEU B N 1
ATOM 5425 C CA . LEU B 1 332 ? 23.203 -20.547 -11.773 1 98.75 332 LEU B CA 1
ATOM 5426 C C . LEU B 1 332 ? 22.125 -21.484 -12.266 1 98.75 332 LE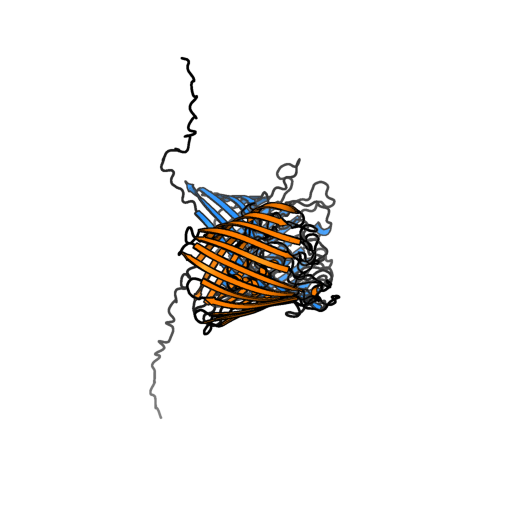U B C 1
ATOM 5428 O O . LEU B 1 332 ? 21.828 -22.5 -11.617 1 98.75 332 LEU B O 1
ATOM 5432 N N . TYR B 1 333 ? 21.516 -21.125 -13.43 1 98.62 333 TYR B N 1
ATOM 5433 C CA . TYR B 1 333 ? 20.5 -22.016 -13.961 1 98.62 333 TYR B CA 1
ATOM 5434 C C . TYR B 1 333 ? 20.453 -21.938 -15.477 1 98.62 333 TYR B C 1
ATOM 5436 O O . TYR B 1 333 ? 20.922 -20.969 -16.078 1 98.62 333 TYR B O 1
ATOM 5444 N N . GLY B 1 334 ? 19.906 -22.938 -16.047 1 98.62 334 GLY B N 1
ATOM 5445 C CA . GLY B 1 334 ? 19.641 -23.016 -17.484 1 98.62 334 GLY B CA 1
ATOM 5446 C C . GLY B 1 334 ? 18.453 -23.891 -17.812 1 98.62 334 GLY B C 1
ATOM 5447 O O . GLY B 1 334 ? 18.266 -24.953 -17.219 1 98.62 334 GLY B O 1
ATOM 5448 N N . PHE B 1 335 ? 17.625 -23.406 -18.781 1 98.56 335 PHE B N 1
ATOM 5449 C CA . PHE B 1 335 ? 16.438 -24.156 -19.188 1 98.56 335 PHE B CA 1
ATOM 5450 C C . PHE B 1 335 ? 16.281 -24.125 -20.703 1 98.56 335 PHE B C 1
ATOM 5452 O O . PHE B 1 335 ? 16.5 -23.094 -21.344 1 98.56 335 PHE B O 1
ATOM 5459 N N . ALA B 1 336 ? 16 -25.266 -21.312 1 98.81 336 ALA B N 1
ATOM 5460 C CA . ALA B 1 336 ? 15.484 -25.375 -22.672 1 98.81 336 ALA B CA 1
ATOM 5461 C C . ALA B 1 336 ? 13.992 -25.656 -22.672 1 98.81 336 ALA B C 1
ATOM 5463 O O . ALA B 1 336 ? 13.523 -26.547 -21.969 1 98.81 336 ALA B O 1
ATOM 5464 N N . ASN B 1 337 ? 13.273 -24.875 -23.469 1 98.56 337 ASN B N 1
ATOM 5465 C CA . ASN B 1 337 ? 11.82 -24.875 -23.375 1 98.56 337 ASN B CA 1
ATOM 5466 C C . ASN B 1 337 ? 11.172 -25.062 -24.734 1 98.56 337 ASN B C 1
ATOM 5468 O O . ASN B 1 337 ? 11.727 -24.641 -25.75 1 98.56 337 ASN B O 1
ATOM 5472 N N . TYR B 1 338 ? 9.992 -25.672 -24.703 1 98.56 338 TYR B N 1
ATOM 5473 C CA . TYR B 1 338 ? 9.188 -25.859 -25.906 1 98.56 338 TYR B CA 1
ATOM 5474 C C . TYR B 1 338 ? 7.703 -25.734 -25.578 1 98.56 338 TYR B C 1
ATOM 5476 O O . TYR B 1 338 ? 7.246 -26.203 -24.531 1 98.56 338 TYR B O 1
ATOM 5484 N N . MET B 1 339 ? 6.984 -25.109 -26.484 1 98.5 339 MET B N 1
ATOM 5485 C CA . MET B 1 339 ? 5.527 -25.062 -26.391 1 98.5 339 MET B CA 1
ATOM 5486 C C . MET B 1 339 ? 4.887 -25.047 -27.766 1 98.5 339 MET B C 1
ATOM 5488 O O . MET B 1 339 ? 5.375 -24.391 -28.688 1 98.5 339 MET B O 1
ATOM 5492 N N . LYS B 1 340 ? 3.85 -25.781 -27.891 1 98.75 340 LYS B N 1
ATOM 5493 C CA . LYS B 1 340 ? 3.08 -25.812 -29.141 1 98.75 340 LYS B CA 1
ATOM 5494 C C . LYS B 1 340 ? 1.643 -25.359 -28.906 1 98.75 340 LYS B C 1
ATOM 5496 O O . LYS B 1 340 ? 0.867 -26.047 -28.234 1 98.75 340 LYS B O 1
ATOM 5501 N N . ASN B 1 341 ? 1.332 -24.25 -29.516 1 98.75 341 ASN B N 1
ATOM 5502 C CA . ASN B 1 341 ? -0.043 -23.75 -29.516 1 98.75 341 ASN B CA 1
ATOM 5503 C C . ASN B 1 341 ? -0.909 -24.5 -30.531 1 98.75 341 ASN B C 1
ATOM 5505 O O . ASN B 1 341 ? -0.462 -24.781 -31.641 1 98.75 341 ASN B O 1
ATOM 5509 N N . GLN B 1 342 ? -2.119 -24.828 -30.078 1 98.56 342 GLN B N 1
ATOM 5510 C CA . GLN B 1 342 ? -3.098 -25.25 -31.078 1 98.56 342 GLN B CA 1
ATOM 5511 C C . GLN B 1 342 ? -3.463 -24.109 -32.031 1 98.56 342 GLN B C 1
ATOM 5513 O O . GLN B 1 342 ? -3.074 -22.953 -31.781 1 98.56 342 GLN B O 1
ATOM 5518 N N . ALA B 1 343 ? -4.273 -24.422 -33 1 98 343 ALA B N 1
ATOM 5519 C CA . ALA B 1 343 ? -4.512 -23.516 -34.094 1 98 343 ALA B CA 1
ATOM 5520 C C . ALA B 1 343 ? -5.094 -22.188 -33.625 1 98 343 ALA B C 1
ATOM 5522 O O . ALA B 1 343 ? -4.789 -21.125 -34.188 1 98 343 ALA B O 1
ATOM 5523 N N . ASN B 1 344 ? -5.91 -22.203 -32.594 1 97.94 344 ASN B N 1
ATOM 5524 C CA . ASN B 1 344 ? -6.578 -20.984 -32.125 1 97.94 344 ASN B CA 1
ATOM 5525 C C . ASN B 1 344 ? -6.016 -20.516 -30.781 1 97.94 344 ASN B C 1
ATOM 5527 O O . ASN B 1 344 ? -6.613 -19.672 -30.109 1 97.94 344 ASN B O 1
ATOM 5531 N N . ALA B 1 345 ? -4.883 -21.078 -30.438 1 98.44 345 ALA B N 1
ATOM 5532 C CA . ALA B 1 345 ? -4.258 -20.703 -29.172 1 98.44 345 ALA B CA 1
ATOM 5533 C C . ALA B 1 345 ? -3.193 -19.641 -29.359 1 98.44 345 ALA B C 1
ATOM 5535 O O . ALA B 1 345 ? -2.557 -19.562 -30.422 1 98.44 345 ALA B O 1
ATOM 5536 N N . GLY B 1 346 ? -3.016 -18.797 -28.359 1 98.25 346 GLY B N 1
ATOM 5537 C CA . GLY B 1 346 ? -1.995 -17.766 -28.375 1 98.25 346 GLY B CA 1
ATOM 5538 C C . GLY B 1 346 ? -1.25 -17.625 -27.062 1 98.25 346 GLY B C 1
ATOM 5539 O O . GLY B 1 346 ? -1.06 -16.516 -26.562 1 98.25 346 GLY B O 1
ATOM 5540 N N . TRP B 1 347 ? -0.869 -18.719 -26.453 1 98 347 TRP B N 1
ATOM 5541 C CA . TRP B 1 347 ? -0.096 -18.734 -25.203 1 98 347 TRP B CA 1
ATOM 5542 C C . TRP B 1 347 ? 1.349 -18.328 -25.469 1 98 347 TRP B C 1
ATOM 5544 O O . TRP B 1 347 ? 1.941 -18.703 -26.484 1 98 347 TRP B O 1
ATOM 5554 N N . ARG B 1 348 ? 1.923 -17.547 -24.516 1 96.69 348 ARG B N 1
ATOM 5555 C CA . ARG B 1 348 ? 3.271 -17.016 -24.672 1 96.69 348 ARG B CA 1
ATOM 5556 C C . ARG B 1 348 ? 4.164 -17.438 -23.516 1 96.69 348 ARG B C 1
ATOM 5558 O O . ARG B 1 348 ? 3.678 -17.719 -22.406 1 96.69 348 ARG B O 1
ATOM 5565 N N . PHE B 1 349 ? 5.469 -17.453 -23.812 1 95.88 349 PHE B N 1
ATOM 5566 C CA . PHE B 1 349 ? 6.43 -17.719 -22.75 1 95.88 349 PHE B CA 1
ATOM 5567 C C . PHE B 1 349 ? 6.406 -16.625 -21.703 1 95.88 349 PHE B C 1
ATOM 5569 O O . PHE B 1 349 ? 6.246 -15.445 -22.047 1 95.88 349 PHE B O 1
ATOM 5576 N N . SER B 1 350 ? 6.578 -17.078 -20.516 1 93.19 350 SER B N 1
ATOM 5577 C CA . SER B 1 350 ? 6.762 -16.156 -19.391 1 93.19 350 SER B CA 1
ATOM 5578 C C . SER B 1 350 ? 7.598 -16.797 -18.297 1 93.19 350 SER B C 1
ATOM 5580 O O . SER B 1 350 ? 7.992 -17.969 -18.406 1 93.19 350 SER B O 1
ATOM 5582 N N . GLY B 1 351 ? 8.031 -16.016 -17.328 1 93.44 351 GLY B N 1
ATOM 5583 C CA . GLY B 1 351 ? 8.688 -16.438 -16.094 1 93.44 351 GLY B CA 1
ATOM 5584 C C . GLY B 1 351 ? 8.008 -15.922 -14.844 1 93.44 351 GLY B C 1
ATOM 5585 O O . GLY B 1 351 ? 6.789 -15.727 -14.836 1 93.44 351 GLY B O 1
ATOM 5586 N N . SER B 1 352 ? 8.844 -15.883 -13.82 1 94.19 352 SER B N 1
ATOM 5587 C CA . SER B 1 352 ? 8.305 -15.211 -12.641 1 94.19 352 SER B CA 1
ATOM 5588 C C . SER B 1 352 ? 7.934 -13.766 -12.945 1 94.19 352 SER B C 1
ATOM 5590 O O . SER B 1 352 ? 6.938 -13.258 -12.43 1 94.19 352 SER B O 1
ATOM 5592 N N . ALA B 1 353 ? 8.75 -13.211 -13.734 1 94.06 353 ALA B N 1
ATOM 5593 C CA . ALA B 1 353 ? 8.422 -11.914 -14.328 1 94.06 353 ALA B CA 1
ATOM 5594 C C . ALA B 1 353 ? 8.25 -12.039 -15.844 1 94.06 353 ALA B C 1
ATOM 5596 O O . ALA B 1 353 ? 8.945 -12.828 -16.484 1 94.06 353 ALA B O 1
ATOM 5597 N N . GLY B 1 354 ? 7.34 -11.281 -16.391 1 91.88 354 GLY B N 1
ATOM 5598 C CA . GLY B 1 354 ? 7.258 -11.242 -17.844 1 91.88 354 GLY B CA 1
ATOM 5599 C C . GLY B 1 354 ? 8.508 -10.695 -18.5 1 91.88 354 GLY B C 1
ATOM 5600 O O . GLY B 1 354 ? 9.125 -9.75 -17.984 1 91.88 354 GLY B O 1
ATOM 5601 N N . PRO B 1 355 ? 8.805 -11.352 -19.578 1 93 355 PRO B N 1
ATOM 5602 C CA . PRO B 1 355 ? 9.969 -10.805 -20.281 1 93 355 PRO B CA 1
ATOM 5603 C C . PRO B 1 355 ? 9.742 -9.375 -20.766 1 93 355 PRO B C 1
ATOM 5605 O O . PRO B 1 355 ? 8.625 -9.008 -21.125 1 93 355 PRO B O 1
ATOM 5608 N N . GLY B 1 356 ? 10.867 -8.594 -20.75 1 89.56 356 GLY B N 1
ATOM 5609 C CA . GLY B 1 356 ? 10.789 -7.219 -21.219 1 89.56 356 GLY B CA 1
ATOM 5610 C C . GLY B 1 356 ? 10.391 -7.109 -22.688 1 89.56 356 GLY B C 1
ATOM 5611 O O . GLY B 1 356 ? 9.672 -6.184 -23.062 1 89.56 356 GLY B O 1
ATOM 5612 N N . SER B 1 357 ? 10.961 -7.953 -23.484 1 91.31 357 SER B N 1
ATOM 5613 C CA . SER B 1 357 ? 10.562 -8.133 -24.875 1 91.31 357 SER B CA 1
ATOM 5614 C C . SER B 1 357 ? 10.062 -9.547 -25.125 1 91.31 357 SER B C 1
ATOM 5616 O O . SER B 1 357 ? 10.633 -10.516 -24.625 1 91.31 357 SER B O 1
ATOM 5618 N N . ASN B 1 358 ? 8.906 -9.609 -25.906 1 95.31 358 ASN B N 1
ATOM 5619 C CA . ASN B 1 358 ? 8.281 -10.898 -26.188 1 95.31 358 ASN B CA 1
ATOM 5620 C C . ASN B 1 358 ? 7.695 -10.945 -27.594 1 95.31 358 ASN B C 1
ATOM 5622 O O . ASN B 1 358 ? 7.469 -9.906 -28.203 1 95.31 358 ASN B O 1
ATOM 5626 N N . LEU B 1 359 ? 7.539 -12.164 -28.094 1 96.75 359 LEU B N 1
ATOM 5627 C CA . LEU B 1 359 ? 6.828 -12.344 -29.344 1 96.75 359 LEU B CA 1
ATOM 5628 C C . LEU B 1 359 ? 5.336 -12.102 -29.172 1 96.75 359 LEU B C 1
ATOM 5630 O O . LEU B 1 359 ? 4.816 -12.195 -28.062 1 96.75 359 LEU B O 1
ATOM 5634 N N . ALA B 1 360 ? 4.641 -11.789 -30.328 1 96.69 360 ALA B N 1
ATOM 5635 C CA . ALA B 1 360 ? 3.23 -11.422 -30.219 1 96.69 360 ALA B CA 1
ATOM 5636 C C . ALA B 1 360 ? 2.484 -11.688 -31.516 1 96.69 360 ALA B C 1
ATOM 5638 O O . ALA B 1 360 ? 3.104 -11.914 -32.562 1 96.69 360 ALA B O 1
ATOM 5639 N N . GLY B 1 361 ? 1.175 -11.727 -31.359 1 96.88 361 GLY B N 1
ATOM 5640 C CA . GLY B 1 361 ? 0.297 -11.781 -32.531 1 96.88 361 GLY B CA 1
ATOM 5641 C C . GLY B 1 361 ? 0.527 -13.008 -33.375 1 96.88 361 GLY B C 1
ATOM 5642 O O . GLY B 1 361 ? 0.54 -14.133 -32.875 1 96.88 361 GLY B O 1
ATOM 5643 N N . ALA B 1 362 ? 0.807 -12.672 -34.656 1 97.19 362 ALA B N 1
ATOM 5644 C CA . ALA B 1 362 ? 0.934 -13.734 -35.656 1 97.19 362 ALA B CA 1
ATOM 5645 C C . ALA B 1 362 ? 2.158 -14.602 -35.375 1 97.19 362 ALA B C 1
ATOM 5647 O O . ALA B 1 362 ? 2.264 -15.719 -35.875 1 97.19 362 ALA B O 1
ATOM 5648 N N . ASP B 1 363 ? 2.988 -14.094 -34.562 1 97.88 363 ASP B N 1
ATOM 5649 C CA . ASP B 1 363 ? 4.191 -14.852 -34.219 1 97.88 363 ASP B CA 1
ATOM 5650 C C . ASP B 1 363 ? 3.932 -15.805 -33.062 1 97.88 363 ASP B C 1
ATOM 5652 O O . ASP B 1 363 ? 4.797 -16.609 -32.719 1 97.88 363 ASP B O 1
ATOM 5656 N N . ILE B 1 364 ? 2.76 -15.75 -32.469 1 97.5 364 ILE B N 1
ATOM 5657 C CA . ILE B 1 364 ? 2.428 -16.578 -31.328 1 97.5 364 ILE B CA 1
ATOM 5658 C C . ILE B 1 364 ? 1.221 -17.453 -31.656 1 97.5 364 ILE B C 1
ATOM 5660 O O . ILE B 1 364 ? 1.202 -18.656 -31.344 1 97.5 364 ILE B O 1
ATOM 5664 N N . ASN B 1 365 ? 0.146 -16.859 -32.281 1 98.31 365 ASN B N 1
ATOM 5665 C CA . ASN B 1 365 ? -1.116 -17.562 -32.5 1 98.31 365 ASN B CA 1
ATOM 5666 C C . ASN B 1 365 ? -0.936 -18.766 -33.438 1 98.31 365 ASN B C 1
ATOM 5668 O O . ASN B 1 365 ? -0.527 -18.609 -34.594 1 98.31 365 ASN B O 1
ATOM 5672 N N . GLY B 1 366 ? -1.231 -19.906 -32.844 1 98.5 366 GLY B N 1
ATOM 5673 C CA . GLY B 1 366 ? -1.158 -21.141 -33.594 1 98.5 366 GLY B CA 1
ATOM 5674 C C . GLY B 1 366 ? 0.265 -21.609 -33.844 1 98.5 366 GLY B C 1
ATOM 5675 O O . GLY B 1 366 ? 0.5 -22.469 -34.719 1 98.5 366 GLY B O 1
ATOM 5676 N N . LYS B 1 367 ? 1.184 -21.031 -33.219 1 98.62 367 LYS B N 1
ATOM 5677 C CA . LYS B 1 367 ? 2.58 -21.328 -33.5 1 98.62 367 LYS B CA 1
ATOM 5678 C C . LYS B 1 367 ? 3.217 -22.156 -32.406 1 98.62 367 LYS B C 1
ATOM 5680 O O . LYS B 1 367 ? 2.684 -22.234 -31.297 1 98.62 367 LYS B O 1
ATOM 5685 N N . SER B 1 368 ? 4.297 -22.828 -32.719 1 98.62 368 SER B N 1
ATOM 5686 C CA . SER B 1 368 ? 5.172 -23.438 -31.719 1 98.62 368 SER B CA 1
ATOM 5687 C C . SER B 1 368 ? 6.312 -22.5 -31.328 1 98.62 368 SER B C 1
ATOM 5689 O O . SER B 1 368 ? 6.789 -21.719 -32.156 1 98.62 368 SER B O 1
ATOM 5691 N N . LEU B 1 369 ? 6.715 -22.594 -30.141 1 98.5 369 LEU B N 1
ATOM 5692 C CA . LEU B 1 369 ? 7.777 -21.766 -29.609 1 98.5 369 LEU B CA 1
ATOM 5693 C C . LEU B 1 369 ? 8.891 -22.609 -29 1 98.5 369 LEU B C 1
ATOM 5695 O O . LEU B 1 369 ? 8.617 -23.625 -28.344 1 98.5 369 LEU B O 1
ATOM 5699 N N . VAL B 1 370 ? 10.094 -22.234 -29.25 1 98.5 370 VAL B N 1
ATOM 5700 C CA . VAL B 1 370 ? 11.273 -22.75 -28.562 1 98.5 370 VAL B CA 1
ATOM 5701 C C . VAL B 1 370 ? 11.953 -21.625 -27.781 1 98.5 370 VAL B C 1
ATOM 5703 O O . VAL B 1 370 ? 11.977 -20.484 -28.234 1 98.5 370 VAL B O 1
ATOM 5706 N N . GLY B 1 371 ? 12.445 -21.984 -26.609 1 98.19 371 GLY B N 1
ATOM 5707 C CA . GLY B 1 371 ? 13.086 -20.953 -25.812 1 98.19 371 GLY B CA 1
ATOM 5708 C C . GLY B 1 371 ? 14.227 -21.469 -24.953 1 98.19 371 GLY B C 1
ATOM 5709 O O . GLY B 1 371 ? 14.219 -22.641 -24.547 1 98.19 371 GLY B O 1
ATOM 5710 N N . LEU B 1 372 ? 15.172 -20.562 -24.75 1 98.56 372 LEU B N 1
ATOM 5711 C CA . LEU B 1 372 ? 16.281 -20.828 -23.844 1 98.56 372 LEU B CA 1
ATOM 5712 C C . LEU B 1 372 ? 16.375 -19.75 -22.766 1 98.56 372 LEU B C 1
ATOM 5714 O O . LEU B 1 372 ? 16.141 -18.562 -23.031 1 98.56 372 LEU B O 1
ATOM 5718 N N . GLN B 1 373 ? 16.656 -20.141 -21.531 1 98.25 373 GLN B N 1
ATOM 5719 C CA . GLN B 1 373 ? 16.938 -19.234 -20.406 1 98.25 373 GLN B CA 1
ATOM 5720 C C . GLN B 1 373 ? 18.234 -19.609 -19.719 1 98.25 373 GLN B C 1
ATOM 5722 O O . GLN B 1 373 ? 18.438 -20.781 -19.359 1 98.25 373 GLN B O 1
ATOM 5727 N N . MET B 1 374 ? 19.109 -18.703 -19.562 1 98.56 374 MET B N 1
ATOM 5728 C CA . MET B 1 374 ? 20.344 -18.859 -18.797 1 98.56 374 MET B CA 1
ATOM 5729 C C . MET B 1 374 ? 20.578 -17.672 -17.875 1 98.56 374 MET B C 1
ATOM 5731 O O . MET B 1 374 ? 20.656 -16.531 -18.328 1 98.56 374 MET B O 1
ATOM 5735 N N . GLY B 1 375 ? 20.625 -18.047 -16.547 1 98.5 375 GLY B N 1
ATOM 5736 C CA . GLY B 1 375 ? 20.688 -16.891 -15.672 1 98.5 375 GLY B CA 1
ATOM 5737 C C . GLY B 1 375 ? 21.328 -17.188 -14.328 1 98.5 375 GLY B C 1
ATOM 5738 O O . GLY B 1 375 ? 21.953 -18.234 -14.148 1 98.5 375 GLY B O 1
ATOM 5739 N N . ILE B 1 376 ? 21.297 -16.156 -13.469 1 98.62 376 ILE B N 1
ATOM 5740 C CA . ILE B 1 376 ? 21.844 -16.172 -12.117 1 98.62 376 ILE B CA 1
ATOM 5741 C C . ILE B 1 376 ? 20.812 -15.625 -11.141 1 98.62 376 ILE B C 1
ATOM 5743 O O . ILE B 1 376 ? 20.172 -14.609 -11.414 1 98.62 376 ILE B O 1
ATOM 5747 N N . LEU B 1 377 ? 20.656 -16.375 -10.07 1 98.38 377 LEU B N 1
ATOM 5748 C CA . LEU B 1 377 ? 19.797 -15.953 -8.969 1 98.38 377 LEU B CA 1
ATOM 5749 C C . LEU B 1 377 ? 20.609 -15.727 -7.703 1 98.38 377 LEU B C 1
ATOM 5751 O O . LEU B 1 377 ? 21.328 -16.609 -7.254 1 98.38 377 LEU B O 1
ATOM 5755 N N . HIS B 1 378 ? 20.484 -14.508 -7.125 1 98.62 378 HIS B N 1
ATOM 5756 C CA . HIS B 1 378 ? 21.141 -14.18 -5.867 1 98.62 378 HIS B CA 1
ATOM 5757 C C . HIS B 1 378 ? 20.141 -13.719 -4.82 1 98.62 378 HIS B C 1
ATOM 5759 O O . HIS B 1 378 ? 19.281 -12.883 -5.105 1 98.62 378 HIS B O 1
ATOM 5765 N N . ARG B 1 379 ? 20.344 -14.344 -3.678 1 97.81 379 ARG B N 1
ATOM 5766 C CA . ARG B 1 379 ? 19.5 -13.977 -2.547 1 97.81 379 ARG B CA 1
ATOM 5767 C C . ARG B 1 379 ? 20.312 -13.32 -1.441 1 97.81 379 ARG B C 1
ATOM 5769 O O . ARG B 1 379 ? 21.438 -13.734 -1.169 1 97.81 379 ARG B O 1
ATOM 5776 N N . PHE B 1 380 ? 19.672 -12.328 -0.684 1 96.69 380 PHE B N 1
ATOM 5777 C CA . PHE B 1 380 ? 20.328 -11.703 0.46 1 96.69 380 PHE B CA 1
ATOM 5778 C C . PHE B 1 380 ? 19.312 -11.414 1.567 1 96.69 380 PHE B C 1
ATOM 5780 O O . PHE B 1 380 ? 18.109 -11.328 1.311 1 96.69 380 PHE B O 1
#

InterPro domains:
  IPR001702 Porin, Gram-negative type [PR00182] (57-68)
  IPR001702 Porin, Gram-negative type [PR00182] (101-111)
  IPR001702 Porin, Gram-negative type [PR00182] (157-168)
  IPR001702 Porin, Gram-negative type [PR00182] (186-198)
  IPR001702 Porin, Gram-negative type [PR00182] (318-335)
  IPR002299 Porin, Neisseria sp. type [PR00184] (59-84)
  IPR002299 Porin, Neisseria sp. type [PR00184] (156-173)
  IPR002299 Porin, Neisseria sp. type [PR00184] (187-204)
  IPR002299 Porin, Neisseria sp. type [PR00184] (315-339)
  IPR023614 Porin domain superfamily [G3DSA:2.40.160.10] (27-380)
  IPR033900 Porin domain, Gram-negative type [PF13609] (14-343)
  IPR033900 Porin domain, Gram-negative type [cd00342] (28-380)
  IPR050298 Gram-negative bacterial outer membrane porin [PTHR34501] (10-344)

Nearest PDB structures (foldseek):
  6ehd-assembly1_A  TM=7.358E-01  e=2.289E-14  Vibrio cholerae O395
  6ehf-assembly1_A  TM=7.507E-01  e=4.513E-13  Vibrio cholerae O395
  8p97-assembly1_A  TM=3.392E-01  e=5.542E-02  Bacteroides thetaiotaomicron VPI-5482
  8bmx-assembly2_A  TM=2.866E-01  e=2.709E-01  Bacteroides thetaiotaomicron VPI-5482
  8bmx-assembly1_C  TM=1.897E-01  e=1.844E-01  Bacteroides thetaiotaomicron VPI-5482

Secondary structure (DSSP, 8-state):
--------------S------------EEEEEEEEEEEEEEEEEETTS-EEEEEEE-SSS--EEEEEEEEEEETTEEEEEEEEEEB-TTT-BBSSTT-SSSSEEEEEEE-SSS-EEEEEEEE-HHHHTGGGT-TTSS-STT-HHHHH----EEEEEEEEE---BTTEEEEEEEE----TT--TTSSSEEEEEEEEEETTEEEEEEEEEEPPPTT-S--PPEEEEEEEEEEE-SSEEEEEEEEEE---EEETTEEEEE-SS-TT-SS-S---S--GGGG--EEEEEEEEEEESSSSEEEEEEEEEEEETT-SS--EEEEEEEEEEESSSSEEEEEEEEEEEE-TT-------SS--SS---GGGTTT-EEEEEEEEEEEE-/--------------S------------EEEEEEEEEEEEEEEEEETTS-EEEEEEE-SSS--EEEEEEEEEEETTEEEEEEEEEEB-TTT--BSSTTBSSSSEEEEEEE-SSS-EEEEEEEE-HHHHTGGGT-TTSS-STT-HHHHH----EEEEEEEEE---BTTEEEEEEEE----TT--TTSSSEEEEEEEEEETTEEEEEEEEEEPPPTT-S--PPEEEEEEEEEEE-SSEEEEEEEEEE---EEETTEEEEE-SS-TT-SS-S---S--GGGG--EEEEEEEEEEESSSSEEEEEEEEEEEETT-SS--EEEEEEEEEEESSSSEEEEEEEEEEEE-TT-------SS--SS---GGGTTT-EEEEEEEEEEEE-

Solvent-accessible surface area (backbone atoms only — not comparable to full-atom values): 36103 Å² total; per-residue (Å²): 140,76,80,78,75,76,81,75,83,83,76,86,70,73,75,82,70,77,80,78,72,82,61,76,78,49,69,69,45,76,43,77,37,36,37,44,18,41,26,48,34,40,41,35,24,72,69,70,49,34,34,49,36,62,24,26,1,47,60,45,47,12,29,42,32,41,38,38,43,33,56,68,57,93,57,28,27,42,34,36,40,41,22,26,39,33,31,41,21,56,10,27,34,68,40,66,90,42,80,47,59,50,24,40,33,45,30,40,37,41,71,77,70,20,36,41,39,44,28,26,34,68,27,52,52,42,73,47,24,72,50,42,26,78,56,36,43,16,26,60,25,25,52,65,41,44,64,56,62,49,36,25,37,48,57,22,41,36,41,33,44,50,71,58,94,35,35,28,43,36,42,38,43,22,50,50,83,51,88,95,55,62,89,78,76,52,15,35,42,31,43,28,40,41,35,47,57,88,49,34,38,37,39,39,23,23,38,39,29,46,36,38,89,86,29,82,38,80,56,50,43,36,40,40,36,41,31,38,34,42,49,77,75,59,29,38,40,19,35,26,38,35,42,34,22,47,41,28,57,49,86,49,8,53,41,60,34,51,61,54,50,39,61,22,75,85,44,45,59,38,60,22,73,61,76,45,46,78,41,42,32,44,33,42,35,41,20,32,33,39,47,82,43,101,41,34,33,36,36,40,37,43,26,41,37,40,33,71,74,70,68,42,50,20,35,37,36,14,27,40,37,39,39,38,47,61,46,98,39,32,32,38,41,38,36,46,26,37,37,39,31,27,73,55,7,8,61,57,74,31,32,50,24,68,53,83,64,77,83,37,27,81,44,23,42,36,24,36,38,40,34,39,41,41,33,42,35,38,51,87,134,73,83,64,80,74,82,66,87,72,87,66,82,72,84,78,75,76,76,86,79,77,78,70,83,53,68,73,47,76,44,79,38,38,37,46,18,42,26,48,34,39,40,36,23,70,70,68,54,67,51,78,44,76,26,26,1,46,64,45,48,12,29,45,32,40,38,39,42,33,58,51,56,94,59,29,27,42,34,36,40,40,22,26,38,33,30,72,73,77,67,42,57,69,40,76,57,28,63,17,58,51,23,11,33,46,31,42,38,41,70,77,69,21,34,40,38,42,12,12,33,66,26,53,50,41,71,46,24,73,50,43,25,78,56,38,43,15,27,60,24,25,54,64,39,43,64,56,62,51,36,24,37,36,31,21,39,35,40,33,43,49,70,58,93,37,34,31,45,36,42,37,44,21,49,51,48,46,76,65,44,64,88,80,75,52,16,35,41,31,42,27,40,41,36,46,60,89,53,35,36,38,37,39,24,24,38,40,30,46,36,39,90,86,30,83,40,80,56,50,42,36,39,41,34,40,32,37,32,42,49,76,76,58,29,37,40,19,35,26,39,35,42,33,22,47,40,27,60,48,86,51,8,54,41,58,34,51,62,56,53,38,60,22,76,85,42,46,59,37,61,22,73,59,74,43,46,77,42,42,32,44,35,43,34,43,20,31,34,38,47,82,42,99,41,35,34,36,37,40,36,43,27,40,36,40,34,72,74,68,68,42,48,20,35,36,35,14,29,40,37,38,39,38,48,79,48,99,42,32,33,39,38,39,37,46,24,37,36,40,30,27,73,55,6,9,62,56,74,31,32,50,26,67,52,83,73,78,84,39,28,80,44,23,42,35,24,39,38,40,34,40,41,40,35,43,38,38,52,89

Radius of gyration: 31.07 Å; Cα contacts (8 Å, |Δi|>4): 2273; chains: 2; bounding box: 97×79×118 Å

Sequence (760 aa):
MTKPSIRTPVAMGLLLAASGSALAQSASNVTLYGTLDQYLGYMRSSSGKSLWALNDGAILRSRIGLKGYEDLGGGYATTFTLENGFSADTGAQADGTRLFDRQSWVGIKTPAAGEFRIGRQNSVPFFIGGAIDYTERTTYGSIINTFGVPSRFDNDLSWKSPRWAGLQIDLHYAMPETAGEGLGRRGVYQLGIDYINGPYRAGYAGLMAKPNAGGLYDNAVQYHNVYLNYDYGPGKVYLAYVRSNNTTANTNGNNAATILNNVSNPNNFFAGNDANVQRFYNVYQISADYRLTPQLRIGALYGVMVDTSHKEGGAQGGNVGAYYDLSKRTTLYGFANYMKNQANAGWRFSGSAGPGSNLAGADINGKSLVGLQMGILHRFMTKPSIRTPVAMGLLLAASGSALAQSASNVTLYGTLDQYLGYMRSSSGKSLWALNDGAILRSRIGLKGYEDLGGGYATTFTLENGFSADTGAQADGTRLFDRQSWVGIKTPAAGEFRIGRQNSVPFFIGGAIDYTERTTYGSIINTFGVPSRFDNDLSWKSPRWAGLQIDLHYAMPETAGEGLGRRGVYQLGIDYINGPYRAGYAGLMAKPNAGGLYDNAVQYHNVYLNYDYGPGKVYLAYVRSNNTTANTNGNNAATILNNVSNPNNFFAGNDANVQRFYNVYQISADYRLTPQLRIGALYGVMVDTSHKEGGAQGGNVGAYYDLSKRTTLYGFANYMKNQANAGWRFSGSAGPGSNLAGADINGKSLVGLQMGILHRF

Foldseek 3Di:
DDDPPPPDDPDPPDDPPPDDPVPVPFPKDKDKWWKWWWWWKWKAWPVGDIDIDIWAFQQHFTKIKIKIWTDPDPQKIKIWIAMWGAIPVVRGGPDPVDPRLQWGWMWMADNFFGIKIWFKYFAQQQVCLVQAAVSSQFHQARPVVLLPAQTIAGGKIKGWGDQDQFKIKIWIFHDQPDPPDDPPPWFKTWIKIWGDDVQKIWIKIKIWTFADPPAPAGFIWIKIKIKIKGDPDQKMKIKMKIKTLFFADDQFARGPHGQQDSSQVPGRHGHNHDPSSVKMKMKIKIKMKGHPDPFKIKMKMWMWIDTPVPPQAIKIWIKIKMWGDPDPFKIKMKIKIKMFGGQAYQGFGQGSHRTPDGHGDPSRHRIMMIMMITIMMGID/DCPPPCPDDPPVVDDPPPDDPPPPPWDKDKDKWWKWWKWWKKKAWPVGDIDIDIWAFQQHFTKIKIKIWTDPDPQKIKIWIAMWGAIPVVRGTPDNVDPRLQDGWMWMQDNFFGIKIWFKYFAQQQVCLVQAAVSSQFHQARQVVLLPAQTIAGGKIKGWGDQDQFKIKIWIFHDQPDPPDDPPPWFKTWIKIWGDDVQKIWIKIKIWTFADPPAPAGFIWIKIKIKIKGDPDQKIKIKMKIKTLFFADDQFARGPHGQQDSSQVPGRHGHNHDPSSVKMKMKIKIKMKGHPDPFKIKMKMWMWIDTPVPPQAIKIWIKIKMWGDPDPFKIKMKIKIKMFGGQAYQGWGQGNHRTPDGHGDPSRHRIMMIMMITIMMGID

Organism: Herbaspirillum seropedicae (strain SmR1) (NCBI:txid757424)